Protein AF-A0A9P8J4V4-F1 (afdb_monomer)

Secondary structure (DSSP, 8-state):
--PPPB----SBPPP---GGG-TTGGGPPEEEEEBTT--HHHHHHHHHHHTTT-EES-TTS-EESEEEPPGGG--B-BHHHHHHHHHHHHHHTTT-TTT--S-EEEE-SS-HHHH-EEEEEE-SSTT-BEEEEEE-GGGHHHHHHHHHH-TTHHHHHHHHH------PPPTT--HHHHHT--HHHHHTS-HHHHTTS-GGG---HHHHHHHHHHHHHHHHHHHHHHTTPPP---SSSTTSPPPSSHHHHHHHHHHHHHHHHHHHHHHHH-TTS-S---------SS-SS-HHHHHHHHHT-SSEEEEEEE---S-HHHHHHHHHHHHHHHHHHHHHSTTGGGTGGGEEEEEE--GGGTT-HHHHHHHHHHHHHHTT-S-TBT--SEEEEE-HHHHHHHHSPPTT---EEEEEETTS-PPTT--PPTTPPPPSS--SEEEEETTTIIIIIHHHHTSTT--HHHH--TT-SSB-----

Structure (mmCIF, N/CA/C/O backbone):
data_AF-A0A9P8J4V4-F1
#
_entry.id   AF-A0A9P8J4V4-F1
#
loop_
_atom_site.group_PDB
_atom_site.id
_atom_site.type_symbol
_atom_site.label_atom_id
_atom_site.label_alt_id
_atom_site.label_comp_id
_atom_site.label_asym_id
_atom_site.label_entity_id
_atom_site.label_seq_id
_atom_site.pdbx_PDB_ins_code
_atom_site.Cartn_x
_atom_site.Cartn_y
_atom_site.Cartn_z
_atom_site.occupancy
_atom_site.B_iso_or_equiv
_atom_site.auth_seq_id
_atom_site.auth_comp_id
_atom_site.auth_asym_id
_atom_site.auth_atom_id
_atom_site.pdbx_PDB_model_num
ATOM 1 N N . MET A 1 1 ? -10.591 -12.030 -2.465 1.00 28.89 1 MET A N 1
ATOM 2 C CA . MET A 1 1 ? -9.425 -11.953 -1.561 1.00 28.89 1 MET A CA 1
ATOM 3 C C . MET A 1 1 ? -9.887 -11.232 -0.306 1.00 28.89 1 MET A C 1
ATOM 5 O O . MET A 1 1 ? -10.574 -10.231 -0.447 1.00 28.89 1 MET A O 1
ATOM 9 N N . SER A 1 2 ? -9.652 -11.801 0.881 1.00 29.72 2 SER A N 1
ATOM 10 C CA . SER A 1 2 ? -10.111 -11.217 2.150 1.00 29.72 2 SER A CA 1
ATOM 11 C C . SER A 1 2 ? -9.226 -10.022 2.487 1.00 29.72 2 SER A C 1
ATOM 13 O O . SER A 1 2 ? -8.030 -10.189 2.745 1.00 29.72 2 SER A O 1
ATOM 15 N N . ASN A 1 3 ? -9.815 -8.833 2.407 1.00 35.25 3 ASN A N 1
ATOM 16 C CA . ASN A 1 3 ? -9.262 -7.604 2.947 1.00 35.25 3 ASN A CA 1
ATOM 17 C C . ASN A 1 3 ? -9.171 -7.748 4.457 1.00 35.25 3 ASN A C 1
ATOM 19 O O . ASN A 1 3 ? -10.121 -8.201 5.096 1.00 35.25 3 ASN A O 1
ATOM 23 N N . SER A 1 4 ? -8.013 -7.423 5.008 1.00 38.34 4 SER A N 1
ATOM 24 C CA . SER A 1 4 ? -7.850 -7.478 6.444 1.00 38.34 4 SER A CA 1
ATOM 25 C C . SER A 1 4 ? -8.329 -6.157 7.043 1.00 38.34 4 SER A C 1
ATOM 27 O O . SER A 1 4 ? -8.064 -5.101 6.470 1.00 38.34 4 SER A O 1
ATOM 29 N N . PRO A 1 5 ? -9.068 -6.197 8.150 1.00 52.06 5 PRO A N 1
ATOM 30 C CA . PRO A 1 5 ? -9.941 -5.102 8.523 1.00 52.06 5 PRO A CA 1
ATOM 31 C C . PRO A 1 5 ? -9.194 -3.868 9.033 1.00 52.06 5 PRO A C 1
ATOM 33 O O . PRO A 1 5 ? -8.264 -3.968 9.828 1.00 52.06 5 PRO A O 1
ATOM 36 N N . ARG A 1 6 ? -9.618 -2.679 8.581 1.00 59.03 6 ARG A N 1
ATOM 37 C CA . ARG A 1 6 ? -9.122 -1.392 9.100 1.00 59.03 6 ARG A CA 1
ATOM 38 C C . ARG A 1 6 ? -9.671 -1.220 10.512 1.00 59.03 6 ARG A C 1
ATOM 40 O O . ARG A 1 6 ? -10.888 -1.150 10.680 1.00 59.03 6 ARG A O 1
ATOM 47 N N . LEU A 1 7 ? -8.772 -1.137 11.492 1.00 75.50 7 LEU A N 1
ATOM 48 C CA . LEU A 1 7 ? -9.095 -0.913 12.902 1.00 75.50 7 LEU A CA 1
ATOM 49 C C . LEU A 1 7 ? -9.026 0.573 13.286 1.00 75.50 7 LEU A C 1
ATOM 51 O O . LEU A 1 7 ? -8.494 0.926 14.332 1.00 75.50 7 LEU A O 1
ATOM 55 N N . ILE A 1 8 ? -9.536 1.455 12.427 1.00 81.44 8 ILE A N 1
ATOM 56 C CA . ILE A 1 8 ? -9.657 2.884 12.733 1.00 81.44 8 ILE A CA 1
ATOM 57 C C . ILE A 1 8 ? -11.129 3.156 13.025 1.00 81.44 8 ILE A C 1
ATOM 59 O O . ILE A 1 8 ? -11.985 2.769 12.234 1.00 81.44 8 ILE A O 1
ATOM 63 N N . LEU A 1 9 ? -11.411 3.784 14.164 1.00 84.88 9 LEU A N 1
ATOM 64 C CA . LEU A 1 9 ? -12.749 4.258 14.504 1.00 84.88 9 LEU A CA 1
ATOM 65 C C . LEU A 1 9 ? -12.929 5.701 14.012 1.00 84.88 9 LEU A C 1
ATOM 67 O O . LEU A 1 9 ? -11.987 6.497 14.102 1.00 84.88 9 LEU A O 1
ATOM 71 N N . PRO A 1 10 ? -14.125 6.075 13.531 1.00 86.50 10 PRO A N 1
ATOM 72 C CA . PRO A 1 10 ? -14.425 7.466 13.233 1.00 86.50 10 PRO A CA 1
ATOM 73 C C . PRO A 1 10 ? -14.430 8.255 14.541 1.00 86.50 10 PRO A C 1
ATOM 75 O O . PRO A 1 10 ? -14.919 7.765 15.547 1.00 86.50 10 PRO A O 1
ATOM 78 N N . LYS A 1 11 ? -13.930 9.496 14.550 1.00 86.50 11 LYS A N 1
ATOM 79 C CA . LYS A 1 11 ? -13.888 10.301 15.787 1.00 86.50 11 LYS A CA 1
ATOM 80 C C . LYS A 1 11 ? -15.284 10.587 16.370 1.00 86.50 11 LYS A C 1
ATOM 82 O O . LYS A 1 11 ? -15.438 10.707 17.579 1.00 86.50 11 LYS A O 1
ATOM 87 N N . HIS A 1 12 ? -16.290 10.711 15.507 1.00 88.12 12 HIS A N 1
ATOM 88 C CA . HIS A 1 12 ? -17.662 11.033 15.894 1.00 88.12 12 HIS A CA 1
ATOM 89 C C . HIS A 1 12 ? -18.650 10.161 15.120 1.00 88.12 12 HIS A C 1
ATOM 91 O O . HIS A 1 12 ? -18.431 9.873 13.939 1.00 88.12 12 HIS A O 1
ATOM 97 N N . ALA A 1 13 ? -19.757 9.796 15.761 1.00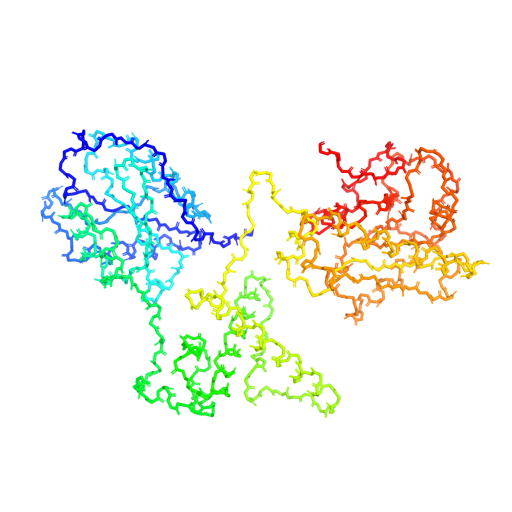 85.12 13 ALA A N 1
ATOM 98 C CA . ALA A 1 13 ? -20.873 9.100 15.135 1.00 85.12 13 ALA A CA 1
ATOM 99 C C . ALA A 1 13 ? -21.996 10.080 14.743 1.00 85.12 13 ALA A C 1
ATOM 101 O O . ALA A 1 13 ? -22.204 11.103 15.397 1.00 85.12 13 ALA A O 1
ATOM 102 N N . PRO A 1 14 ? -22.780 9.800 13.686 1.00 82.50 14 PRO A N 1
ATOM 103 C CA . PRO A 1 14 ? -24.029 10.516 13.468 1.00 82.50 14 PRO A CA 1
ATOM 104 C C . PRO A 1 14 ? -25.001 10.277 14.630 1.00 82.50 14 PRO A C 1
ATOM 106 O O . PRO A 1 14 ? -25.073 9.182 15.186 1.00 82.50 14 PRO A O 1
ATOM 109 N N . LYS A 1 15 ? -25.816 11.293 14.932 1.00 81.00 15 LYS A N 1
ATOM 110 C CA . LYS A 1 15 ? -26.848 11.244 15.974 1.00 81.00 15 LYS A CA 1
ATOM 111 C C . LYS A 1 15 ? -27.727 9.993 15.847 1.00 81.00 15 LYS A C 1
ATOM 113 O O . LYS A 1 15 ? -28.378 9.789 14.818 1.00 81.00 15 LYS A O 1
ATOM 118 N N . ILE A 1 16 ? -27.761 9.191 16.912 1.00 74.62 16 ILE A N 1
ATOM 119 C CA . ILE A 1 16 ? -28.552 7.954 16.992 1.00 74.62 16 ILE A CA 1
ATOM 120 C C . ILE A 1 16 ? -29.965 8.275 17.496 1.00 74.62 16 ILE A C 1
ATOM 122 O O . ILE A 1 16 ? -30.937 8.060 16.774 1.00 74.62 16 ILE A O 1
ATOM 126 N N . ALA A 1 17 ? -30.068 8.847 18.700 1.00 66.00 17 ALA A N 1
ATOM 127 C CA . ALA A 1 17 ? -31.298 9.339 19.324 1.00 66.00 17 ALA A CA 1
ATOM 128 C C . ALA A 1 17 ? -30.965 10.252 20.523 1.00 66.00 17 ALA A C 1
ATOM 130 O O . ALA A 1 17 ? -29.835 10.214 21.010 1.00 66.00 17 ALA A O 1
ATOM 131 N N . PRO A 1 18 ? -31.902 11.084 21.016 1.00 65.50 18 PRO A N 1
ATOM 132 C CA . PRO A 1 18 ? -31.739 11.766 22.297 1.00 65.50 18 PRO A CA 1
ATOM 133 C C . PRO A 1 18 ? -31.766 10.741 23.444 1.00 6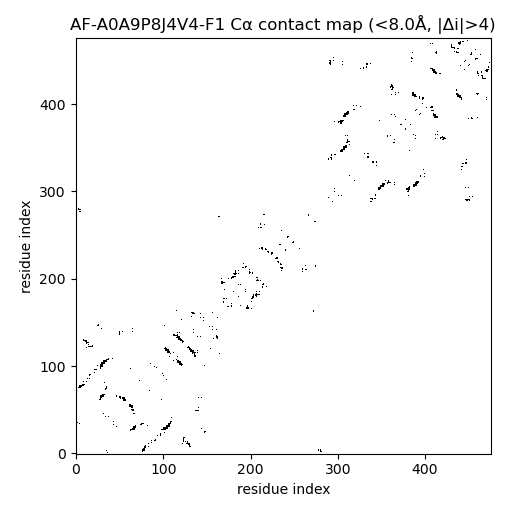5.50 18 PRO A C 1
ATOM 135 O O . PRO A 1 18 ? -32.759 10.040 23.619 1.00 65.50 18 PRO A O 1
ATOM 138 N N . LEU A 1 19 ? -30.704 10.681 24.254 1.00 61.06 19 LEU A N 1
ATOM 139 C CA . LEU A 1 19 ? -30.568 9.783 25.419 1.00 61.06 19 LEU A CA 1
ATOM 140 C C . LEU A 1 19 ? -31.763 9.861 26.386 1.00 61.06 19 LEU A C 1
ATOM 142 O O . LEU A 1 19 ? -32.179 8.864 26.966 1.00 61.06 19 LEU A O 1
ATOM 146 N N . SER A 1 20 ? -32.371 11.046 26.506 1.00 62.94 20 SER A N 1
ATOM 147 C CA . SER A 1 20 ? -33.559 11.296 27.333 1.00 62.94 20 SER A CA 1
ATOM 148 C C . SER A 1 20 ? -34.789 10.464 26.942 1.00 62.94 20 SER A C 1
ATOM 150 O O . SER A 1 20 ? -35.734 10.362 27.732 1.00 62.94 20 SER A O 1
ATOM 152 N N . GLU A 1 21 ? -34.790 9.864 25.751 1.00 65.44 21 GLU A N 1
ATOM 153 C CA . GLU A 1 21 ? -35.851 8.987 25.251 1.00 65.44 21 GLU A CA 1
ATOM 154 C C . GLU A 1 21 ? -35.596 7.501 25.573 1.00 65.44 21 GLU A C 1
ATOM 156 O O . GLU A 1 21 ? -36.536 6.704 25.543 1.00 65.44 21 GLU A O 1
ATOM 161 N N . VAL A 1 22 ? -34.372 7.127 25.967 1.00 65.44 22 VAL A N 1
ATOM 162 C CA . VAL A 1 22 ? -33.971 5.742 26.264 1.00 65.44 22 VAL A CA 1
ATOM 163 C C . VAL A 1 22 ? -34.013 5.507 27.779 1.00 65.44 22 VAL A C 1
ATOM 165 O O . VAL A 1 22 ? -33.065 5.778 28.510 1.00 65.44 22 VAL A O 1
ATOM 168 N N . ARG A 1 23 ? -35.149 5.022 28.296 1.00 61.44 23 ARG A N 1
ATOM 169 C CA . ARG A 1 23 ? -35.278 4.643 29.719 1.00 61.44 23 ARG A CA 1
ATOM 170 C C . ARG A 1 23 ? -34.675 3.259 29.972 1.00 61.44 23 ARG A C 1
ATOM 172 O O . ARG A 1 23 ? -34.983 2.337 29.229 1.00 61.44 23 ARG A O 1
ATOM 179 N N . GLY A 1 24 ? -33.938 3.088 31.073 1.00 65.88 24 GLY A N 1
ATOM 180 C CA . GLY A 1 24 ? -33.388 1.786 31.482 1.00 65.88 24 GLY A CA 1
ATOM 181 C C . GLY A 1 24 ? -32.036 1.450 30.846 1.00 65.88 24 GLY A C 1
ATOM 182 O O . GLY A 1 24 ? -31.768 0.278 30.579 1.00 65.88 24 GLY A O 1
ATOM 183 N N . ALA A 1 25 ? -31.217 2.470 30.563 1.00 65.00 25 ALA A N 1
ATOM 184 C CA . ALA A 1 25 ? -29.912 2.323 29.920 1.00 65.00 25 ALA A CA 1
ATOM 185 C C . ALA A 1 25 ? -28.971 1.362 30.676 1.00 65.00 25 ALA A C 1
ATOM 187 O O . ALA A 1 25 ? -28.163 0.661 30.067 1.00 65.00 25 ALA A O 1
ATOM 188 N N . GLU A 1 26 ? -29.145 1.257 31.994 1.00 66.62 26 GLU A N 1
ATOM 189 C CA . GLU A 1 26 ? -28.360 0.414 32.892 1.00 66.62 26 GLU A CA 1
ATOM 190 C C . GLU A 1 26 ? -28.518 -1.102 32.639 1.00 66.62 26 GLU A C 1
ATOM 192 O O . GLU A 1 26 ? -27.715 -1.898 33.125 1.00 66.62 26 GLU A O 1
ATOM 197 N N . PHE A 1 27 ? -29.520 -1.521 31.856 1.00 73.69 27 PHE A N 1
ATOM 198 C CA . PHE A 1 27 ? -29.774 -2.931 31.525 1.00 73.69 27 PHE A CA 1
ATOM 199 C C . PHE A 1 27 ? -29.549 -3.271 30.046 1.00 73.69 27 PHE A C 1
ATOM 201 O O . PHE A 1 27 ? -29.836 -4.394 29.627 1.00 73.69 27 PHE A O 1
ATOM 208 N N . LEU A 1 28 ? -29.057 -2.327 29.243 1.00 81.12 28 LEU A N 1
ATOM 209 C CA . LEU A 1 28 ? -28.903 -2.525 27.804 1.00 81.12 28 LEU A CA 1
ATOM 210 C C . LEU A 1 28 ? -27.717 -3.455 27.499 1.00 81.12 28 LEU A C 1
ATOM 212 O O . LEU A 1 28 ? -26.612 -3.214 27.999 1.00 81.12 28 LEU A O 1
ATOM 216 N N . PRO A 1 29 ? -27.895 -4.509 26.682 1.00 88.31 29 PRO A N 1
ATOM 217 C CA . PRO A 1 29 ? -26.810 -5.418 26.323 1.00 88.31 29 PRO A CA 1
ATOM 218 C C . PRO A 1 29 ? -25.740 -4.719 25.467 1.00 88.31 29 PRO A C 1
ATOM 220 O O . PRO A 1 29 ? -25.991 -3.693 24.846 1.00 88.31 29 PRO A O 1
ATOM 223 N N . PHE A 1 30 ? -24.546 -5.295 25.380 1.00 92.12 30 PHE A N 1
ATOM 224 C CA . PHE A 1 30 ? -23.567 -4.948 24.347 1.00 92.12 30 PHE A CA 1
ATOM 225 C C . PHE A 1 30 ? -23.821 -5.788 23.095 1.00 92.12 30 PHE A C 1
ATOM 227 O O . PHE A 1 30 ? -24.130 -6.976 23.188 1.00 92.12 30 PHE A O 1
ATOM 234 N N . ALA A 1 31 ? -23.679 -5.201 21.910 1.00 93.31 31 ALA A N 1
ATOM 235 C CA . ALA A 1 31 ? -23.660 -5.982 20.675 1.00 93.31 31 ALA A CA 1
ATOM 236 C C . ALA A 1 31 ? -22.240 -6.512 20.434 1.00 93.31 31 ALA A C 1
ATOM 238 O O . ALA A 1 31 ? -21.280 -5.765 20.557 1.00 93.31 31 ALA A O 1
ATOM 239 N N . VAL A 1 32 ? -22.076 -7.782 20.083 1.00 94.19 32 VAL A N 1
ATOM 240 C CA . VAL A 1 32 ? -20.774 -8.333 19.683 1.00 94.19 32 VAL A CA 1
ATOM 241 C C . VAL A 1 32 ? -20.754 -8.416 18.171 1.00 94.19 32 VAL A C 1
ATOM 243 O O . VAL A 1 32 ? -21.654 -8.993 17.575 1.00 94.19 32 VAL A O 1
ATOM 246 N N . TYR A 1 33 ? -19.731 -7.872 17.539 1.00 94.38 33 TYR A N 1
ATOM 247 C CA . TYR A 1 33 ? -19.485 -7.972 16.109 1.00 94.38 33 TYR A CA 1
ATOM 248 C C . TYR A 1 33 ? -18.228 -8.794 15.862 1.00 94.38 33 TYR A C 1
ATOM 250 O O . TYR A 1 33 ? -17.361 -8.926 16.727 1.00 94.38 33 TYR A O 1
ATOM 258 N N . LYS A 1 34 ? -18.119 -9.329 14.651 1.00 91.50 34 LYS A N 1
ATOM 259 C CA . LYS A 1 34 ? -16.903 -9.977 14.173 1.00 91.50 34 LYS A CA 1
ATOM 260 C C . LYS A 1 34 ? -16.500 -9.405 12.829 1.00 91.50 34 LYS A C 1
ATOM 262 O O . LYS A 1 34 ? -17.360 -9.099 11.999 1.00 91.50 34 LYS A O 1
ATOM 267 N N . LEU A 1 35 ? -15.199 -9.299 12.616 1.00 85.56 35 LEU A N 1
ATOM 268 C CA . LEU A 1 35 ? -14.645 -8.999 11.304 1.00 85.56 35 LEU A CA 1
ATOM 269 C C . LEU A 1 35 ? -14.483 -10.288 10.486 1.00 85.56 35 LEU A C 1
ATOM 271 O O . LEU A 1 35 ? -14.518 -11.405 11.016 1.00 85.56 35 LEU A O 1
ATOM 275 N N . ALA A 1 36 ? -14.365 -10.137 9.167 1.00 77.75 36 ALA A N 1
ATOM 276 C CA . ALA A 1 36 ? -14.241 -11.261 8.244 1.00 77.75 36 ALA A CA 1
ATOM 277 C C . ALA A 1 36 ? -13.103 -12.227 8.644 1.00 77.75 36 ALA A C 1
ATOM 279 O O . ALA A 1 36 ? -11.995 -11.802 8.954 1.00 77.75 36 ALA A O 1
ATOM 280 N N . GLY A 1 37 ? -13.372 -13.538 8.593 1.00 80.31 37 GLY A N 1
ATOM 281 C CA . GLY A 1 37 ? -12.386 -14.598 8.872 1.00 80.31 37 GLY A CA 1
ATOM 282 C C . GLY A 1 37 ? -12.643 -15.422 10.142 1.00 80.31 37 GLY A C 1
ATOM 283 O O . GLY A 1 37 ? -12.094 -16.522 10.273 1.00 80.31 37 GLY A O 1
ATOM 284 N N . ILE A 1 38 ? -13.527 -14.953 11.029 1.00 84.56 38 ILE A N 1
ATOM 285 C CA . ILE A 1 38 ? -13.935 -15.675 12.244 1.00 84.56 38 ILE A CA 1
ATOM 286 C C . ILE A 1 38 ? -15.166 -16.567 11.952 1.00 84.56 38 ILE A C 1
ATOM 288 O O . ILE A 1 38 ? -16.235 -16.049 11.594 1.00 84.56 38 ILE A O 1
ATOM 292 N N . PRO A 1 39 ? -15.069 -17.904 12.095 1.00 87.38 39 PRO A N 1
ATOM 293 C CA . PRO A 1 39 ? -16.184 -18.833 11.914 1.00 87.38 39 PRO A CA 1
ATOM 294 C C . PRO A 1 39 ? -17.338 -18.564 12.880 1.00 87.38 39 PRO A C 1
ATOM 296 O O . PRO A 1 39 ? -17.128 -18.083 13.989 1.00 87.38 39 PRO A O 1
ATOM 299 N N . ASN A 1 40 ? -18.571 -18.886 12.476 1.00 89.31 40 ASN A N 1
ATOM 300 C CA . ASN A 1 40 ? -19.751 -18.686 13.329 1.00 89.31 40 ASN A CA 1
ATOM 301 C C . ASN A 1 40 ? -19.645 -19.453 14.652 1.00 89.31 40 ASN A C 1
ATOM 303 O O . ASN A 1 40 ? -19.894 -18.868 15.689 1.00 89.31 40 ASN A O 1
ATOM 307 N N . ASN A 1 41 ? -19.188 -20.707 14.631 1.00 91.69 41 ASN A N 1
ATOM 308 C CA . ASN A 1 41 ? -19.064 -21.517 15.844 1.00 91.69 41 ASN A CA 1
ATOM 309 C C . ASN A 1 41 ? -18.066 -20.934 16.859 1.00 91.69 41 ASN A C 1
ATOM 311 O O . ASN A 1 41 ? -18.357 -20.938 18.047 1.00 91.69 41 ASN A O 1
ATOM 315 N N . GLU A 1 42 ? -16.916 -20.424 16.401 1.00 91.44 42 GLU A N 1
ATOM 316 C CA . GLU A 1 42 ? -15.922 -19.795 17.288 1.00 91.44 42 GLU A CA 1
ATOM 317 C C . GLU A 1 42 ? -16.457 -18.464 17.850 1.00 91.44 42 GLU A C 1
ATOM 319 O O . GLU A 1 42 ? -16.257 -18.139 19.015 1.00 91.44 42 GLU A O 1
ATOM 324 N N . TYR A 1 43 ? -17.199 -17.712 17.034 1.00 91.62 43 TYR A N 1
ATOM 325 C CA . TYR A 1 43 ? -17.865 -16.483 17.458 1.00 91.62 43 TYR A CA 1
ATOM 326 C C . TYR A 1 43 ? -18.995 -16.727 18.474 1.00 91.62 43 TYR A C 1
ATOM 328 O O . TYR A 1 43 ? -19.099 -15.999 19.459 1.00 91.62 43 TYR A O 1
ATOM 336 N N . ASP A 1 44 ? -19.805 -17.769 18.286 1.00 92.94 44 ASP A N 1
ATOM 337 C CA . ASP A 1 44 ? -20.856 -18.146 19.237 1.00 92.94 44 ASP A CA 1
ATOM 338 C C . ASP A 1 44 ? -20.247 -18.580 20.582 1.00 92.94 44 ASP A C 1
ATOM 340 O O . ASP A 1 44 ? -20.750 -18.220 21.648 1.00 92.94 44 ASP A O 1
ATOM 344 N N . GLU A 1 45 ? -19.124 -19.306 20.543 1.00 94.06 45 GLU A N 1
ATOM 345 C CA . GLU A 1 45 ? -18.354 -19.691 21.730 1.00 94.06 45 GLU A CA 1
ATOM 346 C C . GLU A 1 45 ? -17.780 -18.472 22.469 1.00 94.06 45 GLU A C 1
ATOM 348 O O . GLU A 1 45 ? -17.858 -18.403 23.700 1.00 94.06 45 GLU A O 1
ATOM 353 N N . LEU A 1 46 ? -17.277 -17.471 21.738 1.00 94.38 46 LEU A N 1
ATOM 354 C CA . LEU A 1 46 ? -16.833 -16.200 22.313 1.00 94.38 46 LEU A CA 1
ATOM 355 C C . LEU A 1 46 ? -17.974 -15.489 23.055 1.00 94.38 46 LEU A C 1
ATOM 357 O O . LEU A 1 46 ? -17.809 -15.088 24.207 1.00 94.38 46 LEU A O 1
ATOM 361 N N . VAL A 1 47 ? -19.148 -15.357 22.433 1.00 94.81 47 VAL A N 1
ATOM 362 C CA . VAL A 1 47 ? -20.299 -14.686 23.062 1.00 94.81 47 VAL A CA 1
ATOM 363 C C . VAL A 1 47 ? -20.815 -15.466 24.273 1.00 94.81 47 VAL A C 1
ATOM 365 O O . VAL A 1 47 ? -21.173 -14.863 25.288 1.00 94.81 47 VAL A O 1
ATOM 368 N N . ALA A 1 48 ? -20.816 -16.799 24.212 1.00 94.31 48 ALA A N 1
ATOM 369 C CA . ALA A 1 48 ? -21.128 -17.638 25.366 1.00 94.31 48 ALA A CA 1
ATOM 370 C C . ALA A 1 48 ? -20.119 -17.439 26.510 1.00 94.31 48 ALA A C 1
ATOM 372 O O . ALA A 1 48 ? -20.514 -17.405 27.674 1.00 94.31 48 ALA A O 1
ATOM 373 N N . THR A 1 49 ? -18.839 -17.256 26.178 1.00 94.44 49 THR A N 1
ATOM 374 C CA . THR A 1 49 ? -17.769 -16.993 27.149 1.00 94.44 49 THR A CA 1
ATOM 375 C C . THR A 1 49 ? -17.944 -15.637 27.827 1.00 94.44 49 THR A C 1
ATOM 377 O O . THR A 1 49 ? -17.900 -15.581 29.050 1.00 94.44 49 THR A O 1
ATOM 380 N N . ILE A 1 50 ? -18.229 -14.571 27.072 1.00 94.38 50 ILE A N 1
ATOM 381 C CA . ILE A 1 50 ? -18.483 -13.223 27.624 1.00 94.38 50 ILE A CA 1
ATOM 382 C C . ILE A 1 50 ? -19.681 -13.228 28.583 1.00 94.38 50 ILE A C 1
ATOM 384 O O . ILE A 1 50 ? -19.674 -12.564 29.614 1.00 94.38 50 ILE A O 1
ATOM 388 N N . ASN A 1 51 ? -20.731 -13.978 28.244 1.00 94.12 51 ASN A N 1
ATOM 389 C CA . ASN A 1 51 ? -21.937 -14.059 29.065 1.00 94.12 51 ASN A CA 1
ATOM 390 C C . ASN A 1 51 ? -21.826 -15.040 30.233 1.00 94.12 51 ASN A C 1
ATOM 392 O O . ASN A 1 51 ? -22.745 -15.111 31.054 1.00 94.12 51 ASN A O 1
ATOM 396 N N . LYS A 1 52 ? -20.745 -15.819 30.312 1.00 92.75 52 LYS A N 1
ATOM 397 C CA . LYS A 1 52 ? -20.554 -16.790 31.383 1.00 92.75 52 LYS A CA 1
ATOM 398 C C . LYS A 1 52 ? -20.550 -16.049 32.718 1.00 92.75 52 LYS A C 1
ATOM 400 O O . LYS A 1 52 ? -19.763 -15.140 32.916 1.00 92.75 52 LYS A O 1
ATOM 405 N N . ASP A 1 53 ? -21.464 -16.426 33.607 1.00 88.25 53 ASP A N 1
ATOM 406 C CA . ASP A 1 53 ? -21.656 -15.815 34.930 1.00 88.25 53 ASP A CA 1
ATOM 407 C C . ASP A 1 53 ? -22.184 -14.355 34.933 1.00 88.25 53 ASP A C 1
ATOM 409 O O . ASP A 1 53 ? -22.413 -13.795 36.005 1.00 88.25 53 ASP A O 1
ATOM 413 N N . HIS A 1 54 ? -22.500 -13.775 33.765 1.00 87.50 54 HIS A N 1
ATOM 414 C CA . HIS A 1 54 ? -22.976 -12.387 33.604 1.00 87.50 54 HIS A CA 1
ATOM 415 C C . HIS A 1 54 ? -24.400 -12.283 33.026 1.00 87.50 54 HIS A C 1
ATOM 417 O O . HIS A 1 54 ? -24.738 -11.351 32.292 1.00 87.50 54 HIS A O 1
ATOM 423 N N . ILE A 1 55 ? -25.261 -13.247 33.362 1.00 85.31 55 ILE A N 1
ATOM 424 C CA . ILE A 1 55 ? -26.685 -13.242 33.001 1.00 85.31 55 ILE A CA 1
ATOM 425 C C . ILE A 1 55 ? -27.497 -12.772 34.209 1.00 85.31 55 ILE A C 1
ATOM 427 O O . ILE A 1 55 ? -27.493 -13.405 35.267 1.00 85.31 55 ILE A O 1
ATOM 431 N N . ILE A 1 56 ? -28.222 -11.666 34.050 1.00 79.06 56 ILE A N 1
ATOM 432 C CA . ILE A 1 56 ? -29.086 -11.113 35.095 1.00 79.06 56 ILE A CA 1
ATOM 433 C C . ILE A 1 56 ? -30.509 -11.640 34.893 1.00 79.06 56 ILE A C 1
ATOM 435 O O . ILE A 1 56 ? -31.087 -11.491 33.823 1.00 79.06 56 ILE A O 1
ATOM 439 N N . GLY A 1 57 ? -31.111 -12.211 35.937 1.00 79.56 57 GLY A N 1
ATOM 440 C CA . GLY A 1 57 ? -32.502 -12.676 35.914 1.00 79.56 57 GLY A CA 1
ATOM 441 C C . GLY A 1 57 ? -32.645 -14.197 35.836 1.00 79.56 57 GLY A C 1
ATOM 442 O O . GLY A 1 57 ? -31.755 -14.941 36.239 1.00 79.56 57 GLY A O 1
ATOM 443 N N . LYS A 1 58 ? -33.827 -14.656 35.417 1.00 79.19 58 LYS A N 1
ATOM 444 C CA . LYS A 1 58 ? -34.171 -16.070 35.187 1.00 79.19 58 LYS A CA 1
ATOM 445 C C . LYS A 1 58 ? -35.117 -16.148 33.995 1.00 79.19 58 LYS A C 1
ATOM 447 O O . LYS A 1 58 ? -35.915 -15.222 33.815 1.00 79.19 58 LYS A O 1
ATOM 452 N N . GLU A 1 59 ? -35.085 -17.247 33.242 1.00 76.56 59 GLU A N 1
ATOM 453 C CA . GLU A 1 59 ? -36.014 -17.461 32.126 1.00 76.56 59 GLU A CA 1
ATOM 454 C C . GLU A 1 59 ? -37.481 -17.175 32.521 1.00 76.56 59 GLU A C 1
ATOM 456 O O . GLU A 1 59 ? -37.926 -17.584 33.603 1.00 76.56 59 GLU A O 1
ATOM 461 N N . PRO A 1 60 ? -38.260 -16.475 31.668 1.00 78.12 60 PRO A N 1
ATOM 462 C CA . PRO A 1 60 ? -37.929 -15.998 30.314 1.00 78.12 60 PRO A CA 1
ATOM 463 C C . PRO A 1 60 ? -37.310 -14.584 30.267 1.00 78.12 60 PRO A C 1
ATOM 465 O O . PRO A 1 60 ? -37.139 -14.030 29.186 1.00 78.12 60 PRO A O 1
ATOM 468 N N . ASN A 1 61 ? -37.012 -13.980 31.421 1.00 81.56 61 ASN A N 1
ATOM 469 C CA . ASN A 1 61 ? -36.597 -12.579 31.552 1.00 81.56 61 ASN A CA 1
ATOM 470 C C . ASN A 1 61 ? -35.090 -12.460 31.830 1.00 81.56 61 ASN A C 1
ATOM 472 O O . ASN A 1 61 ? -34.680 -11.718 32.722 1.00 81.56 61 ASN A O 1
ATOM 476 N N . GLU A 1 62 ? -34.278 -13.252 31.133 1.00 85.00 62 GLU A N 1
ATOM 477 C CA . GLU A 1 62 ? -32.821 -13.170 31.238 1.00 85.00 62 GLU A CA 1
ATOM 478 C C . GLU A 1 62 ? -32.293 -11.985 30.428 1.00 85.00 62 GLU A C 1
ATOM 480 O O . GLU A 1 62 ? -32.606 -11.816 29.245 1.00 85.00 62 GLU A O 1
ATOM 485 N N . THR A 1 63 ? -31.461 -11.176 31.073 1.00 82.69 63 THR A N 1
ATOM 486 C CA . THR A 1 63 ? -30.716 -10.088 30.454 1.00 82.69 63 THR A CA 1
ATOM 487 C C . THR A 1 63 ? -29.260 -10.509 30.355 1.00 82.69 63 THR A C 1
ATOM 489 O O . THR A 1 63 ? -28.552 -10.606 31.357 1.00 82.69 63 THR A O 1
ATOM 492 N N . TYR A 1 64 ? -28.829 -10.777 29.129 1.00 89.12 64 TYR A N 1
ATOM 493 C CA . TYR A 1 64 ? -27.439 -11.068 28.799 1.00 89.12 64 TYR A CA 1
ATOM 494 C C . TYR A 1 64 ? -26.607 -9.787 28.828 1.00 89.12 64 TYR A C 1
ATOM 496 O O . TYR A 1 64 ? -27.084 -8.726 28.415 1.00 89.12 64 TYR A O 1
ATOM 504 N N . LEU A 1 65 ? -25.353 -9.897 29.265 1.00 91.00 65 LEU A N 1
ATOM 505 C CA . LEU A 1 65 ? -24.385 -8.811 29.175 1.00 91.00 65 LEU A CA 1
ATOM 506 C C . LEU A 1 65 ? -24.149 -8.407 27.719 1.00 91.00 65 LEU A C 1
ATOM 508 O O . LEU A 1 65 ? -24.183 -7.218 27.405 1.00 91.00 65 LEU A O 1
ATOM 512 N N . ALA A 1 66 ? -23.942 -9.394 26.847 1.00 92.31 66 ALA A N 1
ATOM 513 C CA . ALA A 1 66 ? -23.648 -9.199 25.438 1.00 92.31 66 ALA A CA 1
ATOM 514 C C . ALA A 1 66 ? -24.503 -10.115 24.548 1.00 92.31 66 ALA A C 1
ATOM 516 O O . ALA A 1 66 ? -24.915 -11.202 24.951 1.00 92.31 66 ALA A O 1
ATOM 517 N N . ARG A 1 67 ? -24.780 -9.693 23.317 1.00 91.31 67 ARG A N 1
ATOM 518 C CA . ARG A 1 67 ? -25.553 -10.459 22.329 1.00 91.31 67 ARG A CA 1
ATOM 519 C C . ARG A 1 67 ? -24.848 -10.452 20.984 1.00 91.31 67 ARG A C 1
ATOM 521 O O . ARG A 1 67 ? -24.236 -9.450 20.622 1.00 91.31 67 ARG A O 1
ATOM 528 N N . CYS A 1 68 ? -24.982 -11.532 20.220 1.00 91.19 68 CYS A N 1
ATOM 529 C CA . CYS A 1 68 ? -24.538 -11.535 18.832 1.00 91.19 68 CYS A CA 1
ATOM 530 C C . CYS A 1 68 ? -25.271 -10.434 18.052 1.00 91.19 68 CYS A C 1
ATOM 532 O O . CYS A 1 68 ? -26.498 -10.322 18.141 1.00 91.19 68 CYS A O 1
ATOM 534 N N . ALA A 1 69 ? -24.540 -9.639 17.272 1.00 86.50 69 ALA A N 1
ATOM 535 C CA . ALA A 1 69 ? -25.159 -8.784 16.270 1.00 86.50 69 ALA A CA 1
ATOM 536 C C . ALA A 1 69 ? -25.913 -9.659 15.247 1.00 86.50 69 ALA A C 1
ATOM 538 O O . ALA A 1 69 ? -25.462 -10.755 14.911 1.00 86.50 69 ALA A O 1
ATOM 539 N N . LEU A 1 70 ? -27.084 -9.208 14.782 1.00 79.50 70 LEU A N 1
ATOM 540 C CA . LEU A 1 70 ? -27.999 -10.033 13.980 1.00 79.50 70 LEU A CA 1
ATOM 541 C C . LEU A 1 70 ? -27.325 -10.647 12.732 1.00 79.50 70 LEU A C 1
ATOM 543 O O . LEU A 1 70 ? -26.600 -9.977 11.997 1.00 79.50 70 LEU A O 1
ATOM 547 N N . GLU A 1 71 ? -27.638 -11.922 12.459 1.00 62.25 71 GLU A N 1
ATOM 548 C CA . GLU A 1 71 ? -26.960 -12.792 11.474 1.00 62.25 71 GLU A CA 1
ATOM 549 C C . GLU A 1 71 ? -26.878 -12.235 10.042 1.00 62.25 71 GLU A C 1
ATOM 551 O O . GLU A 1 71 ? -25.963 -12.586 9.293 1.00 62.25 71 GLU A O 1
ATOM 556 N N . HIS A 1 72 ? -27.798 -11.351 9.644 1.00 58.19 72 HIS A N 1
ATOM 557 C CA . HIS A 1 72 ? -27.798 -10.746 8.308 1.00 58.19 72 HIS A CA 1
ATOM 558 C C . HIS A 1 72 ? -26.670 -9.722 8.095 1.00 58.19 72 HIS A C 1
ATOM 560 O O . HIS A 1 72 ? -26.503 -9.237 6.978 1.00 58.19 72 HIS A O 1
ATOM 566 N N . MET A 1 73 ? -25.873 -9.425 9.126 1.00 64.38 73 MET A N 1
ATOM 567 C CA . MET A 1 73 ? -24.750 -8.490 9.060 1.00 64.38 73 MET A CA 1
ATOM 568 C C . MET A 1 73 ? -23.374 -9.174 9.163 1.00 64.38 73 MET A C 1
ATOM 570 O O . MET A 1 73 ? -22.399 -8.589 9.602 1.00 64.38 73 MET A O 1
ATOM 574 N N . SER A 1 74 ? -23.252 -10.444 8.793 1.00 63.06 74 SER A N 1
ATOM 575 C CA . SER A 1 74 ? -22.124 -11.301 9.202 1.00 63.06 74 SER A CA 1
ATOM 576 C C . SER A 1 74 ? -20.779 -11.108 8.469 1.00 63.06 74 SER A C 1
ATOM 578 O O . SER A 1 74 ? -19.856 -11.880 8.720 1.00 63.06 74 SER A O 1
ATOM 580 N N . ASN A 1 75 ? -20.619 -10.093 7.611 1.00 71.06 75 ASN A N 1
ATOM 581 C CA . ASN A 1 75 ? -19.412 -9.911 6.784 1.00 71.06 75 ASN A CA 1
ATOM 582 C C . ASN A 1 75 ? -18.876 -8.473 6.798 1.00 71.06 75 ASN A C 1
ATOM 584 O O . ASN A 1 75 ? -18.736 -7.843 5.748 1.00 71.06 75 ASN A O 1
ATOM 588 N N . PHE A 1 76 ? -18.562 -7.955 7.982 1.00 84.31 76 PHE A N 1
ATOM 589 C CA . PHE A 1 76 ? -17.917 -6.652 8.104 1.00 84.31 76 PHE A CA 1
ATOM 590 C C . PHE A 1 76 ? -16.447 -6.708 7.690 1.00 84.31 76 PHE A C 1
ATOM 592 O O . PHE A 1 76 ? -15.705 -7.603 8.111 1.00 84.31 76 PHE A O 1
ATOM 599 N N . GLN A 1 77 ? -16.031 -5.747 6.864 1.00 81.69 77 GLN A N 1
ATOM 600 C CA . GLN A 1 77 ? -14.645 -5.625 6.414 1.00 81.69 77 GLN A CA 1
ATOM 601 C C . GLN A 1 77 ? -13.882 -4.559 7.192 1.00 81.69 77 GLN A C 1
ATOM 603 O O . GLN A 1 77 ? -12.658 -4.583 7.191 1.00 81.69 77 GLN A O 1
ATOM 608 N N . THR A 1 78 ? -14.562 -3.624 7.849 1.00 86.69 78 THR A N 1
ATOM 609 C CA . THR A 1 78 ? -13.932 -2.523 8.584 1.00 86.69 78 THR A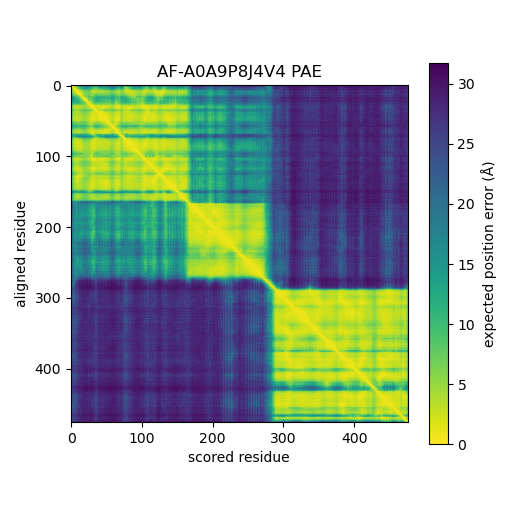 CA 1
ATOM 610 C C . THR A 1 78 ? -14.689 -2.202 9.872 1.00 86.69 78 THR A C 1
ATOM 612 O O . THR A 1 78 ? -15.849 -2.587 10.033 1.00 86.69 78 THR A O 1
ATOM 615 N N . LEU A 1 79 ? -14.039 -1.484 10.796 1.00 87.94 79 LEU A N 1
ATOM 616 C CA . LEU A 1 79 ? -14.738 -0.929 11.959 1.00 87.94 79 LEU A CA 1
ATOM 617 C C . LEU A 1 79 ? -15.775 0.125 11.562 1.00 87.94 79 LEU A C 1
ATOM 619 O O . LEU A 1 79 ? -16.811 0.198 12.211 1.00 87.94 79 LEU A O 1
ATOM 623 N N . ASP A 1 80 ? -15.544 0.884 10.488 1.00 87.56 80 ASP A N 1
ATOM 624 C CA . ASP A 1 80 ? -16.526 1.840 9.963 1.00 87.56 80 ASP A CA 1
ATOM 625 C C . ASP A 1 80 ? -17.821 1.137 9.538 1.00 87.56 80 ASP A C 1
ATOM 627 O O . ASP A 1 80 ? -18.911 1.602 9.878 1.00 87.56 80 ASP A O 1
ATOM 631 N N . ASP A 1 81 ? -17.720 -0.019 8.868 1.00 88.38 81 ASP A N 1
ATOM 632 C CA . ASP A 1 81 ? -18.896 -0.816 8.500 1.00 88.38 81 ASP A CA 1
ATOM 633 C C . ASP A 1 81 ? -19.664 -1.275 9.747 1.00 88.38 81 ASP A C 1
ATOM 635 O O . ASP A 1 81 ? -20.896 -1.254 9.766 1.00 88.38 81 ASP A O 1
ATOM 639 N N . ILE A 1 82 ? -18.936 -1.674 10.798 1.00 91.06 82 ILE A N 1
ATOM 640 C CA . ILE A 1 82 ? -19.526 -2.087 12.075 1.00 91.06 82 ILE A CA 1
ATOM 641 C C . ILE A 1 82 ? -20.210 -0.903 12.757 1.00 91.06 82 ILE A C 1
ATOM 643 O O . ILE A 1 82 ? -21.351 -1.045 13.188 1.00 91.06 82 ILE A O 1
ATOM 647 N N . VAL A 1 83 ? -19.561 0.263 12.835 1.00 90.56 83 VAL A N 1
ATOM 648 C CA . VAL A 1 83 ? -20.140 1.481 13.426 1.00 90.56 83 VAL A CA 1
ATOM 649 C C . VAL A 1 83 ? -21.412 1.872 12.676 1.00 90.56 83 VAL A C 1
ATOM 651 O O . VAL A 1 83 ? -22.444 2.110 13.303 1.00 90.56 83 VAL A O 1
ATOM 654 N N . ALA A 1 84 ? -21.377 1.892 11.341 1.00 88.75 84 ALA A N 1
ATOM 655 C CA . ALA A 1 84 ? -22.541 2.211 10.519 1.00 88.75 84 ALA A CA 1
ATOM 656 C C . ALA A 1 84 ? -23.698 1.232 10.773 1.00 88.75 84 ALA A C 1
ATOM 658 O O . ALA A 1 84 ? -24.821 1.652 11.057 1.00 88.75 84 ALA A O 1
ATOM 659 N N . ALA A 1 85 ? -23.414 -0.070 10.756 1.00 90.06 85 ALA A N 1
ATOM 660 C CA . ALA A 1 85 ? -24.416 -1.095 11.006 1.00 90.06 85 ALA A CA 1
ATOM 661 C C . ALA A 1 85 ? -24.946 -1.088 12.444 1.00 90.06 85 ALA A C 1
ATOM 663 O O . ALA A 1 85 ? -26.125 -1.358 12.668 1.00 90.06 85 ALA A O 1
ATOM 664 N N . HIS A 1 86 ? -24.105 -0.749 13.420 1.00 91.06 86 HIS A N 1
ATOM 665 C CA . HIS A 1 86 ? -24.511 -0.561 14.806 1.00 91.06 86 HIS A CA 1
ATOM 666 C C . HIS A 1 86 ? -25.481 0.608 14.949 1.00 91.06 86 HIS A C 1
ATOM 668 O O . HIS A 1 86 ? -26.534 0.470 15.565 1.00 91.06 86 HIS A O 1
ATOM 674 N N . ILE A 1 87 ? -25.185 1.737 14.310 1.00 88.12 87 ILE A N 1
ATOM 675 C CA . ILE A 1 87 ? -26.062 2.909 14.310 1.00 88.12 87 ILE A CA 1
ATOM 676 C C . ILE A 1 87 ? -27.409 2.590 13.657 1.00 88.12 87 ILE A C 1
ATOM 678 O O . ILE A 1 87 ? -28.456 2.962 14.194 1.00 88.12 87 ILE A O 1
ATOM 682 N N . ASP A 1 88 ? -27.403 1.892 12.522 1.00 88.06 88 ASP A N 1
ATOM 683 C CA . ASP A 1 88 ? -28.630 1.469 11.843 1.00 88.06 88 ASP A CA 1
ATOM 684 C C . ASP A 1 88 ? -29.439 0.486 12.698 1.00 88.06 88 ASP A C 1
ATOM 686 O O . ASP A 1 88 ? -30.663 0.613 12.804 1.00 88.06 88 ASP A O 1
ATOM 690 N N . TYR A 1 89 ? -28.759 -0.439 13.379 1.00 86.75 89 TYR A N 1
ATOM 691 C CA . TYR A 1 89 ? -29.376 -1.359 14.327 1.00 86.75 89 TYR A CA 1
ATOM 692 C C . TYR A 1 89 ? -30.041 -0.614 15.490 1.00 86.75 89 TYR A C 1
ATOM 694 O O . TYR A 1 89 ? -31.218 -0.857 15.773 1.00 86.75 89 TYR A O 1
ATOM 702 N N . CYS A 1 90 ? -29.341 0.341 16.106 1.00 85.69 90 CYS A N 1
ATOM 703 C CA . CYS A 1 90 ? -29.880 1.181 17.172 1.00 85.69 90 CYS A CA 1
ATOM 704 C C . CYS A 1 90 ? -31.128 1.942 16.707 1.00 85.69 90 CYS A C 1
ATOM 706 O O . CYS A 1 90 ? -32.152 1.903 17.385 1.00 85.69 90 CYS A O 1
ATOM 708 N N . LYS A 1 91 ? -31.087 2.572 15.523 1.00 85.00 91 LYS A N 1
ATOM 709 C CA . LYS A 1 91 ? -32.230 3.306 14.947 1.00 85.00 91 LYS A CA 1
ATOM 710 C C . LYS A 1 91 ? -33.447 2.415 14.700 1.00 85.00 91 LYS A C 1
ATOM 712 O O . LYS A 1 91 ? -34.574 2.848 14.938 1.00 85.00 91 LYS A O 1
ATOM 717 N N . ALA A 1 92 ? -33.237 1.186 14.230 1.00 85.94 92 ALA A N 1
ATOM 718 C CA . ALA A 1 92 ? -34.320 0.244 13.956 1.00 85.94 92 ALA A CA 1
ATOM 719 C C . ALA A 1 92 ? -34.997 -0.285 15.234 1.00 85.94 92 ALA A C 1
ATOM 721 O O . ALA A 1 92 ? -36.188 -0.593 15.201 1.00 85.94 92 ALA A O 1
ATOM 722 N N . HIS A 1 93 ? -34.272 -0.340 16.357 1.00 84.25 93 HIS A N 1
ATOM 723 C CA . HIS A 1 93 ? -34.730 -0.958 17.608 1.00 84.25 93 HIS A CA 1
ATOM 724 C C . HIS A 1 93 ? -34.933 0.046 18.755 1.00 84.25 93 HIS A C 1
ATOM 726 O O . HIS A 1 93 ? -35.003 -0.355 19.913 1.00 84.25 93 HIS A O 1
ATOM 732 N N . LEU A 1 94 ? -35.098 1.343 18.460 1.00 81.31 94 LEU A N 1
ATOM 733 C CA . LEU A 1 94 ? -35.314 2.392 19.476 1.00 81.31 94 LEU A CA 1
ATOM 734 C C . LEU A 1 94 ? -36.473 2.095 20.444 1.00 81.31 94 LEU A C 1
ATOM 736 O O . LEU A 1 94 ? -36.425 2.478 21.607 1.00 81.31 94 LEU A O 1
ATOM 740 N N . ASN A 1 95 ? -37.513 1.400 19.974 1.00 80.88 95 ASN A N 1
ATOM 741 C CA . ASN A 1 95 ? -38.690 1.059 20.782 1.00 80.88 95 ASN A CA 1
ATOM 742 C C . ASN A 1 95 ? -38.581 -0.310 21.480 1.00 80.88 95 ASN A C 1
ATOM 744 O O . ASN A 1 95 ? -39.500 -0.710 22.196 1.00 80.88 95 ASN A O 1
ATOM 748 N N . GLU A 1 96 ? -37.485 -1.038 21.273 1.00 83.50 96 GLU A N 1
ATOM 749 C CA . GLU A 1 96 ? -37.255 -2.382 21.796 1.00 83.50 96 GLU A CA 1
ATOM 750 C C . GLU A 1 96 ? -36.046 -2.378 22.734 1.00 83.50 96 GLU A C 1
ATOM 752 O O . GLU A 1 96 ? -34.969 -2.849 22.389 1.00 83.50 96 GLU A O 1
ATOM 757 N N . LEU A 1 97 ? -36.222 -1.854 23.949 1.00 69.88 97 LEU A N 1
ATOM 758 C CA . LEU A 1 97 ? -35.126 -1.669 24.916 1.00 69.88 97 LEU A CA 1
ATOM 759 C C . LEU A 1 97 ? -34.324 -2.950 25.206 1.00 69.88 97 LEU A C 1
ATOM 761 O O . LEU A 1 97 ? -33.120 -2.886 25.399 1.00 69.88 97 LEU A O 1
ATOM 765 N N . ASN A 1 98 ? -34.950 -4.130 25.153 1.00 70.75 98 ASN A N 1
ATOM 766 C CA . ASN A 1 98 ? -34.250 -5.412 25.327 1.00 70.75 98 ASN A CA 1
ATOM 767 C C . ASN A 1 98 ? -33.263 -5.741 24.185 1.00 70.75 98 ASN A C 1
ATOM 769 O O . ASN A 1 98 ? -32.465 -6.672 24.308 1.00 70.75 98 ASN A O 1
ATOM 773 N N . HIS A 1 99 ? -33.360 -5.019 23.069 1.00 73.38 99 HIS A N 1
ATOM 774 C CA . HIS A 1 99 ? -32.562 -5.178 21.859 1.00 73.38 99 HIS A CA 1
ATOM 775 C C . HIS A 1 99 ? -31.692 -3.957 21.553 1.00 73.38 99 HIS A C 1
ATOM 777 O O . HIS A 1 99 ? -30.784 -4.086 20.736 1.00 73.38 99 HIS A O 1
ATOM 783 N N . PHE A 1 100 ? -31.929 -2.811 22.197 1.00 81.06 100 PHE A N 1
ATOM 784 C CA . PHE A 1 100 ? -31.124 -1.608 22.013 1.00 81.06 100 PHE A CA 1
ATOM 785 C C . PHE A 1 100 ? -29.786 -1.757 22.762 1.00 81.06 100 PHE A C 1
ATOM 787 O O . PHE A 1 100 ? -29.796 -1.987 23.969 1.00 81.06 100 PHE A O 1
ATOM 794 N N . PRO A 1 101 ? -28.631 -1.686 22.085 1.00 83.06 101 PRO A N 1
ATOM 795 C CA . PRO A 1 101 ? -27.350 -1.930 22.726 1.00 83.06 101 PRO A CA 1
ATOM 796 C C . PRO A 1 101 ? -26.759 -0.650 23.339 1.00 83.06 101 PRO A C 1
ATOM 798 O O . PRO A 1 101 ? -26.920 0.435 22.786 1.00 83.06 101 PRO A O 1
ATOM 801 N N . PHE A 1 102 ? -26.049 -0.776 24.466 1.00 83.31 102 PHE A N 1
ATOM 802 C CA . PHE A 1 102 ? -25.356 0.358 25.109 1.00 83.31 102 PHE A CA 1
ATOM 803 C C . PHE A 1 102 ? -24.088 0.776 24.348 1.00 83.31 102 PHE A C 1
ATOM 805 O O . PHE A 1 102 ? -23.731 1.946 24.275 1.00 83.31 102 PHE A O 1
ATOM 812 N N . GLY A 1 103 ? -23.409 -0.212 23.778 1.00 90.38 103 GLY A N 1
ATOM 813 C CA . GLY A 1 103 ? -22.204 -0.086 22.973 1.00 90.38 103 GLY A CA 1
ATOM 814 C C . GLY A 1 103 ? -21.947 -1.414 22.276 1.00 90.38 103 GLY A C 1
ATOM 815 O O . GLY A 1 103 ? -22.833 -2.283 22.218 1.00 90.38 103 GLY A O 1
ATOM 816 N N . PHE A 1 104 ? -20.740 -1.610 21.759 1.00 94.12 104 PHE A N 1
ATOM 817 C CA . PHE A 1 104 ? -20.418 -2.859 21.089 1.00 94.12 104 PHE A CA 1
ATOM 818 C C . PHE A 1 104 ? -18.984 -3.336 21.290 1.00 94.12 104 PHE A C 1
ATOM 820 O O . PHE A 1 104 ? -18.077 -2.570 21.585 1.00 94.12 104 PHE A O 1
ATOM 827 N N . LEU A 1 105 ? -18.801 -4.641 21.143 1.00 95.06 105 LEU A N 1
ATOM 828 C CA . LEU A 1 105 ? -17.525 -5.341 21.177 1.00 95.06 105 LEU A CA 1
ATOM 829 C C . LEU A 1 105 ? -17.197 -5.804 19.760 1.00 95.06 105 LEU A C 1
ATOM 831 O O . LEU A 1 105 ? -18.098 -6.216 19.027 1.00 95.06 105 LEU A O 1
ATOM 835 N N . VAL A 1 106 ? -15.925 -5.790 19.377 1.00 94.19 106 VAL A N 1
ATOM 836 C CA . VAL A 1 106 ? -15.475 -6.316 18.084 1.00 94.19 106 VAL A CA 1
ATOM 837 C C . VAL A 1 106 ? -14.386 -7.355 18.286 1.00 94.19 106 VAL A C 1
ATOM 839 O O . VAL A 1 106 ? -13.305 -7.054 18.793 1.00 94.19 106 VAL A O 1
ATOM 842 N N . ALA A 1 107 ? -14.659 -8.570 17.816 1.00 92.44 107 ALA A N 1
ATOM 843 C CA . ALA A 1 107 ? -13.649 -9.595 17.601 1.00 92.44 107 ALA A CA 1
ATOM 844 C C . ALA A 1 107 ? -12.993 -9.363 16.232 1.00 92.44 107 ALA A C 1
ATOM 846 O O . ALA A 1 107 ? -13.632 -9.550 15.190 1.00 92.44 107 ALA A O 1
ATOM 847 N N . HIS A 1 108 ? -11.740 -8.902 16.225 1.00 87.25 108 HIS A N 1
ATOM 848 C CA . HIS A 1 108 ? -11.026 -8.589 14.982 1.00 87.25 108 HIS A CA 1
ATOM 849 C C . HIS A 1 108 ? -10.126 -9.722 14.471 1.00 87.25 108 HIS A C 1
ATOM 851 O O . HIS A 1 108 ? -9.817 -9.753 13.283 1.00 87.25 108 HIS A O 1
ATOM 857 N N . ASP A 1 109 ? -9.708 -10.635 15.348 1.00 84.06 109 ASP A N 1
ATOM 858 C CA . ASP A 1 109 ? -8.891 -11.818 15.050 1.00 84.06 109 ASP A CA 1
ATOM 859 C C . ASP A 1 109 ? -9.391 -12.988 15.913 1.00 84.06 109 ASP A C 1
ATOM 861 O O . ASP A 1 109 ? -10.068 -12.763 16.912 1.00 84.06 109 ASP A O 1
ATOM 865 N N . ARG A 1 110 ? -9.071 -14.228 15.536 1.00 84.25 110 ARG A N 1
ATOM 866 C CA . ARG A 1 110 ? -9.364 -15.450 16.298 1.00 84.25 110 ARG A CA 1
ATOM 867 C C . ARG A 1 110 ? -8.585 -15.544 17.608 1.00 84.25 110 ARG A C 1
ATOM 869 O O . ARG A 1 110 ? -8.998 -16.278 18.498 1.00 84.25 110 ARG A O 1
ATOM 876 N N . ASP A 1 111 ? -7.473 -14.821 17.734 1.00 81.00 111 ASP A N 1
ATOM 877 C CA . ASP A 1 111 ? -6.633 -14.835 18.939 1.00 81.00 111 ASP A CA 1
ATOM 878 C C . ASP A 1 111 ? -7.069 -13.796 19.991 1.00 81.00 111 ASP A C 1
ATOM 880 O O . ASP A 1 111 ? -6.257 -13.123 20.625 1.00 81.00 111 ASP A O 1
ATOM 884 N N . TRP A 1 112 ? -8.381 -13.643 20.193 1.00 87.25 112 TRP A N 1
ATOM 885 C CA . TRP A 1 112 ? -8.960 -12.682 21.146 1.00 87.25 112 TRP A CA 1
ATOM 886 C C . TRP A 1 112 ? -8.585 -12.945 22.609 1.00 87.25 112 TRP A C 1
ATOM 888 O O . TRP A 1 112 ? -8.746 -12.066 23.450 1.00 87.25 112 TRP A O 1
ATOM 898 N N . ASN A 1 113 ? -8.079 -14.136 22.937 1.00 79.06 113 ASN A N 1
ATOM 899 C CA . ASN A 1 113 ? -7.558 -14.416 24.276 1.00 79.06 113 ASN A CA 1
ATOM 900 C C . ASN A 1 113 ? -6.279 -13.621 24.555 1.00 79.06 113 ASN A C 1
ATOM 902 O O . ASN A 1 113 ? -6.014 -13.281 25.705 1.00 79.06 113 ASN A O 1
ATOM 906 N N . PHE A 1 114 ? -5.495 -13.339 23.513 1.00 73.94 114 PHE A N 1
ATOM 907 C CA . PHE A 1 114 ? -4.249 -12.591 23.610 1.00 73.94 114 PHE A CA 1
ATOM 908 C C . PHE A 1 114 ? -4.426 -11.128 23.194 1.00 73.94 114 PHE A C 1
ATOM 910 O O . PHE A 1 114 ? -3.991 -10.222 23.900 1.00 73.94 114 PHE A O 1
ATOM 917 N N . GLU A 1 115 ? -5.107 -10.891 22.072 1.00 78.56 115 GLU A N 1
ATOM 918 C CA . GLU A 1 115 ? -5.310 -9.550 21.505 1.00 78.56 115 GLU A CA 1
ATOM 919 C C . GLU A 1 115 ? -6.457 -8.774 22.174 1.00 78.56 115 GLU A C 1
ATOM 921 O O . GLU A 1 115 ? -6.588 -7.562 21.980 1.00 78.56 115 GLU A O 1
ATOM 926 N N . GLY A 1 116 ? -7.288 -9.465 22.958 1.00 89.75 116 GLY A N 1
ATOM 927 C CA . GLY A 1 116 ? -8.501 -8.914 23.545 1.00 89.75 116 GLY A CA 1
ATOM 928 C C . GLY A 1 116 ? -9.618 -8.696 22.524 1.00 89.75 116 GLY A C 1
ATOM 929 O O . GLY A 1 116 ? -9.565 -9.121 21.367 1.00 89.75 116 GLY A O 1
ATOM 930 N N . LEU A 1 117 ? -10.664 -8.012 22.975 1.00 93.38 117 LEU A N 1
ATOM 931 C CA . LEU A 1 117 ? -11.742 -7.491 22.142 1.00 93.38 117 LEU A CA 1
ATOM 932 C C . LEU A 1 117 ? -11.635 -5.976 22.083 1.00 93.38 117 LEU A C 1
ATOM 934 O O . LEU A 1 117 ? -11.278 -5.332 23.066 1.00 93.38 117 LEU A O 1
ATOM 938 N N . LEU A 1 118 ? -12.002 -5.384 20.950 1.00 93.31 118 LEU A N 1
ATOM 939 C CA . LEU A 1 118 ? -12.157 -3.937 20.893 1.00 93.31 118 LEU A CA 1
ATOM 940 C C . LEU A 1 118 ? -13.519 -3.571 21.481 1.00 93.31 118 LEU A C 1
ATOM 942 O O . LEU A 1 118 ? -14.551 -3.849 20.868 1.00 93.31 118 LEU A O 1
ATOM 946 N N . LEU A 1 119 ? -13.524 -2.955 22.657 1.00 93.81 119 LEU A N 1
ATOM 947 C CA . LEU A 1 119 ? -14.717 -2.361 23.238 1.00 93.81 119 LEU A CA 1
ATOM 948 C C . LEU A 1 119 ? -14.896 -0.970 22.643 1.00 93.81 119 LEU A C 1
ATOM 950 O O . LEU A 1 119 ? -13.982 -0.155 22.707 1.00 93.81 119 LEU A O 1
ATOM 954 N N . VAL A 1 120 ? -16.063 -0.713 22.056 1.00 92.62 120 VAL A N 1
ATOM 955 C CA . VAL A 1 120 ? -16.415 0.554 21.418 1.00 92.62 120 VAL A CA 1
ATOM 956 C C . VAL A 1 120 ? -17.660 1.130 22.076 1.00 92.62 120 VAL A C 1
ATOM 958 O O . VAL A 1 120 ? -18.718 0.499 22.149 1.00 92.62 120 VAL A O 1
ATOM 961 N N . TYR A 1 121 ? -17.515 2.363 22.537 1.00 90.88 121 TYR A N 1
ATOM 962 C CA . TYR A 1 121 ? -18.550 3.170 23.150 1.00 90.88 121 TYR A CA 1
ATOM 963 C C . TYR A 1 121 ? -18.801 4.408 22.289 1.00 90.88 121 TYR A C 1
ATOM 965 O O . TYR A 1 121 ? -17.857 5.042 21.813 1.00 90.88 121 TYR A O 1
ATOM 973 N N . ILE A 1 122 ? -20.073 4.737 22.077 1.00 88.06 122 ILE A N 1
ATOM 974 C CA . ILE A 1 122 ? -20.494 5.958 21.393 1.00 88.06 122 ILE A CA 1
ATOM 975 C C . ILE A 1 122 ? -21.151 6.832 22.449 1.00 88.06 122 ILE A C 1
ATOM 977 O O . ILE A 1 122 ? -22.186 6.452 22.995 1.00 88.06 122 ILE A O 1
ATOM 981 N N . ASP A 1 123 ? -20.556 7.989 22.722 1.00 84.69 123 ASP A N 1
ATOM 982 C CA . ASP A 1 123 ? -21.188 8.984 23.572 1.00 84.69 123 ASP A CA 1
ATOM 983 C C . ASP A 1 123 ? -22.510 9.424 22.929 1.00 84.69 123 ASP A C 1
ATOM 985 O O . ASP A 1 123 ? -22.608 9.630 21.718 1.00 84.69 123 ASP A O 1
ATOM 989 N N . PHE A 1 124 ? -23.555 9.528 23.733 1.00 78.31 124 PHE A N 1
ATOM 990 C CA . PHE A 1 124 ? -24.878 9.949 23.291 1.00 78.31 124 PHE A CA 1
ATOM 991 C C . PHE A 1 124 ? -25.098 11.459 23.483 1.00 78.31 124 PHE A C 1
ATOM 993 O O . PHE A 1 124 ? -26.159 11.976 23.112 1.00 78.31 124 PHE A O 1
ATOM 1000 N N . GLU A 1 125 ? -24.118 12.174 24.039 1.00 81.00 125 GLU A N 1
ATOM 1001 C CA . GLU A 1 125 ? -24.076 13.633 24.073 1.00 81.00 125 GLU A CA 1
ATOM 1002 C C . GLU A 1 125 ? -23.283 14.188 22.880 1.00 81.00 125 GLU A C 1
ATOM 1004 O O . GLU A 1 125 ? -22.279 13.620 22.461 1.00 81.00 125 GLU A O 1
ATOM 1009 N N . GLU A 1 126 ? -23.737 15.301 22.285 1.00 78.38 126 GLU A N 1
ATOM 1010 C CA . GLU A 1 126 ? -23.015 15.950 21.179 1.00 78.38 126 GLU A CA 1
ATOM 1011 C C . GLU A 1 126 ? -21.596 16.347 21.643 1.00 78.38 126 GLU A C 1
ATOM 1013 O O . GLU A 1 126 ? -21.472 17.052 22.646 1.00 78.38 126 GLU A O 1
ATOM 1018 N N . PRO A 1 127 ? -20.528 15.941 20.921 1.00 86.38 127 PRO A N 1
ATOM 1019 C CA . PRO A 1 127 ? -20.501 15.623 19.487 1.00 86.38 127 PRO A CA 1
ATOM 1020 C C . PRO A 1 127 ? -20.634 14.132 19.106 1.00 86.38 127 PRO A C 1
ATOM 1022 O O . PRO A 1 127 ? -20.312 13.787 17.970 1.00 86.38 127 PRO A O 1
ATOM 1025 N N . PHE A 1 128 ? -21.117 13.270 20.001 1.00 85.69 128 PHE A N 1
ATOM 1026 C CA . PHE A 1 128 ? -21.215 11.814 19.843 1.00 85.69 128 PHE A CA 1
ATOM 1027 C C . PHE A 1 128 ? -19.852 11.159 19.607 1.00 85.69 128 PHE A C 1
ATOM 1029 O O . PHE A 1 128 ? -19.613 10.509 18.584 1.00 85.69 128 PHE A O 1
ATOM 1036 N N . GLU A 1 129 ? -18.919 11.416 20.521 1.00 88.62 129 GLU A N 1
ATOM 1037 C CA . GLU A 1 129 ? -17.557 10.900 20.428 1.00 88.62 129 GLU A CA 1
ATOM 1038 C C . GLU A 1 129 ? -17.548 9.368 20.462 1.00 88.62 129 GLU A C 1
ATOM 1040 O O . GLU A 1 129 ? -18.193 8.737 21.300 1.00 88.62 129 GLU A O 1
ATOM 1045 N N . VAL A 1 130 ? -16.810 8.762 19.533 1.00 89.25 130 VAL A N 1
ATOM 1046 C CA . VAL A 1 130 ? -16.613 7.312 19.512 1.00 89.25 130 VAL A CA 1
ATOM 1047 C C . VAL A 1 130 ? -15.280 7.016 20.173 1.00 89.25 130 VAL A C 1
ATOM 1049 O O . VAL A 1 130 ? -14.222 7.407 19.679 1.00 89.25 130 VAL A O 1
ATOM 1052 N N . THR A 1 131 ? -15.331 6.288 21.279 1.00 89.88 131 THR A N 1
ATOM 1053 C CA . THR A 1 131 ? -14.144 5.837 21.998 1.00 89.88 131 THR A CA 1
ATOM 1054 C C . THR A 1 131 ? -14.048 4.329 21.880 1.00 89.88 131 THR A C 1
ATOM 1056 O O . THR A 1 131 ? -15.015 3.621 22.149 1.00 89.88 131 THR A O 1
ATOM 1059 N N . GLY A 1 132 ? -12.877 3.825 21.500 1.00 90.25 132 GLY A N 1
ATOM 1060 C CA . GLY A 1 132 ? -12.609 2.395 21.541 1.00 90.25 132 GLY A CA 1
ATOM 1061 C C . GLY A 1 132 ? -11.248 2.073 22.124 1.00 90.25 132 GLY A C 1
ATOM 1062 O O . GLY A 1 132 ? -10.285 2.804 21.898 1.00 90.25 132 GLY A O 1
ATOM 1063 N N . PHE A 1 133 ? -11.180 0.990 22.882 1.00 90.06 133 PHE A N 1
ATOM 1064 C CA . PHE A 1 133 ? -9.953 0.477 23.486 1.00 90.06 133 PHE A CA 1
ATOM 1065 C C . PHE A 1 133 ? -10.028 -1.046 23.580 1.00 90.06 133 PHE A C 1
ATOM 1067 O O . PHE A 1 133 ? -11.109 -1.640 23.520 1.00 90.06 133 PHE A O 1
ATOM 1074 N N . ARG A 1 134 ? -8.867 -1.695 23.661 1.00 90.94 134 ARG A N 1
ATOM 1075 C CA . ARG A 1 134 ? -8.795 -3.154 23.764 1.00 90.94 134 ARG A CA 1
ATOM 1076 C C . ARG A 1 134 ? -9.024 -3.580 25.201 1.00 90.94 134 ARG A C 1
ATOM 1078 O O . ARG A 1 134 ? -8.418 -3.019 26.102 1.00 90.94 134 ARG A O 1
ATOM 1085 N N . VAL A 1 135 ? -9.863 -4.582 25.404 1.00 92.12 135 VAL A N 1
ATOM 1086 C CA . VAL A 1 135 ? -10.168 -5.141 26.719 1.00 92.12 135 VAL A CA 1
ATOM 1087 C C . VAL A 1 135 ? -9.985 -6.652 26.679 1.00 92.12 135 VAL A C 1
ATOM 1089 O O . VAL A 1 135 ? -10.319 -7.298 25.682 1.00 92.12 135 VAL A O 1
ATOM 1092 N N . SER A 1 136 ? -9.446 -7.226 27.752 1.00 90.94 136 SER A N 1
ATOM 1093 C CA . SER A 1 136 ? -9.320 -8.679 27.855 1.00 90.94 136 SER A CA 1
ATOM 1094 C C . SER A 1 136 ? -10.712 -9.296 27.971 1.00 90.94 136 SER A C 1
ATOM 1096 O O . SER A 1 136 ? -11.634 -8.650 28.467 1.00 90.94 136 SER A O 1
ATOM 1098 N N . ILE A 1 137 ? -10.894 -10.549 27.546 1.00 92.12 137 ILE A N 1
ATOM 1099 C CA . ILE A 1 137 ? -12.205 -11.212 27.674 1.00 92.12 137 ILE A CA 1
ATOM 1100 C C . ILE A 1 137 ? -12.669 -11.261 29.135 1.00 92.12 137 ILE A C 1
ATOM 1102 O O . ILE A 1 137 ? -13.857 -11.097 29.403 1.00 92.12 137 ILE A O 1
ATOM 1106 N N . GLU A 1 138 ? -11.737 -11.451 30.070 1.00 91.00 138 GLU A N 1
ATOM 1107 C CA . GLU A 1 138 ? -12.019 -11.499 31.508 1.00 91.00 138 GLU A CA 1
ATOM 1108 C C . GLU A 1 138 ? -12.465 -10.131 32.055 1.00 91.00 138 GLU A C 1
ATOM 1110 O O . GLU A 1 138 ? -13.267 -10.069 32.987 1.00 91.00 138 GLU A O 1
ATOM 1115 N N . ASP A 1 139 ? -12.016 -9.040 31.428 1.00 93.25 139 ASP A N 1
ATOM 1116 C CA . ASP A 1 139 ? -12.326 -7.665 31.827 1.00 93.25 139 ASP A CA 1
ATOM 1117 C C . ASP A 1 139 ? -13.529 -7.057 31.085 1.00 93.25 139 ASP A C 1
ATOM 1119 O O . ASP A 1 139 ? -13.996 -5.977 31.455 1.00 93.25 139 ASP A O 1
ATOM 1123 N N . VAL A 1 140 ? -14.085 -7.737 30.072 1.00 93.19 140 VAL A N 1
ATOM 1124 C CA . VAL A 1 140 ? -15.245 -7.239 29.305 1.00 93.19 140 VAL A CA 1
ATOM 1125 C C . VAL A 1 140 ? -16.409 -6.893 30.230 1.00 93.19 140 VAL A C 1
ATOM 1127 O O . VAL A 1 140 ? -16.997 -5.822 30.103 1.00 93.19 140 VAL A O 1
ATOM 1130 N N . ALA A 1 141 ? -16.754 -7.789 31.154 1.00 91.81 141 ALA A N 1
ATOM 1131 C CA . ALA A 1 141 ? -17.886 -7.597 32.050 1.00 91.81 141 ALA A CA 1
ATOM 1132 C C . ALA A 1 141 ? -17.716 -6.427 33.029 1.00 91.81 141 ALA A C 1
ATOM 1134 O O . ALA A 1 141 ? -18.583 -5.549 33.027 1.00 91.81 141 ALA A O 1
ATOM 1135 N N . PRO A 1 142 ? -16.630 -6.336 33.821 1.00 90.75 142 PRO A N 1
ATOM 1136 C CA . PRO A 1 142 ? -16.440 -5.192 34.708 1.00 90.75 142 PRO A CA 1
ATOM 1137 C C . PRO A 1 142 ? -16.287 -3.863 33.944 1.00 90.75 142 PRO A C 1
ATOM 1139 O O . PRO A 1 142 ? -16.795 -2.841 34.417 1.00 90.75 142 PRO A O 1
ATOM 1142 N N . ALA A 1 143 ? -15.681 -3.858 32.748 1.00 90.44 143 ALA A N 1
ATOM 1143 C CA . ALA A 1 143 ? -15.605 -2.662 31.903 1.00 90.44 143 ALA A CA 1
ATOM 1144 C C . ALA A 1 143 ? -16.992 -2.223 31.398 1.00 90.44 143 ALA A C 1
ATOM 1146 O O . ALA A 1 143 ? -17.355 -1.050 31.497 1.00 90.44 143 ALA A O 1
ATOM 1147 N N . ALA A 1 144 ? -17.798 -3.171 30.911 1.00 89.25 144 ALA A N 1
ATOM 1148 C CA . ALA A 1 144 ? -19.165 -2.941 30.451 1.00 89.25 144 ALA A CA 1
ATOM 1149 C C . ALA A 1 144 ? -20.101 -2.465 31.576 1.00 89.25 144 ALA A C 1
ATOM 1151 O O . ALA A 1 144 ? -20.917 -1.568 31.366 1.00 89.25 144 ALA A O 1
ATOM 1152 N N . GLU A 1 145 ? -19.991 -3.037 32.776 1.00 87.06 145 GLU A N 1
ATOM 1153 C CA . GLU A 1 145 ? -20.750 -2.591 33.950 1.00 87.06 145 GLU A CA 1
ATOM 1154 C C . GLU A 1 145 ? -20.345 -1.185 34.390 1.00 87.06 145 GLU A C 1
ATOM 1156 O O . GLU A 1 145 ? -21.202 -0.371 34.730 1.00 87.06 145 GLU A O 1
ATOM 1161 N N . THR A 1 146 ? -19.053 -0.874 34.359 1.00 87.06 146 THR A N 1
ATOM 1162 C CA . THR A 1 146 ? -18.561 0.453 34.734 1.00 87.06 146 THR A CA 1
ATOM 1163 C C . THR A 1 146 ? -18.996 1.514 33.713 1.00 87.06 146 THR A C 1
ATOM 1165 O O . THR A 1 146 ? -19.454 2.576 34.127 1.00 87.06 146 THR A O 1
ATOM 1168 N N . LEU A 1 147 ? -18.995 1.202 32.406 1.00 85.94 147 LEU A N 1
ATOM 1169 C CA . LEU A 1 147 ? -19.567 2.063 31.354 1.00 85.94 147 LEU A CA 1
ATOM 1170 C C . LEU A 1 147 ? -21.030 2.433 31.602 1.00 85.94 147 LEU A C 1
ATOM 1172 O O . LEU A 1 147 ? -21.433 3.562 31.351 1.00 85.94 147 LEU A O 1
ATOM 1176 N N . ARG A 1 148 ? -21.833 1.479 32.079 1.00 81.94 148 ARG A N 1
ATOM 1177 C CA . ARG A 1 148 ? -23.262 1.701 32.344 1.00 81.94 148 ARG A CA 1
ATOM 1178 C C . ARG A 1 148 ? -23.519 2.617 33.540 1.00 81.94 148 ARG A C 1
ATOM 1180 O O . ARG A 1 148 ? -24.610 3.170 33.642 1.00 81.94 148 ARG A O 1
ATOM 1187 N N . ASN A 1 149 ? -22.568 2.711 34.469 1.00 81.12 149 ASN A N 1
ATOM 1188 C CA . ASN A 1 149 ? -22.758 3.360 35.766 1.00 81.12 149 ASN A CA 1
ATOM 1189 C C . ASN A 1 149 ? -22.144 4.768 35.858 1.00 81.12 149 ASN A C 1
ATOM 1191 O O . ASN A 1 149 ? -22.441 5.467 36.828 1.00 81.12 149 ASN A O 1
ATOM 1195 N N . ASP A 1 150 ? -21.286 5.175 34.915 1.00 74.31 150 ASP A N 1
ATOM 1196 C CA . ASP A 1 150 ? -20.532 6.434 34.986 1.00 74.31 150 ASP A CA 1
ATOM 1197 C C . ASP A 1 150 ? -20.602 7.240 33.677 1.00 74.31 150 ASP A C 1
ATOM 1199 O O . ASP A 1 150 ? -20.084 6.817 32.642 1.00 74.31 150 ASP A O 1
ATOM 1203 N N . ASP A 1 151 ? -21.181 8.442 33.755 1.00 63.53 151 ASP A N 1
ATOM 1204 C CA . ASP A 1 151 ? -21.343 9.383 32.638 1.00 63.53 151 ASP A CA 1
ATOM 1205 C C . ASP A 1 151 ? -19.997 9.890 32.066 1.00 63.53 151 ASP A C 1
ATOM 1207 O O . ASP A 1 151 ? -19.962 10.400 30.951 1.00 63.53 151 ASP A O 1
ATOM 1211 N N . ASN A 1 152 ? -18.871 9.744 32.783 1.00 63.88 152 ASN A N 1
ATOM 1212 C CA . ASN A 1 152 ? -17.527 10.116 32.296 1.00 63.88 152 ASN A CA 1
ATOM 1213 C C . ASN A 1 152 ? -16.592 8.903 32.119 1.00 63.88 152 ASN A C 1
ATOM 1215 O O . ASN A 1 152 ? -15.363 9.040 32.109 1.00 63.88 152 ASN A O 1
ATOM 1219 N N . GLY A 1 153 ? -17.165 7.703 31.996 1.00 70.75 153 GLY A N 1
ATOM 1220 C CA . GLY A 1 153 ? -16.434 6.450 32.154 1.00 70.75 153 GLY A CA 1
ATOM 1221 C C . GLY A 1 153 ? -15.393 6.153 31.075 1.00 70.75 153 GLY A C 1
ATOM 1222 O O . GLY A 1 153 ? -14.370 5.564 31.395 1.00 70.75 153 GLY A O 1
ATOM 1223 N N . ALA A 1 154 ? -15.593 6.541 29.812 1.00 80.06 154 ALA A N 1
ATOM 1224 C CA . ALA A 1 154 ? -14.812 5.984 28.696 1.00 80.06 154 ALA A CA 1
ATOM 1225 C C . ALA A 1 154 ? -13.286 6.173 28.831 1.00 80.06 154 ALA A C 1
ATOM 1227 O O . ALA A 1 154 ? -12.531 5.232 28.587 1.00 80.06 154 ALA A O 1
ATOM 1228 N N . GLN A 1 155 ? -12.824 7.348 29.274 1.00 79.44 155 GLN A N 1
ATOM 1229 C CA . GLN A 1 155 ? -11.392 7.588 29.487 1.00 79.44 155 GLN A CA 1
ATOM 1230 C C . GLN A 1 155 ? -10.868 6.877 30.742 1.00 79.44 155 GLN A C 1
ATOM 1232 O O . GLN A 1 155 ? -9.806 6.269 30.700 1.00 79.44 155 GLN A O 1
ATOM 1237 N N . VAL A 1 156 ? -11.623 6.904 31.842 1.00 81.94 156 VAL A N 1
ATOM 1238 C CA . VAL A 1 156 ? -11.248 6.225 33.095 1.00 81.94 156 VAL A CA 1
ATOM 1239 C C . VAL A 1 156 ? -11.160 4.713 32.885 1.00 81.94 156 VAL A C 1
ATOM 1241 O O . VAL A 1 156 ? -10.261 4.052 33.388 1.00 81.94 156 VAL A O 1
ATOM 1244 N N . LEU A 1 157 ? -12.079 4.163 32.101 1.00 84.06 157 LEU A N 1
ATOM 1245 C CA . LEU A 1 157 ? -12.100 2.763 31.714 1.00 84.06 157 LEU A CA 1
ATOM 1246 C C . LEU A 1 157 ? -10.937 2.389 30.828 1.00 84.06 157 LEU A C 1
ATOM 1248 O O . LEU A 1 157 ? -10.375 1.321 31.027 1.00 84.06 157 LEU A O 1
ATOM 1252 N N . ARG A 1 158 ? -10.584 3.251 29.873 1.00 83.50 158 ARG A N 1
ATOM 1253 C CA . ARG A 1 158 ? -9.370 3.069 29.092 1.00 83.50 158 ARG A CA 1
ATOM 1254 C C . ARG A 1 158 ? -8.175 2.974 30.044 1.00 83.50 158 ARG A C 1
ATOM 1256 O O . ARG A 1 158 ? -7.458 1.989 30.016 1.00 83.50 158 ARG A O 1
ATOM 1263 N N . ASP A 1 159 ? -8.036 3.899 30.985 1.00 81.62 159 ASP A N 1
ATOM 1264 C CA . ASP A 1 159 ? -6.908 3.889 31.923 1.00 81.62 159 ASP A CA 1
ATOM 1265 C C . ASP A 1 159 ? -6.875 2.646 32.851 1.00 81.62 159 ASP A C 1
ATOM 1267 O O . ASP A 1 159 ? -5.804 2.262 33.321 1.00 81.62 159 ASP A O 1
ATOM 1271 N N . ILE A 1 160 ? -8.028 2.024 33.140 1.00 82.81 160 ILE A N 1
ATOM 1272 C CA . ILE A 1 160 ? -8.141 0.853 34.034 1.00 82.81 160 ILE A CA 1
ATOM 1273 C C . ILE A 1 160 ? -8.033 -0.477 33.277 1.00 82.81 160 ILE A C 1
ATOM 1275 O O . ILE A 1 160 ? -7.383 -1.403 33.759 1.00 82.81 160 ILE A O 1
ATOM 1279 N N . TYR A 1 161 ? -8.727 -0.584 32.146 1.00 85.19 161 TYR A N 1
ATOM 1280 C CA . TYR A 1 161 ? -9.011 -1.838 31.447 1.00 85.19 161 TYR A CA 1
ATOM 1281 C C . TYR A 1 161 ? -8.389 -1.913 30.058 1.00 85.19 161 TYR A C 1
ATOM 1283 O O . TYR A 1 161 ? -8.433 -2.989 29.457 1.00 85.19 161 TYR A O 1
ATOM 1291 N N . GLU A 1 162 ? -7.847 -0.813 29.517 1.00 85.44 162 GLU A N 1
ATOM 1292 C CA . GLU A 1 162 ? -7.138 -0.890 28.247 1.00 85.44 162 GLU A CA 1
ATOM 1293 C C . GLU A 1 162 ? -5.967 -1.841 28.417 1.00 85.44 162 GLU A C 1
ATOM 1295 O O . GLU A 1 162 ? -5.046 -1.613 29.206 1.00 85.44 162 GLU A O 1
ATOM 1300 N N . MET A 1 163 ? -6.023 -2.931 27.661 1.00 77.56 163 MET A N 1
ATOM 1301 C CA . MET A 1 163 ? -4.897 -3.823 27.525 1.00 77.56 163 MET A CA 1
ATOM 1302 C C . MET A 1 163 ? -3.759 -3.015 26.914 1.00 77.56 163 MET A C 1
ATOM 1304 O O . MET A 1 163 ? -3.686 -2.828 25.701 1.00 77.56 163 MET A O 1
ATOM 1308 N N . THR A 1 164 ? -2.839 -2.562 27.762 1.00 65.81 164 THR A N 1
ATOM 1309 C CA . THR A 1 164 ? -1.484 -2.266 27.315 1.00 65.81 164 THR A CA 1
ATOM 1310 C C . THR A 1 164 ? -0.968 -3.600 26.818 1.00 65.81 164 THR A C 1
ATOM 1312 O O . THR A 1 164 ? -0.964 -4.541 27.611 1.00 65.81 164 THR A O 1
ATOM 1315 N N . VAL A 1 165 ? -0.641 -3.724 25.527 1.00 57.66 165 VAL A N 1
ATOM 1316 C CA . VAL A 1 165 ? -0.221 -4.994 24.912 1.00 57.66 165 VAL A CA 1
ATOM 1317 C C . VAL A 1 165 ? 0.804 -5.648 25.836 1.00 57.66 165 VAL A C 1
ATOM 1319 O O . VAL A 1 165 ? 1.943 -5.186 25.944 1.00 57.66 165 VAL A O 1
ATOM 1322 N N . MET A 1 166 ? 0.373 -6.651 26.609 1.00 51.88 166 MET A N 1
ATOM 1323 C CA . MET A 1 166 ? 1.220 -7.187 27.662 1.00 51.88 166 MET A CA 1
ATOM 1324 C C . MET A 1 166 ? 2.367 -7.875 26.950 1.00 51.88 166 MET A C 1
ATOM 1326 O O . MET A 1 166 ? 2.148 -8.808 26.179 1.00 51.88 166 MET A O 1
ATOM 1330 N N . SER A 1 167 ? 3.593 -7.398 27.177 1.00 63.34 167 SER A N 1
ATOM 1331 C CA . SER A 1 167 ? 4.766 -8.042 26.607 1.00 63.34 167 SER A CA 1
ATOM 1332 C C . SER A 1 167 ? 4.756 -9.494 27.068 1.00 63.34 167 SER A C 1
ATOM 1334 O O . SER A 1 167 ? 4.907 -9.754 28.266 1.00 63.34 167 SER A O 1
ATOM 1336 N N . TYR A 1 168 ? 4.540 -10.426 26.145 1.00 79.94 168 TYR A N 1
ATOM 1337 C CA . TYR A 1 168 ? 4.546 -11.848 26.452 1.00 79.94 168 TYR A CA 1
ATOM 1338 C C . TYR A 1 168 ? 5.842 -12.195 27.194 1.00 79.94 168 TYR A C 1
ATOM 1340 O O . TYR A 1 168 ? 6.944 -11.920 26.709 1.00 79.94 168 TYR A O 1
ATOM 1348 N N . VAL A 1 169 ? 5.704 -12.769 28.393 1.00 83.06 169 VAL A N 1
ATOM 1349 C CA . VAL A 1 169 ? 6.830 -13.280 29.177 1.00 83.06 169 VAL A CA 1
ATOM 1350 C C . VAL A 1 169 ? 6.889 -14.792 28.966 1.00 83.06 169 VAL A C 1
ATOM 1352 O O . VAL A 1 169 ? 5.917 -15.477 29.292 1.00 83.06 169 VAL A O 1
ATOM 1355 N N . PRO A 1 170 ? 8.003 -15.337 28.441 1.00 86.69 170 PRO A N 1
ATOM 1356 C CA . PRO A 1 170 ? 8.136 -16.769 28.199 1.00 86.69 170 PRO A CA 1
ATOM 1357 C C . PRO A 1 170 ? 7.835 -17.609 29.445 1.00 86.69 170 PRO A C 1
ATOM 1359 O O . PRO A 1 170 ? 8.156 -17.221 30.571 1.00 86.69 170 PRO A O 1
ATOM 1362 N N . LEU A 1 171 ? 7.250 -18.794 29.254 1.00 82.94 171 LEU A N 1
ATOM 1363 C CA . LEU A 1 171 ? 6.871 -19.660 30.371 1.00 82.94 171 LEU A CA 1
ATOM 1364 C C . LEU A 1 171 ? 8.079 -19.962 31.280 1.00 82.94 171 LEU A C 1
ATOM 1366 O O . LEU A 1 171 ? 9.127 -20.427 30.832 1.00 82.94 171 LEU A O 1
ATOM 1370 N N . GLY A 1 172 ? 7.922 -19.709 32.582 1.00 87.06 172 GLY A N 1
ATOM 1371 C CA . GLY A 1 172 ? 8.986 -19.900 33.575 1.00 87.06 172 GLY A CA 1
ATOM 1372 C C . GLY A 1 172 ? 10.019 -18.768 33.634 1.00 87.06 172 GLY A C 1
ATOM 1373 O O . GLY A 1 172 ? 11.036 -18.906 34.322 1.00 87.06 172 GLY A O 1
ATOM 1374 N N . TRP A 1 173 ? 9.789 -17.660 32.930 1.00 89.69 173 TRP A N 1
ATOM 1375 C CA . TRP A 1 173 ? 10.573 -16.436 33.054 1.00 89.69 173 TRP A CA 1
ATOM 1376 C C . TRP A 1 173 ? 9.824 -15.406 33.899 1.00 89.69 173 TRP A C 1
ATOM 1378 O O . TRP A 1 173 ? 8.597 -15.386 33.943 1.00 89.69 173 TRP A O 1
ATOM 1388 N N . THR A 1 174 ? 10.579 -14.556 34.594 1.00 89.62 174 THR A N 1
ATOM 1389 C CA . THR A 1 174 ? 10.043 -13.341 35.220 1.00 89.62 174 THR A CA 1
ATOM 1390 C C . THR A 1 174 ? 10.314 -12.143 34.303 1.00 89.62 174 THR A C 1
ATOM 1392 O O . THR A 1 174 ? 11.232 -12.223 33.476 1.00 89.62 174 THR A O 1
ATOM 1395 N N . PRO A 1 175 ? 9.582 -11.023 34.440 1.00 84.81 175 PRO A N 1
ATOM 1396 C CA . PRO A 1 175 ? 9.869 -9.801 33.688 1.00 84.81 175 PRO A CA 1
ATOM 1397 C C . PRO A 1 175 ? 11.318 -9.319 33.853 1.00 84.81 175 PRO A C 1
ATOM 1399 O O . PRO A 1 175 ? 11.939 -8.891 32.887 1.00 84.81 175 PRO A O 1
ATOM 1402 N N . GLU A 1 176 ? 11.908 -9.457 35.045 1.00 91.06 176 GLU A N 1
ATOM 1403 C CA . GLU A 1 176 ? 13.301 -9.066 35.305 1.00 91.06 176 GLU A CA 1
ATOM 1404 C C . GLU A 1 176 ? 14.291 -9.971 34.569 1.00 91.06 176 GLU A C 1
ATOM 1406 O O . GLU A 1 176 ? 15.303 -9.496 34.051 1.00 91.06 176 GLU A O 1
ATOM 1411 N N . ARG A 1 177 ? 13.995 -11.277 34.497 1.00 94.62 177 ARG A N 1
ATOM 1412 C CA . ARG A 1 177 ? 14.794 -12.217 33.705 1.00 94.62 177 ARG A CA 1
ATOM 1413 C C . ARG A 1 177 ? 14.704 -11.880 32.221 1.00 94.62 177 ARG A C 1
ATOM 1415 O O . ARG A 1 177 ? 15.729 -11.892 31.552 1.00 94.62 177 ARG A O 1
ATOM 1422 N N . LEU A 1 178 ? 13.505 -11.572 31.729 1.00 92.12 178 LEU A N 1
ATOM 1423 C CA . LEU A 1 178 ? 13.295 -11.158 30.345 1.00 92.12 178 LEU A CA 1
ATOM 1424 C C . LEU A 1 178 ? 14.073 -9.872 30.028 1.00 92.12 178 LEU A C 1
ATOM 1426 O O . LEU A 1 178 ? 14.830 -9.844 29.063 1.00 92.12 178 LEU A O 1
ATOM 1430 N N . ALA A 1 179 ? 14.000 -8.862 30.896 1.00 92.94 179 ALA A N 1
ATOM 1431 C CA . ALA A 1 179 ? 14.729 -7.601 30.745 1.00 92.94 179 ALA A CA 1
ATOM 1432 C C . ALA A 1 179 ? 16.249 -7.769 30.629 1.00 92.94 179 ALA A C 1
ATOM 1434 O O . ALA A 1 179 ? 16.900 -7.009 29.900 1.00 92.94 179 ALA A O 1
ATOM 1435 N N . ALA A 1 180 ? 16.805 -8.763 31.327 1.00 95.19 180 ALA A N 1
ATOM 1436 C CA . ALA A 1 180 ? 18.228 -9.093 31.332 1.00 95.19 180 ALA A CA 1
ATOM 1437 C C . ALA A 1 180 ? 18.640 -10.149 30.287 1.00 95.19 180 ALA A C 1
ATOM 1439 O O . ALA A 1 180 ? 19.816 -10.509 30.233 1.00 95.19 180 ALA A O 1
ATOM 1440 N N . ALA A 1 181 ? 17.703 -10.652 29.480 1.00 95.69 181 ALA A N 1
ATOM 1441 C CA . ALA A 1 181 ? 17.943 -11.778 28.591 1.00 95.69 181 ALA A CA 1
ATOM 1442 C C . ALA A 1 181 ? 18.930 -11.458 27.464 1.00 95.69 181 ALA A C 1
ATOM 1444 O O . ALA A 1 181 ? 18.916 -10.380 26.858 1.00 95.69 181 ALA A O 1
ATOM 1445 N N . THR A 1 182 ? 19.771 -12.438 27.153 1.00 95.88 182 THR A N 1
ATOM 1446 C CA . THR A 1 182 ? 20.673 -12.413 25.999 1.00 95.88 182 THR A CA 1
ATOM 1447 C C . THR A 1 182 ? 19.997 -12.979 24.748 1.00 95.88 182 THR A C 1
ATOM 1449 O O . THR A 1 182 ? 19.005 -13.702 24.833 1.00 95.88 182 THR A O 1
ATOM 1452 N N . ALA A 1 183 ? 20.551 -12.676 23.567 1.00 93.25 183 ALA A N 1
ATOM 1453 C CA . ALA A 1 183 ? 20.069 -13.246 22.308 1.00 93.25 183 ALA A CA 1
ATOM 1454 C C . ALA A 1 183 ? 20.083 -14.783 22.345 1.00 93.25 183 ALA A C 1
ATOM 1456 O O . ALA A 1 183 ? 19.085 -15.409 22.009 1.00 93.25 183 ALA A O 1
ATOM 1457 N N . ASP A 1 184 ? 21.172 -15.383 22.832 1.00 92.50 184 ASP A N 1
ATOM 1458 C CA . ASP A 1 184 ? 21.312 -16.839 22.915 1.00 92.50 184 ASP A CA 1
ATOM 1459 C C . ASP A 1 184 ? 20.235 -17.472 23.803 1.00 92.50 184 ASP A C 1
ATOM 1461 O O . ASP A 1 184 ? 19.667 -18.494 23.430 1.00 92.50 184 ASP A O 1
ATOM 1465 N N . GLU A 1 185 ? 19.909 -16.862 24.949 1.00 93.19 185 GLU A N 1
ATOM 1466 C CA . GLU A 1 185 ? 18.847 -17.352 25.840 1.00 93.19 185 GLU A CA 1
ATOM 1467 C C . GLU A 1 185 ? 17.460 -17.268 25.200 1.00 93.19 185 GLU A C 1
ATOM 1469 O O . GLU A 1 185 ? 16.666 -18.196 25.354 1.00 93.19 185 GLU A O 1
ATOM 1474 N N . LEU A 1 186 ? 17.171 -16.184 24.473 1.00 92.31 186 LEU A N 1
ATOM 1475 C CA . LEU A 1 186 ? 15.919 -16.039 23.728 1.00 92.31 186 LEU A CA 1
ATOM 1476 C C . LEU A 1 186 ? 15.813 -17.059 22.593 1.00 92.31 186 LEU A C 1
ATOM 1478 O O . LEU A 1 186 ? 14.744 -17.609 22.355 1.00 92.31 186 LEU A O 1
ATOM 1482 N N . LEU A 1 187 ? 16.925 -17.356 21.926 1.00 87.88 187 LEU A N 1
ATOM 1483 C CA . LEU A 1 187 ? 16.991 -18.327 20.835 1.00 87.88 187 LEU A CA 1
ATOM 1484 C C . LEU A 1 187 ? 16.866 -19.787 21.308 1.00 87.88 187 LEU A C 1
ATOM 1486 O O . LEU A 1 187 ? 16.626 -20.665 20.482 1.00 87.88 187 LEU A O 1
ATOM 1490 N N . GLN A 1 188 ? 16.992 -20.058 22.615 1.00 90.19 188 GLN A N 1
ATOM 1491 C CA . GLN A 1 188 ? 16.638 -21.358 23.209 1.00 90.19 188 GLN A CA 1
ATOM 1492 C C . GLN A 1 188 ? 15.129 -21.524 23.446 1.00 90.19 188 GLN A C 1
ATOM 1494 O O . GLN A 1 188 ? 14.679 -22.633 23.748 1.00 90.19 188 GLN A O 1
ATOM 1499 N N . LEU A 1 189 ? 14.347 -20.443 23.368 1.00 89.25 189 LEU A N 1
ATOM 1500 C CA . LEU A 1 189 ? 12.893 -20.519 23.459 1.00 89.25 189 LEU A CA 1
ATOM 1501 C C . LEU A 1 189 ? 12.310 -21.109 22.173 1.00 89.25 189 LEU A C 1
ATOM 1503 O O . LEU A 1 189 ? 12.974 -21.208 21.139 1.00 89.25 189 LEU A O 1
ATOM 1507 N N . ASP A 1 190 ? 11.034 -21.482 22.226 1.00 88.00 190 ASP A N 1
ATOM 1508 C CA . ASP A 1 190 ? 10.308 -21.808 21.008 1.00 88.00 190 ASP A CA 1
ATOM 1509 C C . ASP A 1 190 ? 10.242 -20.562 20.115 1.00 88.00 190 ASP A C 1
ATOM 1511 O O . ASP A 1 190 ? 9.554 -19.587 20.433 1.00 88.00 190 ASP A O 1
ATOM 1515 N N . TYR A 1 191 ? 10.968 -20.611 18.996 1.00 85.44 191 TYR A N 1
ATOM 1516 C CA . TYR A 1 191 ? 11.065 -19.524 18.025 1.00 85.44 191 TYR A CA 1
ATOM 1517 C C . TYR A 1 191 ? 9.685 -19.056 17.543 1.00 85.44 191 TYR A C 1
ATOM 1519 O O . TYR A 1 191 ? 9.485 -17.864 17.317 1.00 85.44 191 TYR A O 1
ATOM 1527 N N . SER A 1 192 ? 8.710 -19.972 17.466 1.00 81.19 192 SER A N 1
ATOM 1528 C CA . SER A 1 192 ? 7.336 -19.646 17.072 1.00 81.19 192 SER A CA 1
ATOM 1529 C C . SER A 1 192 ? 6.615 -18.737 18.066 1.00 81.19 192 SER A C 1
ATOM 1531 O O . SER A 1 192 ? 5.626 -18.126 17.698 1.00 81.19 192 SER A O 1
ATOM 1533 N N . THR A 1 193 ? 7.117 -18.589 19.292 1.00 85.19 193 THR A N 1
ATOM 1534 C CA . THR A 1 193 ? 6.543 -17.703 20.320 1.00 85.19 193 THR A CA 1
ATOM 1535 C C . THR A 1 193 ? 7.357 -16.431 20.529 1.00 85.19 193 THR A C 1
ATOM 1537 O O . THR A 1 193 ? 6.905 -15.506 21.199 1.00 85.19 193 THR A O 1
ATOM 1540 N N . LEU A 1 194 ? 8.560 -16.349 19.951 1.00 90.06 194 LEU A N 1
ATOM 1541 C CA . LEU A 1 194 ? 9.481 -15.245 20.209 1.00 90.06 194 LEU A CA 1
ATOM 1542 C C . LEU A 1 194 ? 8.957 -13.908 19.657 1.00 90.06 194 LEU A C 1
ATOM 1544 O O . LEU A 1 194 ? 9.204 -12.866 20.254 1.00 90.06 194 LEU A O 1
ATOM 1548 N N . HIS A 1 195 ? 8.164 -13.944 18.581 1.00 87.19 195 HIS A N 1
ATOM 1549 C CA . HIS A 1 195 ? 7.523 -12.762 17.995 1.00 87.19 195 HIS A CA 1
ATOM 1550 C C . HIS A 1 195 ? 6.480 -12.091 18.909 1.00 87.19 195 HIS A C 1
ATOM 1552 O O . HIS A 1 195 ? 6.119 -10.937 18.673 1.00 87.19 195 HIS A O 1
ATOM 1558 N N . LEU A 1 196 ? 6.003 -12.800 19.939 1.00 83.56 196 LEU A N 1
ATOM 1559 C CA . LEU A 1 196 ? 5.044 -12.293 20.923 1.00 83.56 196 LEU A CA 1
ATOM 1560 C C . LEU A 1 196 ? 5.726 -11.435 21.999 1.00 83.56 196 LEU A C 1
ATOM 1562 O O . LEU A 1 196 ? 5.080 -10.607 22.643 1.00 83.56 196 LEU A O 1
ATOM 1566 N N . VAL A 1 197 ? 7.032 -11.627 22.217 1.00 87.00 197 VAL A N 1
ATOM 1567 C CA . VAL A 1 197 ? 7.804 -10.837 23.181 1.00 87.00 197 VAL A CA 1
ATOM 1568 C C . VAL A 1 197 ? 7.904 -9.402 22.665 1.00 87.00 197 VAL A C 1
ATOM 1570 O O . VAL A 1 197 ? 8.237 -9.173 21.504 1.00 87.00 197 VAL A O 1
ATOM 1573 N N . SER A 1 198 ? 7.663 -8.411 23.527 1.00 86.75 198 SER A N 1
ATOM 1574 C CA . SER A 1 198 ? 7.938 -7.022 23.149 1.00 86.75 198 SER A CA 1
ATOM 1575 C C . SER A 1 198 ? 9.449 -6.829 22.969 1.00 86.75 198 SER A C 1
ATOM 1577 O O . SER A 1 198 ? 10.202 -7.095 23.911 1.00 86.75 198 SER A O 1
ATOM 1579 N N . PRO A 1 199 ? 9.922 -6.294 21.828 1.00 89.06 199 PRO A N 1
ATOM 1580 C CA . PRO A 1 199 ? 11.330 -5.951 21.656 1.00 89.06 199 PRO A CA 1
ATOM 1581 C C . PRO A 1 199 ? 11.841 -4.994 22.740 1.00 89.06 199 PRO A C 1
ATOM 1583 O O . PRO A 1 199 ? 13.013 -5.026 23.090 1.00 89.06 199 PRO A O 1
ATOM 1586 N N . MET A 1 200 ? 10.976 -4.148 23.306 1.00 88.38 200 MET A N 1
ATOM 1587 C CA . MET A 1 200 ? 11.361 -3.192 24.352 1.00 88.38 200 MET A CA 1
ATOM 1588 C C . MET A 1 200 ? 11.387 -3.809 25.755 1.00 88.38 200 MET A C 1
ATOM 1590 O O . MET A 1 200 ? 11.874 -3.178 26.689 1.00 88.38 200 MET A O 1
ATOM 1594 N N . ALA A 1 201 ? 10.917 -5.050 25.907 1.00 87.50 201 ALA A N 1
ATOM 1595 C CA . ALA A 1 201 ? 11.006 -5.783 27.164 1.00 87.50 201 ALA A CA 1
ATOM 1596 C C . ALA A 1 201 ? 12.412 -6.338 27.437 1.00 87.50 201 ALA A C 1
ATOM 1598 O O . ALA A 1 201 ? 12.621 -6.889 28.511 1.00 87.50 201 ALA A O 1
ATOM 1599 N N . VAL A 1 202 ? 13.366 -6.205 26.504 1.00 92.25 202 VAL A N 1
ATOM 1600 C CA . VAL A 1 202 ? 14.757 -6.661 26.663 1.00 92.25 202 VAL A CA 1
ATOM 1601 C C . VAL A 1 202 ? 15.745 -5.509 26.473 1.00 92.25 202 VAL A C 1
ATOM 1603 O O . VAL A 1 202 ? 15.580 -4.651 25.602 1.00 92.25 202 VAL A O 1
ATOM 1606 N N . SER A 1 203 ? 16.806 -5.495 27.282 1.00 90.94 203 SER A N 1
ATOM 1607 C CA . SER A 1 203 ? 17.775 -4.385 27.297 1.00 90.94 203 SER A CA 1
ATOM 1608 C C . SER A 1 203 ? 18.896 -4.534 26.263 1.00 90.94 203 SER A C 1
ATOM 1610 O O . SER A 1 203 ? 19.525 -3.549 25.882 1.00 90.94 203 SER A O 1
ATOM 1612 N N . SER A 1 204 ? 19.196 -5.766 25.839 1.00 94.12 204 SER A N 1
ATOM 1613 C CA . SER A 1 204 ? 20.314 -6.047 24.933 1.00 94.12 204 SER A CA 1
ATOM 1614 C C . SER A 1 204 ? 19.916 -5.826 23.469 1.00 94.12 204 SER A C 1
ATOM 1616 O O . SER A 1 204 ? 18.995 -6.500 23.009 1.00 94.12 204 SER A O 1
ATOM 1618 N N . PRO A 1 205 ? 20.634 -4.997 22.684 1.00 92.44 205 PRO A N 1
ATOM 1619 C CA . PRO A 1 205 ? 20.339 -4.797 21.262 1.00 92.44 205 PRO A CA 1
ATOM 1620 C C . PRO A 1 205 ? 20.317 -6.095 20.445 1.00 92.44 205 PRO A C 1
ATOM 1622 O O . PRO A 1 205 ? 19.468 -6.258 19.578 1.00 92.44 205 PRO A O 1
ATOM 1625 N N . SER A 1 206 ? 21.195 -7.054 20.756 1.00 91.62 206 SER A N 1
ATOM 1626 C CA . SER A 1 206 ? 21.200 -8.356 20.076 1.00 91.62 206 SER A CA 1
ATOM 1627 C C . SER A 1 206 ? 19.989 -9.218 20.440 1.00 91.62 206 SER A C 1
ATOM 1629 O O . SER A 1 206 ? 19.499 -9.978 19.610 1.00 91.62 206 SER A O 1
ATOM 1631 N N . ALA A 1 207 ? 19.483 -9.093 21.670 1.00 93.94 207 ALA A N 1
ATOM 1632 C CA . ALA A 1 207 ? 18.253 -9.755 22.093 1.00 93.94 207 ALA A CA 1
ATOM 1633 C C . ALA A 1 207 ? 17.034 -9.127 21.399 1.00 93.94 207 ALA A C 1
ATOM 1635 O O . ALA A 1 207 ? 16.142 -9.845 20.955 1.00 93.94 207 ALA A O 1
ATOM 1636 N N . GLN A 1 208 ? 17.038 -7.800 21.227 1.00 93.75 208 GLN A N 1
ATOM 1637 C CA . GLN A 1 208 ? 16.029 -7.100 20.430 1.00 93.75 208 GLN A CA 1
ATOM 1638 C C . GLN A 1 208 ? 16.048 -7.572 18.976 1.00 93.75 208 GLN A C 1
ATOM 1640 O O . GLN A 1 208 ? 14.992 -7.863 18.428 1.00 93.75 208 GLN A O 1
ATOM 1645 N N . ASP A 1 209 ? 17.232 -7.693 18.368 1.00 93.50 209 ASP A N 1
ATOM 1646 C CA . ASP A 1 209 ? 17.383 -8.186 16.993 1.00 93.50 209 ASP A CA 1
ATOM 1647 C C . ASP A 1 209 ? 16.811 -9.607 16.832 1.00 93.50 209 ASP A C 1
ATOM 1649 O O . ASP A 1 209 ? 16.152 -9.887 15.834 1.00 93.50 209 ASP A O 1
ATOM 1653 N N . ALA A 1 210 ? 16.985 -10.492 17.822 1.00 93.38 210 ALA A N 1
ATOM 1654 C CA . ALA A 1 210 ? 16.391 -11.832 17.796 1.00 93.38 210 ALA A CA 1
ATOM 1655 C C . ALA A 1 210 ? 14.850 -11.793 17.805 1.00 93.38 210 ALA A C 1
ATOM 1657 O O . ALA A 1 210 ? 14.207 -12.535 17.062 1.00 93.38 210 ALA A O 1
ATOM 1658 N N . ILE A 1 211 ? 14.257 -10.902 18.608 1.00 92.81 211 ILE A N 1
ATOM 1659 C CA . ILE A 1 211 ? 12.799 -10.709 18.672 1.00 92.81 211 ILE A CA 1
ATOM 1660 C C . ILE A 1 211 ? 12.277 -10.090 17.370 1.00 92.81 211 ILE A C 1
ATOM 1662 O O . ILE A 1 211 ? 11.299 -10.583 16.809 1.00 92.81 211 ILE A O 1
ATOM 1666 N N . PHE A 1 212 ? 12.932 -9.044 16.860 1.00 91.38 212 PHE A N 1
ATOM 1667 C CA . PHE A 1 212 ? 12.569 -8.419 15.586 1.00 91.38 212 PHE A CA 1
ATOM 1668 C C . PHE A 1 212 ? 12.676 -9.403 14.421 1.00 91.38 212 PHE A C 1
ATOM 1670 O O . PHE A 1 212 ? 11.765 -9.472 13.600 1.00 91.38 212 PHE A O 1
ATOM 1677 N N . GLY A 1 213 ? 13.725 -10.225 14.387 1.00 91.00 213 GLY A N 1
ATOM 1678 C CA . GLY A 1 213 ? 13.876 -11.281 13.392 1.00 91.00 213 GLY A CA 1
ATOM 1679 C C . GLY A 1 213 ? 12.726 -12.289 13.429 1.00 91.00 213 GLY A C 1
ATOM 1680 O O . GLY A 1 213 ? 12.135 -12.581 12.392 1.00 91.00 213 GLY A O 1
ATOM 1681 N N . ALA A 1 214 ? 12.344 -12.751 14.625 1.00 90.88 214 ALA A N 1
ATOM 1682 C CA . ALA A 1 214 ? 11.204 -13.654 14.787 1.00 90.88 214 ALA A CA 1
ATOM 1683 C C . ALA A 1 214 ? 9.875 -13.012 14.369 1.00 90.88 214 ALA A C 1
ATOM 1685 O O . ALA A 1 214 ? 9.037 -13.694 13.779 1.00 90.88 214 ALA A O 1
ATOM 1686 N N . ARG A 1 215 ? 9.687 -11.708 14.628 1.00 87.12 215 ARG A N 1
ATOM 1687 C CA . ARG A 1 215 ? 8.539 -10.951 14.103 1.00 87.12 215 ARG A CA 1
ATOM 1688 C C . ARG A 1 215 ? 8.541 -10.987 12.579 1.00 87.12 215 ARG A C 1
ATOM 1690 O O . ARG A 1 215 ? 7.582 -11.498 12.017 1.00 87.12 215 ARG A O 1
ATOM 1697 N N . ILE A 1 216 ? 9.616 -10.555 11.919 1.00 83.00 216 ILE A N 1
ATOM 1698 C CA . ILE A 1 216 ? 9.720 -10.525 10.446 1.00 83.00 216 ILE A CA 1
ATOM 1699 C C . ILE A 1 216 ? 9.466 -11.909 9.821 1.00 83.00 216 ILE A C 1
ATOM 1701 O O . ILE A 1 216 ? 8.760 -12.022 8.814 1.00 83.00 216 ILE A O 1
ATOM 1705 N N . ASP A 1 217 ? 10.007 -12.974 10.413 1.00 85.81 217 ASP A N 1
ATOM 1706 C CA . ASP A 1 217 ? 9.805 -14.338 9.918 1.00 85.81 217 ASP A CA 1
ATOM 1707 C C . ASP A 1 217 ? 8.351 -14.808 10.080 1.00 85.81 217 ASP A C 1
ATOM 1709 O O . ASP A 1 217 ? 7.793 -15.406 9.156 1.00 85.81 217 ASP A O 1
ATOM 1713 N N . GLU A 1 218 ? 7.700 -14.496 11.205 1.00 84.31 218 GLU A N 1
ATOM 1714 C CA . GLU A 1 218 ? 6.275 -14.788 11.400 1.00 84.31 218 GLU A CA 1
ATOM 1715 C C . GLU A 1 218 ? 5.395 -14.004 10.416 1.00 84.31 218 GLU A C 1
ATOM 1717 O O . GLU A 1 218 ? 4.433 -14.554 9.873 1.00 84.31 218 GLU A O 1
ATOM 1722 N N . LEU A 1 219 ? 5.749 -12.752 10.115 1.00 72.75 219 LEU A N 1
ATOM 1723 C CA . LEU A 1 219 ? 5.064 -11.958 9.092 1.00 72.75 219 LEU A CA 1
ATOM 1724 C C . LEU A 1 219 ? 5.150 -12.603 7.724 1.00 72.75 219 LEU A C 1
ATOM 1726 O O . LEU A 1 219 ? 4.130 -12.868 7.086 1.00 72.75 219 LEU A O 1
ATOM 1730 N N . THR A 1 220 ? 6.374 -12.931 7.324 1.00 71.75 220 THR A N 1
ATOM 1731 C CA . THR A 1 220 ? 6.649 -13.595 6.055 1.00 71.75 220 THR A CA 1
ATOM 1732 C C . THR A 1 220 ? 5.871 -14.909 5.964 1.00 71.75 220 THR A C 1
ATOM 1734 O O . THR A 1 220 ? 5.290 -15.227 4.925 1.00 71.75 220 THR A O 1
ATOM 1737 N N . ARG A 1 221 ? 5.802 -15.682 7.057 1.00 83.75 221 ARG A N 1
ATOM 1738 C CA . ARG A 1 221 ? 5.029 -16.929 7.120 1.00 83.75 221 ARG A CA 1
ATOM 1739 C C . ARG A 1 221 ? 3.532 -16.685 6.896 1.00 83.75 221 ARG A C 1
ATOM 1741 O O . ARG A 1 221 ? 2.943 -17.366 6.053 1.00 83.75 221 ARG A O 1
ATOM 1748 N N . ARG A 1 222 ? 2.927 -15.728 7.612 1.00 66.19 222 ARG A N 1
ATOM 1749 C CA . ARG A 1 222 ? 1.491 -15.394 7.505 1.00 66.19 222 ARG A CA 1
ATOM 1750 C C . ARG A 1 222 ? 1.120 -14.888 6.112 1.00 66.19 222 ARG A C 1
ATOM 1752 O O . ARG A 1 222 ? 0.092 -15.292 5.570 1.00 66.19 222 ARG A O 1
ATOM 1759 N N . GLU A 1 223 ? 1.956 -14.050 5.504 1.00 56.44 223 GLU A N 1
ATOM 1760 C CA . GLU A 1 223 ? 1.737 -13.565 4.138 1.00 56.44 223 GLU A CA 1
ATOM 1761 C C . GLU A 1 223 ? 1.769 -14.707 3.125 1.00 56.44 223 GLU A C 1
ATOM 1763 O O . GLU A 1 223 ? 0.864 -14.847 2.301 1.00 56.44 223 GLU A O 1
ATOM 1768 N N . ARG A 1 224 ? 2.764 -15.590 3.218 1.00 76.88 224 ARG A N 1
ATOM 1769 C CA . ARG A 1 224 ? 2.869 -16.741 2.317 1.00 76.88 224 ARG A CA 1
ATOM 1770 C C . ARG A 1 224 ? 1.691 -17.694 2.466 1.00 76.88 224 ARG A C 1
ATOM 1772 O O . ARG A 1 224 ? 1.157 -18.142 1.455 1.00 76.88 224 ARG A O 1
ATOM 1779 N N . GLU A 1 225 ? 1.233 -17.943 3.691 1.00 61.69 225 GLU A N 1
ATOM 1780 C CA . GLU A 1 225 ? 0.022 -18.725 3.951 1.00 61.69 225 GLU A CA 1
ATOM 1781 C C . GLU A 1 225 ? -1.218 -18.077 3.312 1.00 61.69 225 GLU A C 1
ATOM 1783 O O . GLU A 1 225 ? -1.967 -18.746 2.591 1.00 61.69 225 GLU A O 1
ATOM 1788 N N . ARG A 1 226 ? -1.386 -16.757 3.473 1.00 51.66 226 ARG A N 1
ATOM 1789 C CA . ARG A 1 226 ? -2.470 -15.976 2.853 1.00 51.66 226 ARG A CA 1
ATOM 1790 C C . ARG A 1 226 ? -2.482 -16.107 1.327 1.00 51.66 226 ARG A C 1
ATOM 1792 O O . ARG A 1 226 ? -3.558 -16.220 0.735 1.00 51.66 226 ARG A O 1
ATOM 1799 N N . PHE A 1 227 ? -1.309 -16.123 0.698 1.00 48.09 227 PHE A N 1
ATOM 1800 C CA . PHE A 1 227 ? -1.148 -16.259 -0.753 1.00 48.09 227 PHE A CA 1
ATOM 1801 C C . PHE A 1 227 ? -1.007 -17.709 -1.240 1.00 48.09 227 PHE A C 1
ATOM 1803 O O . PHE A 1 227 ? -0.825 -17.931 -2.435 1.00 48.09 227 PHE A O 1
ATOM 1810 N N . LYS A 1 228 ? -1.135 -18.706 -0.352 1.00 58.38 228 LYS A N 1
ATOM 1811 C CA . LYS A 1 228 ? -0.940 -20.137 -0.661 1.00 58.38 228 LYS A CA 1
ATOM 1812 C C . LYS A 1 228 ? 0.432 -20.452 -1.273 1.00 58.38 228 LYS A C 1
ATOM 1814 O O . LYS A 1 228 ? 0.562 -21.362 -2.091 1.00 58.38 228 LYS A O 1
ATOM 1819 N N . LEU A 1 229 ? 1.453 -19.704 -0.876 1.00 52.66 229 LEU A N 1
ATOM 1820 C CA . LEU A 1 229 ? 2.838 -19.938 -1.258 1.00 52.66 229 LEU A CA 1
ATOM 1821 C C . LEU A 1 229 ? 3.469 -20.975 -0.324 1.00 52.66 229 LEU A C 1
ATOM 1823 O O . LEU A 1 229 ? 3.117 -21.074 0.851 1.00 52.66 229 LEU A O 1
ATOM 1827 N N . SER A 1 230 ? 4.442 -21.732 -0.834 1.00 65.69 230 SER A N 1
ATOM 1828 C CA . SER A 1 230 ? 5.195 -22.703 -0.030 1.00 65.69 230 SER A CA 1
ATOM 1829 C C . SER A 1 230 ? 5.837 -22.024 1.186 1.00 65.69 230 SER A C 1
ATOM 1831 O O . SER A 1 230 ? 6.362 -20.928 1.028 1.00 65.69 230 SER A O 1
ATOM 1833 N N . PRO A 1 231 ? 5.864 -22.621 2.383 1.00 71.44 231 PRO A N 1
ATOM 1834 C CA . PRO A 1 231 ? 6.526 -22.013 3.537 1.00 71.44 231 PRO A CA 1
ATOM 1835 C C . PRO A 1 231 ? 8.019 -21.765 3.257 1.00 71.44 231 PRO A C 1
ATOM 1837 O O . PRO A 1 231 ? 8.661 -22.537 2.548 1.00 71.44 231 PRO A O 1
ATOM 1840 N N . VAL A 1 232 ? 8.561 -20.673 3.798 1.00 77.19 232 VAL A N 1
ATOM 1841 C CA . VAL A 1 232 ? 9.995 -20.341 3.737 1.00 77.19 232 VAL A CA 1
ATOM 1842 C C . VAL A 1 232 ? 10.603 -20.576 5.112 1.00 77.19 232 VAL A C 1
ATOM 1844 O O . VAL A 1 232 ? 9.933 -20.389 6.127 1.00 77.19 232 VAL A O 1
ATOM 1847 N N . LEU A 1 233 ? 11.854 -21.036 5.139 1.00 80.25 233 LEU A N 1
ATOM 1848 C CA . LEU A 1 233 ? 12.593 -21.201 6.386 1.00 80.25 233 LEU A CA 1
ATOM 1849 C C . LEU A 1 233 ? 12.786 -19.832 7.059 1.00 80.25 233 LEU A C 1
ATOM 1851 O O . LEU A 1 233 ? 13.093 -18.872 6.348 1.00 80.25 233 LEU A O 1
ATOM 1855 N N . PRO A 1 234 ? 12.633 -19.737 8.394 1.00 82.88 234 PRO A N 1
ATOM 1856 C CA . PRO A 1 234 ? 12.896 -18.499 9.116 1.00 82.88 234 PRO A CA 1
ATOM 1857 C C . PRO A 1 234 ? 14.319 -18.023 8.814 1.00 82.88 234 PRO A C 1
ATOM 1859 O O . PRO A 1 234 ? 15.254 -18.811 8.923 1.00 82.88 234 PRO A O 1
ATOM 1862 N N . ARG A 1 235 ? 14.474 -16.775 8.373 1.00 81.50 235 ARG A N 1
ATOM 1863 C CA . ARG A 1 235 ? 15.745 -16.208 7.902 1.00 81.50 235 ARG A CA 1
ATOM 1864 C C . ARG A 1 235 ? 16.625 -15.740 9.050 1.00 81.50 235 ARG A C 1
ATOM 1866 O O . ARG A 1 235 ? 17.843 -15.690 8.905 1.00 81.50 235 ARG A O 1
ATOM 1873 N N . PHE A 1 236 ? 16.018 -15.384 10.178 1.00 84.44 236 PHE A N 1
ATOM 1874 C CA . PHE A 1 236 ? 16.712 -14.851 11.349 1.00 84.44 236 PHE A CA 1
ATOM 1875 C C . PHE A 1 236 ? 16.987 -15.922 12.403 1.00 84.44 236 PHE A C 1
ATOM 1877 O O . PHE A 1 236 ? 17.381 -15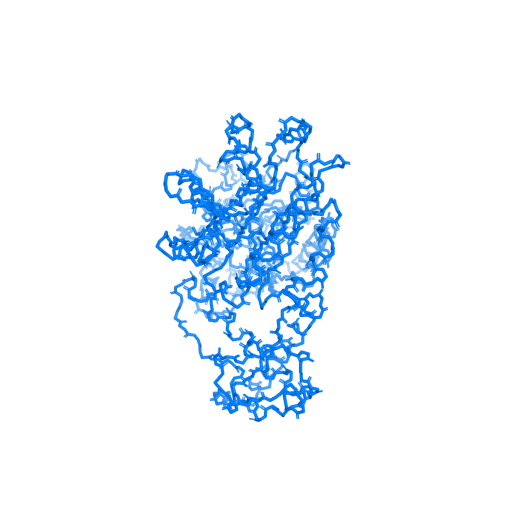.613 13.531 1.00 84.44 236 PHE A O 1
ATOM 1884 N N . ARG A 1 237 ? 16.794 -17.195 12.049 1.00 81.94 237 ARG A N 1
ATOM 1885 C CA . ARG A 1 237 ? 17.139 -18.314 12.917 1.00 81.94 237 ARG A CA 1
ATOM 1886 C C . ARG A 1 237 ? 18.657 -18.549 12.916 1.00 81.94 237 ARG A C 1
ATOM 1888 O O . ARG A 1 237 ? 19.265 -18.484 11.848 1.00 81.94 237 ARG A O 1
ATOM 1895 N N . PRO A 1 238 ? 19.289 -18.872 14.056 1.00 71.81 238 PRO A N 1
ATOM 1896 C CA . PRO A 1 238 ? 20.734 -19.128 14.123 1.00 71.81 238 PRO A CA 1
ATOM 1897 C C . PRO A 1 238 ? 21.186 -20.336 13.297 1.00 71.81 238 PRO A C 1
ATOM 1899 O O . PRO A 1 238 ? 22.338 -20.411 12.883 1.00 71.81 238 PRO A O 1
ATOM 1902 N N . ASP A 1 239 ? 20.283 -21.290 13.082 1.00 74.69 239 ASP A N 1
ATOM 1903 C CA . ASP A 1 239 ? 20.466 -22.498 12.278 1.00 74.69 239 ASP A CA 1
ATOM 1904 C C . ASP A 1 239 ? 20.174 -22.283 10.784 1.00 74.69 239 ASP A C 1
ATOM 1906 O O . ASP A 1 239 ? 20.295 -23.229 10.005 1.00 74.69 239 ASP A O 1
ATOM 1910 N N . THR A 1 240 ? 19.820 -21.062 10.365 1.00 76.31 240 THR A N 1
ATOM 1911 C CA . THR A 1 240 ? 19.621 -20.742 8.946 1.00 76.31 240 THR A CA 1
ATOM 1912 C C . THR A 1 240 ? 20.947 -20.914 8.203 1.00 76.31 240 THR A C 1
ATOM 1914 O O . THR A 1 240 ? 21.925 -20.248 8.557 1.00 76.31 240 THR A O 1
ATOM 1917 N N . PRO A 1 241 ? 21.019 -21.780 7.173 1.00 76.31 241 PRO A N 1
ATOM 1918 C CA . PRO A 1 241 ? 22.232 -21.944 6.387 1.00 76.31 241 PRO A CA 1
ATOM 1919 C C . PRO A 1 241 ? 22.618 -20.610 5.748 1.00 76.31 241 PRO A C 1
ATOM 1921 O O . PRO A 1 241 ? 21.825 -20.015 5.018 1.00 76.31 241 PRO A O 1
ATOM 1924 N N . LEU A 1 242 ? 23.831 -20.140 6.026 1.00 81.06 242 LEU A N 1
ATOM 1925 C CA . LEU A 1 242 ? 24.394 -18.984 5.338 1.00 81.06 242 LEU A CA 1
ATOM 1926 C C . LEU A 1 242 ? 25.014 -19.427 4.005 1.00 81.06 242 LEU A C 1
ATOM 1928 O O . LEU A 1 242 ? 25.527 -20.547 3.931 1.00 81.06 242 LEU A O 1
ATOM 1932 N N . PRO A 1 243 ? 25.032 -18.553 2.983 1.00 83.81 243 PRO A N 1
ATOM 1933 C CA . PRO A 1 243 ? 25.746 -18.816 1.741 1.00 83.81 243 PRO A CA 1
ATOM 1934 C C . PRO A 1 243 ? 27.208 -19.209 1.991 1.00 83.81 243 PRO A C 1
ATOM 1936 O O . PRO A 1 243 ? 27.870 -18.676 2.897 1.00 83.81 243 PRO A O 1
ATOM 1939 N N . GLU A 1 244 ? 27.709 -20.156 1.194 1.00 84.88 244 GLU A N 1
ATOM 1940 C CA . GLU A 1 244 ? 29.121 -20.554 1.227 1.00 84.88 244 GLU A CA 1
ATOM 1941 C C . GLU A 1 244 ? 30.019 -19.426 0.706 1.00 84.88 244 GLU A C 1
ATOM 1943 O O . GLU A 1 244 ? 31.093 -19.207 1.268 1.00 84.88 244 GLU A O 1
ATOM 1948 N N . ASP A 1 245 ? 29.547 -18.676 -0.296 1.00 92.38 245 ASP A N 1
ATOM 1949 C CA . ASP A 1 245 ? 30.241 -17.517 -0.849 1.00 92.38 245 ASP A CA 1
ATOM 1950 C C . ASP A 1 245 ? 30.250 -16.335 0.136 1.00 92.38 245 ASP A C 1
ATOM 1952 O O . ASP A 1 245 ? 29.219 -15.925 0.678 1.00 92.38 245 ASP A O 1
ATOM 1956 N N . ASP A 1 246 ? 31.435 -15.772 0.376 1.00 89.81 246 ASP A N 1
ATOM 1957 C CA . ASP A 1 246 ? 31.626 -14.695 1.352 1.00 89.81 246 ASP A CA 1
ATOM 1958 C C . ASP A 1 246 ? 30.977 -13.372 0.903 1.00 89.81 246 ASP A C 1
ATOM 1960 O O . ASP A 1 246 ? 30.556 -12.572 1.749 1.00 89.81 246 ASP A O 1
ATOM 1964 N N . THR A 1 247 ? 30.850 -13.138 -0.407 1.00 85.50 247 THR A N 1
ATOM 1965 C CA . THR A 1 247 ? 30.198 -11.940 -0.960 1.00 85.50 247 THR A CA 1
ATOM 1966 C C . THR A 1 247 ? 28.692 -12.043 -0.770 1.00 85.50 247 THR A C 1
ATOM 1968 O O . THR A 1 247 ? 28.086 -11.139 -0.192 1.00 85.50 247 THR A O 1
ATOM 1971 N N . GLU A 1 248 ? 28.093 -13.171 -1.153 1.00 71.62 248 GLU A N 1
ATOM 1972 C CA . GLU A 1 248 ? 26.670 -13.454 -0.933 1.00 71.62 248 GLU A CA 1
ATOM 1973 C C . GLU A 1 248 ? 26.307 -13.424 0.553 1.00 71.62 248 GLU A C 1
ATOM 1975 O O . GLU A 1 248 ? 25.306 -12.812 0.937 1.00 71.62 248 GLU A O 1
ATOM 1980 N N . ARG A 1 249 ? 27.150 -14.009 1.415 1.00 84.56 249 ARG A N 1
ATOM 1981 C CA . ARG A 1 249 ? 26.976 -13.946 2.871 1.00 84.56 249 ARG A CA 1
ATOM 1982 C C . ARG A 1 249 ? 26.975 -12.503 3.372 1.00 84.56 249 ARG A C 1
ATOM 1984 O O . ARG A 1 249 ? 26.123 -12.148 4.186 1.00 84.56 249 ARG A O 1
ATOM 1991 N N . THR A 1 250 ? 27.892 -11.669 2.884 1.00 83.31 250 THR A N 1
ATOM 1992 C CA . THR A 1 250 ? 27.974 -10.252 3.273 1.00 83.31 250 THR A CA 1
ATOM 1993 C C . THR A 1 250 ? 26.734 -9.478 2.829 1.00 83.31 250 THR A C 1
ATOM 1995 O O . THR A 1 250 ? 26.151 -8.742 3.626 1.00 83.31 250 THR A O 1
ATOM 1998 N N . VAL A 1 251 ? 26.286 -9.678 1.587 1.00 75.56 251 VAL A N 1
ATOM 1999 C CA . VAL A 1 251 ? 25.073 -9.043 1.048 1.00 75.56 251 VAL A CA 1
ATOM 2000 C C . VAL A 1 251 ? 23.834 -9.477 1.833 1.00 75.56 251 VAL A C 1
ATOM 2002 O O . VAL A 1 251 ? 23.018 -8.637 2.214 1.00 75.56 251 VAL A O 1
ATOM 2005 N N . MET A 1 252 ? 23.704 -10.771 2.140 1.00 77.56 252 MET A N 1
ATOM 2006 C CA . MET A 1 252 ? 22.605 -11.297 2.952 1.00 77.56 252 MET A CA 1
ATOM 2007 C C . MET A 1 252 ? 22.600 -10.679 4.354 1.00 77.56 252 MET A C 1
ATOM 2009 O O . MET A 1 252 ? 21.555 -10.218 4.810 1.00 77.56 252 MET A O 1
ATOM 2013 N N . GLN A 1 253 ? 23.757 -10.592 5.015 1.00 84.56 253 GLN A N 1
ATOM 2014 C CA . GLN A 1 253 ? 23.876 -9.969 6.337 1.00 84.56 253 GLN A CA 1
ATOM 2015 C C . GLN A 1 253 ? 23.522 -8.476 6.315 1.00 84.56 253 GLN A C 1
ATOM 2017 O O . GLN A 1 253 ? 22.835 -8.003 7.221 1.00 84.56 253 GLN A O 1
ATOM 2022 N N . GLN A 1 254 ? 23.930 -7.737 5.278 1.00 80.56 254 GLN A N 1
ATOM 2023 C CA . GLN A 1 254 ? 23.554 -6.328 5.105 1.00 80.56 254 GLN A CA 1
ATOM 2024 C C . GLN A 1 254 ? 22.041 -6.160 4.919 1.00 80.56 254 GLN A C 1
ATOM 2026 O O . GLN A 1 254 ? 21.441 -5.295 5.557 1.00 80.56 254 GLN A O 1
ATOM 2031 N N . ARG A 1 255 ? 21.406 -7.014 4.105 1.00 75.69 255 ARG A N 1
ATOM 2032 C CA . ARG A 1 255 ? 19.946 -7.012 3.908 1.00 75.69 255 ARG A CA 1
ATOM 2033 C C . ARG A 1 255 ? 19.194 -7.344 5.195 1.00 75.69 255 ARG A C 1
ATOM 2035 O O . ARG A 1 255 ? 18.276 -6.619 5.564 1.00 75.69 255 ARG A O 1
ATOM 2042 N N . MET A 1 256 ? 19.620 -8.386 5.911 1.00 83.31 256 MET A N 1
ATOM 2043 C CA . MET A 1 256 ? 19.046 -8.755 7.209 1.00 83.31 256 MET A CA 1
ATOM 2044 C C . MET A 1 256 ? 19.159 -7.609 8.214 1.00 83.31 256 MET A C 1
ATOM 2046 O O . MET A 1 256 ? 18.204 -7.331 8.934 1.00 83.31 256 MET A O 1
ATOM 2050 N N . ARG A 1 257 ? 20.302 -6.911 8.241 1.00 89.19 257 ARG A N 1
ATOM 2051 C CA . ARG A 1 257 ? 20.487 -5.751 9.112 1.00 89.19 257 ARG A CA 1
ATOM 2052 C C . ARG A 1 257 ? 19.531 -4.614 8.759 1.00 89.19 257 ARG A C 1
ATOM 2054 O O . ARG A 1 257 ? 18.884 -4.095 9.662 1.00 89.19 257 ARG A O 1
ATOM 2061 N N . LYS A 1 258 ? 19.408 -4.282 7.469 1.00 79.81 258 LYS A N 1
ATOM 2062 C CA . LYS A 1 258 ? 18.471 -3.258 6.989 1.00 79.81 258 LYS A CA 1
ATOM 2063 C C . LYS A 1 258 ? 17.036 -3.576 7.424 1.00 79.81 258 LYS A C 1
ATOM 2065 O O . LYS A 1 258 ? 16.396 -2.723 8.020 1.00 79.81 258 LYS A O 1
ATOM 2070 N N . TRP A 1 259 ? 16.574 -4.817 7.245 1.00 80.25 259 TRP A N 1
ATOM 2071 C CA . TRP A 1 259 ? 15.231 -5.222 7.680 1.00 80.25 259 TRP A CA 1
ATOM 2072 C C . TRP A 1 259 ? 15.003 -5.091 9.185 1.00 80.25 259 TRP A C 1
ATOM 2074 O O . TRP A 1 259 ? 13.937 -4.643 9.598 1.00 80.25 259 TRP A O 1
ATOM 2084 N N . LEU A 1 260 ? 15.986 -5.460 10.010 1.00 86.56 260 LEU A N 1
ATOM 2085 C CA . LEU A 1 260 ? 15.883 -5.283 11.462 1.00 86.56 260 LEU A CA 1
ATOM 2086 C C . LEU A 1 260 ? 15.792 -3.805 11.846 1.00 86.56 260 LEU A C 1
ATOM 2088 O O . LEU A 1 260 ? 15.033 -3.450 12.747 1.00 86.56 260 LEU A O 1
ATOM 2092 N N . ASP A 1 261 ? 16.568 -2.949 11.183 1.00 83.25 261 ASP A N 1
ATOM 2093 C CA . ASP A 1 261 ? 16.553 -1.512 11.443 1.00 83.25 261 ASP A CA 1
ATOM 2094 C C . ASP A 1 261 ? 15.227 -0.875 10.973 1.00 83.25 261 ASP A C 1
ATOM 2096 O O . ASP A 1 261 ? 14.635 -0.102 11.729 1.00 83.25 261 ASP A O 1
ATOM 2100 N N . ASP A 1 262 ? 14.694 -1.273 9.813 1.00 75.44 262 ASP A N 1
ATOM 2101 C CA . ASP A 1 262 ? 13.389 -0.824 9.304 1.00 75.44 262 ASP A CA 1
ATOM 2102 C C . ASP A 1 262 ? 12.233 -1.258 10.223 1.00 75.44 262 ASP A C 1
ATOM 2104 O O . ASP A 1 262 ? 11.373 -0.448 10.582 1.00 75.44 262 ASP A O 1
ATOM 2108 N N . GLU A 1 263 ? 12.223 -2.520 10.663 1.00 81.38 263 GLU A N 1
ATOM 2109 C CA . GLU A 1 263 ? 11.203 -3.032 11.584 1.00 81.38 263 GLU A CA 1
ATOM 2110 C C . GLU A 1 263 ? 11.293 -2.355 12.958 1.00 81.38 263 GLU A C 1
ATOM 2112 O O . GLU A 1 263 ? 10.272 -2.026 13.564 1.00 81.38 263 GLU A O 1
ATOM 2117 N N . ARG A 1 264 ? 12.508 -2.056 13.436 1.00 86.12 264 ARG A N 1
ATOM 2118 C CA . ARG A 1 264 ? 12.703 -1.275 14.663 1.00 86.12 264 ARG A CA 1
ATOM 2119 C C . ARG A 1 264 ? 12.106 0.125 14.529 1.00 86.12 264 ARG A C 1
ATOM 2121 O O . ARG A 1 264 ? 11.437 0.575 15.458 1.00 86.12 264 ARG A O 1
ATOM 21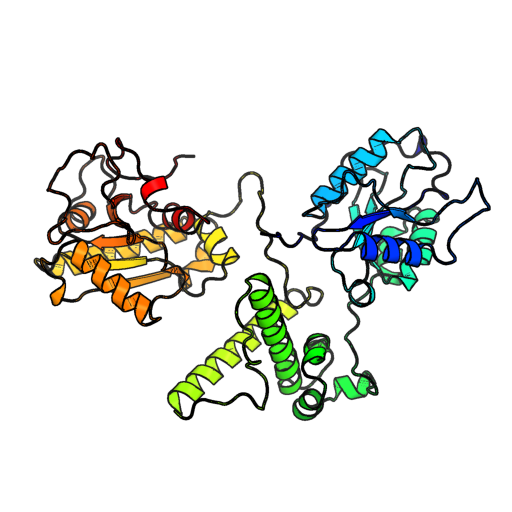28 N N . VAL A 1 265 ? 12.322 0.812 13.404 1.00 75.38 265 VAL A N 1
ATOM 2129 C CA . VAL A 1 265 ? 11.730 2.138 13.148 1.00 75.38 265 VAL A CA 1
ATOM 2130 C C . VAL A 1 265 ? 10.202 2.058 13.144 1.00 75.38 265 VAL A C 1
ATOM 2132 O O . VAL A 1 265 ? 9.556 2.870 13.807 1.00 75.38 265 VAL A O 1
ATOM 2135 N N . ARG A 1 266 ? 9.621 1.055 12.472 1.00 70.38 266 ARG A N 1
ATOM 2136 C CA . ARG A 1 266 ? 8.163 0.829 12.450 1.00 70.38 266 ARG A CA 1
ATOM 2137 C C . ARG A 1 266 ? 7.598 0.583 13.846 1.00 70.38 266 ARG A C 1
ATOM 2139 O O . ARG A 1 266 ? 6.632 1.236 14.233 1.00 70.38 266 ARG A O 1
ATOM 2146 N N . TYR A 1 267 ? 8.229 -0.302 14.614 1.00 76.81 267 TYR A N 1
ATOM 2147 C CA . TYR A 1 267 ? 7.813 -0.609 15.980 1.00 76.81 267 TYR A CA 1
ATOM 2148 C C . TYR A 1 267 ? 7.894 0.617 16.894 1.00 76.81 267 TYR A C 1
ATOM 2150 O O . TYR A 1 267 ? 6.987 0.863 17.678 1.00 76.81 267 TYR A O 1
ATOM 2158 N N . LEU A 1 268 ? 8.958 1.420 16.800 1.00 76.69 268 LEU A N 1
ATOM 2159 C CA . LEU A 1 268 ? 9.089 2.635 17.613 1.00 76.69 268 LEU A CA 1
ATOM 2160 C C . LEU A 1 268 ? 8.072 3.716 17.227 1.00 76.69 268 LEU A C 1
ATOM 2162 O O . LEU A 1 268 ? 7.666 4.493 18.089 1.00 76.69 268 LEU A O 1
ATOM 2166 N N . ALA A 1 269 ? 7.659 3.770 15.959 1.00 66.88 269 ALA A N 1
ATOM 2167 C CA . ALA A 1 269 ? 6.609 4.677 15.507 1.00 66.88 269 ALA A CA 1
ATOM 2168 C C . ALA A 1 269 ? 5.220 4.264 16.022 1.00 66.88 269 ALA A C 1
ATOM 2170 O O . ALA A 1 269 ? 4.377 5.133 16.241 1.00 66.88 269 ALA A O 1
ATOM 2171 N N . ASN A 1 270 ? 4.978 2.962 16.217 1.00 65.94 270 ASN A N 1
ATOM 2172 C CA . ASN A 1 270 ? 3.716 2.458 16.748 1.00 65.94 270 ASN A CA 1
ATOM 2173 C C . ASN A 1 270 ? 3.897 1.123 17.512 1.00 65.94 270 ASN A C 1
ATOM 2175 O O . ASN A 1 270 ? 3.738 0.051 16.925 1.00 65.94 270 ASN A O 1
ATOM 2179 N N . PRO A 1 271 ? 4.245 1.165 18.811 1.00 63.41 271 PRO A N 1
ATOM 2180 C CA . PRO A 1 271 ? 4.598 -0.031 19.584 1.00 63.41 271 PRO A CA 1
ATOM 2181 C C . PRO A 1 271 ? 3.403 -0.947 19.875 1.00 63.41 271 PRO A C 1
ATOM 2183 O O . PRO A 1 271 ? 3.602 -2.139 20.112 1.00 63.41 271 PRO A O 1
ATOM 2186 N N . ASP A 1 272 ? 2.185 -0.403 19.817 1.00 53.44 272 ASP A N 1
ATOM 2187 C CA . ASP A 1 272 ? 0.927 -1.128 20.031 1.00 53.44 272 ASP A CA 1
ATOM 2188 C C . ASP A 1 272 ? 0.368 -1.737 18.739 1.00 53.44 272 ASP A C 1
ATOM 2190 O O . ASP A 1 272 ? -0.619 -2.475 18.763 1.00 53.44 272 ASP A O 1
ATOM 2194 N N . VAL A 1 273 ? 1.004 -1.463 17.596 1.00 50.22 273 VAL A N 1
ATOM 2195 C CA . VAL A 1 273 ? 0.694 -2.155 16.351 1.00 50.22 273 VAL A CA 1
ATOM 2196 C C . VAL A 1 273 ? 1.355 -3.540 16.401 1.00 50.22 273 VAL A C 1
ATOM 2198 O O . VAL A 1 273 ? 2.580 -3.644 16.564 1.00 50.22 273 VAL A O 1
ATOM 2201 N N . PRO A 1 274 ? 0.574 -4.638 16.276 1.00 46.75 274 PRO A N 1
ATOM 2202 C CA . PRO A 1 274 ? 1.146 -5.967 16.088 1.00 46.75 274 PRO A CA 1
ATOM 2203 C C . PRO A 1 274 ? 2.100 -5.946 14.892 1.00 46.75 274 PRO A C 1
ATOM 2205 O O . PRO A 1 274 ? 2.107 -4.997 14.116 1.00 46.75 274 PRO A O 1
ATOM 2208 N N . ALA A 1 275 ? 2.907 -6.990 14.702 1.00 39.66 275 ALA A N 1
ATOM 2209 C CA . ALA A 1 275 ? 3.923 -7.028 13.646 1.00 39.66 275 ALA A CA 1
ATOM 2210 C C . ALA A 1 275 ? 3.399 -6.699 12.216 1.00 39.66 275 ALA A C 1
ATOM 2212 O O . ALA A 1 275 ? 4.200 -6.516 11.317 1.00 39.66 275 ALA A O 1
ATOM 2213 N N . VAL A 1 276 ? 2.092 -6.538 11.974 1.00 33.31 276 VAL A N 1
ATOM 2214 C CA . VAL A 1 276 ? 1.582 -5.776 10.821 1.00 33.31 276 VAL A CA 1
ATOM 2215 C C . VAL A 1 276 ? 0.480 -4.804 11.263 1.00 33.31 276 VAL A C 1
ATOM 2217 O O . VAL A 1 276 ? -0.500 -5.255 11.862 1.00 33.31 276 VAL A O 1
ATOM 2220 N N . PRO A 1 277 ? 0.504 -3.521 10.856 1.00 29.89 277 PRO A N 1
ATOM 2221 C CA . PRO A 1 277 ? -0.720 -2.871 10.436 1.00 29.89 277 PRO A CA 1
ATOM 2222 C C . PRO A 1 277 ? -1.055 -3.416 9.051 1.00 29.89 277 PRO A C 1
ATOM 2224 O O . PRO A 1 277 ? -0.328 -3.226 8.078 1.00 29.89 277 PRO A O 1
ATOM 2227 N N . LEU A 1 278 ? -2.168 -4.129 8.967 1.00 28.59 278 LEU A N 1
ATOM 2228 C CA . LEU A 1 278 ? -2.757 -4.544 7.706 1.00 28.59 278 LEU A CA 1
ATOM 2229 C C . LEU A 1 278 ? -2.951 -3.313 6.812 1.00 28.59 278 LEU A C 1
ATOM 2231 O O . LEU A 1 278 ? -3.824 -2.487 7.087 1.00 28.59 278 LEU A O 1
ATOM 2235 N N . ILE A 1 279 ? -2.170 -3.194 5.733 1.00 28.77 279 ILE A N 1
ATOM 2236 C CA . ILE A 1 279 ? -2.502 -2.269 4.647 1.00 28.77 279 ILE A CA 1
ATOM 2237 C C . ILE A 1 279 ? -3.783 -2.808 4.007 1.00 28.77 279 ILE A C 1
ATOM 2239 O O . ILE A 1 279 ? -3.789 -3.756 3.221 1.00 28.77 279 ILE A O 1
ATOM 2243 N N . ASN A 1 280 ? -4.902 -2.242 4.446 1.00 25.66 280 ASN A N 1
ATOM 2244 C CA . ASN A 1 280 ? -6.222 -2.495 3.906 1.00 25.66 280 ASN A CA 1
ATOM 2245 C C . ASN A 1 280 ? -6.476 -1.516 2.759 1.00 25.66 280 ASN A C 1
ATOM 2247 O O . ASN A 1 280 ? -6.549 -0.297 2.965 1.00 25.66 280 ASN A O 1
ATOM 2251 N N . THR A 1 281 ? -6.656 -2.075 1.571 1.00 40.75 281 THR A N 1
ATOM 2252 C CA . THR A 1 281 ? -7.202 -1.427 0.388 1.00 40.75 281 THR A CA 1
ATOM 2253 C C . THR A 1 281 ? -8.730 -1.476 0.448 1.00 40.75 281 THR A C 1
ATOM 2255 O O . THR A 1 281 ? -9.321 -2.519 0.183 1.00 40.75 281 THR A O 1
ATOM 2258 N N . GLN A 1 282 ? -9.404 -0.355 0.746 1.00 25.97 282 GLN A N 1
ATOM 2259 C CA . GLN A 1 282 ? -10.691 -0.031 0.103 1.00 25.97 282 GLN A CA 1
ATOM 2260 C C . GLN A 1 282 ? -11.129 1.438 0.288 1.00 25.97 282 GLN A C 1
ATOM 2262 O O . GLN A 1 282 ? -11.227 1.948 1.398 1.00 25.97 282 GLN A O 1
ATOM 2267 N N . LYS A 1 283 ? -11.371 2.071 -0.872 1.00 35.81 283 LYS A N 1
ATOM 2268 C CA . LYS A 1 283 ? -12.078 3.327 -1.203 1.00 35.81 283 LYS A CA 1
ATOM 2269 C C . LYS A 1 283 ? -12.225 4.406 -0.117 1.00 35.81 283 LYS A C 1
ATOM 2271 O O . LYS A 1 283 ? -13.186 4.412 0.643 1.00 35.81 283 LYS A O 1
ATOM 2276 N N . VAL A 1 284 ? -11.370 5.429 -0.218 1.00 31.84 284 VAL A N 1
ATOM 2277 C CA . VAL A 1 284 ? -11.615 6.783 0.305 1.00 31.84 284 VAL A CA 1
ATOM 2278 C C . VAL A 1 284 ? -12.180 7.657 -0.832 1.00 31.84 284 VAL A C 1
ATOM 2280 O O . VAL A 1 284 ? -11.741 7.534 -1.980 1.00 31.84 284 VAL A O 1
ATOM 2283 N N . PRO A 1 285 ? -13.174 8.514 -0.562 1.00 33.97 285 PRO A N 1
ATOM 2284 C CA . PRO A 1 285 ? -13.616 9.557 -1.488 1.00 33.97 285 PRO A CA 1
ATOM 2285 C C . PRO A 1 285 ? -12.461 10.534 -1.777 1.00 33.97 285 PRO A C 1
ATOM 2287 O O . PRO A 1 285 ? -11.992 11.150 -0.841 1.00 33.97 285 PRO A O 1
ATOM 2290 N N . LYS A 1 286 ? -12.025 10.660 -3.045 1.00 31.83 286 LYS A N 1
ATOM 2291 C CA . LYS A 1 286 ? -10.938 11.539 -3.565 1.00 31.83 286 LYS A CA 1
ATOM 2292 C C . LYS A 1 286 ? -9.669 11.634 -2.666 1.00 31.83 286 LYS A C 1
ATOM 2294 O O . LYS A 1 286 ? -9.704 12.343 -1.668 1.00 31.83 286 LYS A O 1
ATOM 2299 N N . PRO A 1 287 ? -8.547 10.968 -3.005 1.00 41.91 287 PRO A N 1
ATOM 2300 C CA . PRO A 1 287 ? -7.363 10.944 -2.142 1.00 41.91 287 PRO A CA 1
ATOM 2301 C C . PRO A 1 287 ? -6.594 12.280 -2.132 1.00 41.91 287 PRO A C 1
ATOM 2303 O O . PRO A 1 287 ? -6.578 12.995 -3.130 1.00 41.91 287 PRO A O 1
ATOM 2306 N N . ASP A 1 288 ? -5.938 12.565 -1.000 1.00 59.22 288 ASP A N 1
ATOM 2307 C CA . ASP A 1 288 ? -4.952 13.647 -0.791 1.00 59.22 288 ASP A CA 1
ATOM 2308 C C . ASP A 1 288 ? -3.539 13.292 -1.334 1.00 59.22 288 ASP A C 1
ATOM 2310 O O . ASP A 1 288 ? -2.607 14.076 -1.176 1.00 59.22 288 ASP A O 1
ATOM 2314 N N . VAL A 1 289 ? -3.360 12.112 -1.948 1.00 67.38 289 VAL A N 1
ATOM 2315 C CA . VAL A 1 289 ? -2.101 11.620 -2.551 1.00 67.38 289 VAL A CA 1
ATOM 2316 C C . VAL A 1 289 ? -2.370 10.940 -3.894 1.00 67.38 289 VAL A C 1
ATOM 2318 O O . VAL A 1 289 ? -3.445 10.367 -4.093 1.00 67.38 289 VAL A O 1
ATOM 2321 N N . ASP A 1 290 ? -1.400 10.988 -4.807 1.00 85.88 290 ASP A N 1
ATOM 2322 C CA . ASP A 1 290 ? -1.578 10.492 -6.176 1.00 85.88 290 ASP A CA 1
ATOM 2323 C C . ASP A 1 290 ? -1.483 8.965 -6.302 1.00 85.88 290 ASP A C 1
ATOM 2325 O O . ASP A 1 290 ? -0.887 8.263 -5.480 1.00 85.88 290 ASP A O 1
ATOM 2329 N N . ALA A 1 291 ? -2.091 8.431 -7.367 1.00 88.38 291 ALA A N 1
ATOM 2330 C CA . ALA A 1 291 ? -2.288 6.994 -7.565 1.00 88.38 291 ALA A CA 1
ATOM 2331 C C . ALA A 1 291 ? -0.977 6.190 -7.590 1.00 88.38 291 ALA A C 1
ATOM 2333 O O . ALA A 1 291 ? -0.938 5.075 -7.069 1.00 88.38 291 ALA A O 1
ATOM 2334 N N . VAL A 1 292 ? 0.092 6.742 -8.171 1.00 92.12 292 VAL A N 1
ATOM 2335 C CA . VAL A 1 292 ? 1.413 6.094 -8.198 1.00 92.12 292 VAL A CA 1
ATOM 2336 C C . VAL A 1 292 ? 1.985 5.925 -6.790 1.00 92.12 292 VAL A C 1
ATOM 2338 O O . VAL A 1 292 ? 2.421 4.831 -6.437 1.00 92.12 292 VAL A O 1
ATOM 2341 N N . VAL A 1 293 ? 1.883 6.957 -5.948 1.00 92.69 293 VAL A N 1
ATOM 2342 C CA . VAL A 1 293 ? 2.347 6.942 -4.552 1.00 92.69 293 VAL A CA 1
ATOM 2343 C C . VAL A 1 293 ? 1.582 5.901 -3.760 1.00 92.69 293 VAL A C 1
ATOM 2345 O O . VAL A 1 293 ? 2.184 5.062 -3.087 1.00 92.69 293 VAL A O 1
ATOM 2348 N N . GLN A 1 294 ? 0.259 5.901 -3.919 1.00 90.06 294 GLN A N 1
ATOM 2349 C CA . GLN A 1 294 ? -0.607 4.923 -3.288 1.00 90.06 294 GLN A CA 1
ATOM 2350 C C . GLN A 1 294 ? -0.198 3.492 -3.661 1.00 90.06 294 GLN A C 1
ATOM 2352 O O . GLN A 1 294 ? 0.049 2.685 -2.772 1.00 90.06 294 GLN A O 1
ATOM 2357 N N . VAL A 1 295 ? -0.074 3.174 -4.953 1.00 92.31 295 VAL A N 1
ATOM 2358 C CA . VAL A 1 295 ? 0.247 1.807 -5.394 1.00 92.31 295 VAL A CA 1
ATOM 2359 C C . VAL A 1 295 ? 1.645 1.377 -4.944 1.00 92.31 295 VAL A C 1
ATOM 2361 O O . VAL A 1 295 ? 1.806 0.243 -4.491 1.00 92.31 295 VAL A O 1
ATOM 2364 N N . VAL A 1 296 ? 2.650 2.256 -5.029 1.00 92.88 296 VAL A N 1
ATOM 2365 C CA . VAL A 1 296 ? 4.028 1.939 -4.613 1.00 92.88 296 VAL A CA 1
ATOM 2366 C C . VAL A 1 296 ? 4.107 1.640 -3.120 1.00 92.88 296 VAL A C 1
ATOM 2368 O O . VAL A 1 296 ? 4.722 0.649 -2.717 1.00 92.88 296 VAL A O 1
ATOM 2371 N N . GLN A 1 297 ? 3.463 2.466 -2.297 1.00 91.44 297 GLN A N 1
ATOM 2372 C CA . GLN A 1 297 ? 3.455 2.288 -0.849 1.00 91.44 297 GLN A CA 1
ATOM 2373 C C . GLN A 1 297 ? 2.604 1.089 -0.419 1.00 91.44 297 GLN A C 1
ATOM 2375 O O . GLN A 1 297 ? 3.024 0.329 0.451 1.00 91.44 297 GLN A O 1
ATOM 2380 N N . GLU A 1 298 ? 1.439 0.887 -1.040 1.00 87.00 298 GLU A N 1
ATOM 2381 C CA . GLU A 1 298 ? 0.530 -0.213 -0.707 1.00 87.00 298 GLU A CA 1
ATOM 2382 C C . GLU A 1 298 ? 1.117 -1.582 -1.049 1.00 87.00 298 GLU A C 1
ATOM 2384 O O . GLU A 1 298 ? 0.961 -2.528 -0.277 1.00 87.00 298 GLU A O 1
ATOM 2389 N N . ALA A 1 299 ? 1.790 -1.693 -2.194 1.00 87.00 299 ALA A N 1
ATOM 2390 C CA . ALA A 1 299 ? 2.440 -2.929 -2.614 1.00 87.00 299 ALA A CA 1
ATOM 2391 C C . ALA A 1 299 ? 3.826 -3.127 -1.978 1.00 87.00 299 ALA A C 1
ATOM 2393 O O . ALA A 1 299 ? 4.404 -4.203 -2.111 1.00 87.00 299 ALA A O 1
ATOM 2394 N N . GLY A 1 300 ? 4.355 -2.108 -1.290 1.00 91.25 300 GLY A N 1
ATOM 2395 C CA . GLY A 1 300 ? 5.655 -2.171 -0.631 1.00 91.25 300 GLY A CA 1
ATOM 2396 C C . GLY A 1 300 ? 6.813 -2.377 -1.605 1.00 91.25 300 GLY A C 1
ATOM 2397 O O . GLY A 1 300 ? 7.765 -3.070 -1.261 1.00 91.25 300 GLY A O 1
ATOM 2398 N N . TYR A 1 301 ? 6.734 -1.813 -2.814 1.00 92.94 301 TYR A N 1
ATOM 2399 C CA . TYR A 1 301 ? 7.820 -1.950 -3.781 1.00 92.94 301 TYR A CA 1
ATOM 2400 C C . TYR A 1 301 ? 9.077 -1.222 -3.282 1.00 92.94 301 TYR A C 1
ATOM 2402 O O . TYR A 1 301 ? 9.009 -0.072 -2.826 1.00 92.94 301 TYR A O 1
ATOM 2410 N N . ASP A 1 302 ? 10.212 -1.918 -3.353 1.00 92.00 302 ASP A N 1
ATOM 2411 C CA . ASP A 1 302 ? 11.546 -1.352 -3.122 1.00 92.00 302 ASP A CA 1
ATOM 2412 C C . ASP A 1 302 ? 12.039 -0.594 -4.361 1.00 92.00 302 ASP A C 1
ATOM 2414 O O . ASP A 1 302 ? 12.595 0.488 -4.225 1.00 92.00 302 ASP A O 1
ATOM 2418 N N . ASP A 1 303 ? 11.735 -1.127 -5.547 1.00 95.12 303 ASP A N 1
ATOM 2419 C CA . ASP A 1 303 ? 11.979 -0.517 -6.852 1.00 95.12 303 ASP A CA 1
ATOM 2420 C C . ASP A 1 303 ? 10.679 -0.529 -7.663 1.00 95.12 303 ASP A C 1
ATOM 2422 O O . ASP A 1 303 ? 9.969 -1.541 -7.677 1.00 95.12 303 ASP A O 1
ATOM 2426 N N . PHE A 1 304 ? 10.363 0.560 -8.364 1.00 97.19 304 PHE A N 1
ATOM 2427 C CA . PHE A 1 304 ? 9.211 0.634 -9.264 1.00 97.19 304 PHE A CA 1
ATOM 2428 C C . PHE A 1 304 ? 9.533 1.407 -10.540 1.00 97.19 304 PHE A C 1
ATOM 2430 O O . PHE A 1 304 ? 10.363 2.308 -10.541 1.00 97.19 304 PHE A O 1
ATOM 2437 N N . GLY A 1 305 ? 8.842 1.075 -11.625 1.00 97.00 305 GLY A N 1
ATOM 2438 C CA . GLY A 1 305 ? 9.024 1.731 -12.914 1.00 97.00 305 GLY A CA 1
ATOM 2439 C C . GLY A 1 305 ? 8.871 0.735 -14.048 1.00 97.00 305 GLY A C 1
ATOM 2440 O O . GLY A 1 305 ? 7.952 -0.086 -14.029 1.00 97.00 305 GLY A O 1
ATOM 2441 N N . TYR A 1 306 ? 9.767 0.803 -15.027 1.00 97.56 306 TYR A N 1
ATOM 2442 C CA . TYR A 1 306 ? 9.674 0.017 -16.253 1.00 97.56 306 TYR A CA 1
ATOM 2443 C C . TYR A 1 306 ? 11.024 -0.548 -16.683 1.00 97.56 306 TYR A C 1
ATOM 2445 O O . TYR A 1 306 ? 12.080 0.019 -16.399 1.00 97.56 306 TYR A O 1
ATOM 2453 N N . VAL A 1 307 ? 10.968 -1.636 -17.448 1.00 96.88 307 VAL A N 1
ATOM 2454 C CA . VAL A 1 307 ? 12.055 -1.992 -18.360 1.00 96.88 307 VAL A CA 1
ATOM 2455 C C . VAL A 1 307 ? 11.875 -1.172 -19.635 1.00 96.88 307 VAL A C 1
ATOM 2457 O O . VAL A 1 307 ? 10.789 -1.162 -20.221 1.00 96.88 307 VAL A O 1
ATOM 2460 N N . LEU A 1 308 ? 12.927 -0.459 -20.026 1.00 97.19 308 LEU A N 1
ATOM 2461 C CA . LEU A 1 308 ? 12.976 0.382 -21.214 1.00 97.19 308 LEU A CA 1
ATOM 2462 C C . LEU A 1 308 ? 13.943 -0.238 -22.219 1.00 97.19 308 LEU A C 1
ATOM 2464 O O . LEU A 1 308 ? 15.137 -0.328 -21.955 1.00 97.19 308 LEU A O 1
ATOM 2468 N N . VAL A 1 309 ? 13.426 -0.646 -23.374 1.00 95.94 309 VAL A N 1
ATOM 2469 C CA . VAL A 1 309 ? 14.208 -1.252 -24.451 1.00 95.94 309 VAL A CA 1
ATOM 2470 C C . VAL A 1 309 ? 14.464 -0.234 -25.554 1.00 95.94 309 VAL A C 1
ATOM 2472 O O . VAL A 1 309 ? 13.528 0.321 -26.140 1.00 95.94 309 VAL A O 1
ATOM 2475 N N . ARG A 1 310 ? 15.741 -0.000 -25.855 1.00 94.81 310 ARG A N 1
ATOM 2476 C CA . ARG A 1 310 ? 16.176 0.821 -26.984 1.00 9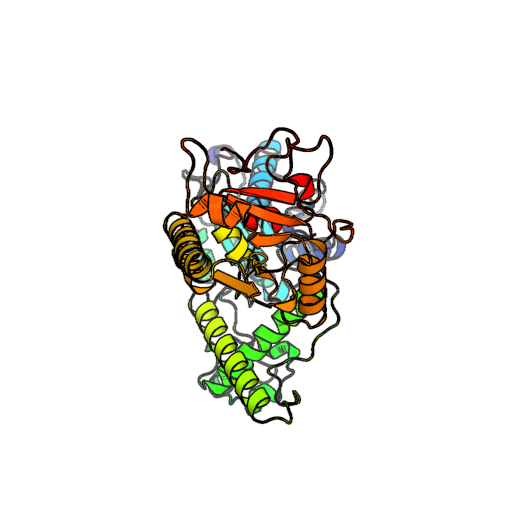4.81 310 ARG A CA 1
ATOM 2477 C C . ARG A 1 310 ? 16.183 -0.012 -28.266 1.00 94.81 310 ARG A C 1
ATOM 2479 O O . ARG A 1 310 ? 16.794 -1.076 -28.308 1.00 94.81 310 ARG A O 1
ATOM 2486 N N . LEU A 1 311 ? 15.547 0.503 -29.318 1.00 92.00 311 LEU A N 1
ATOM 2487 C CA . LEU A 1 311 ? 15.530 -0.124 -30.648 1.00 92.00 311 LEU A CA 1
ATOM 2488 C C . LEU A 1 311 ? 16.156 0.738 -31.752 1.00 92.00 311 LEU A C 1
ATOM 2490 O O . LEU A 1 311 ? 16.275 0.269 -32.878 1.00 92.00 311 LEU A O 1
ATOM 2494 N N . ASP A 1 312 ? 16.544 1.983 -31.463 1.00 88.44 312 ASP A N 1
ATOM 2495 C CA . ASP A 1 312 ? 17.213 2.860 -32.431 1.00 88.44 312 ASP A CA 1
ATOM 2496 C C . ASP A 1 312 ? 18.662 3.154 -32.025 1.00 88.44 312 ASP A C 1
ATOM 2498 O O . ASP A 1 312 ? 18.930 3.918 -31.090 1.00 88.44 312 ASP A O 1
ATOM 2502 N N . TYR A 1 313 ? 19.600 2.565 -32.767 1.00 91.88 313 TYR A N 1
ATOM 2503 C CA . TYR A 1 313 ? 21.047 2.722 -32.584 1.00 91.88 313 TYR A CA 1
ATOM 2504 C C . TYR A 1 313 ? 21.692 3.646 -33.630 1.00 91.88 313 TYR A C 1
ATOM 2506 O O . TYR A 1 313 ? 22.913 3.714 -33.758 1.00 91.88 313 TYR A O 1
ATOM 2514 N N . THR A 1 314 ? 20.888 4.389 -34.401 1.00 91.44 314 THR A N 1
ATOM 2515 C CA . THR A 1 314 ? 21.403 5.194 -35.521 1.00 91.44 314 THR A CA 1
ATOM 2516 C C . THR A 1 314 ? 22.083 6.501 -35.100 1.00 91.44 314 THR A C 1
ATOM 2518 O O . THR A 1 314 ? 22.943 6.999 -35.832 1.00 91.44 314 THR A O 1
ATOM 2521 N N . ASP A 1 315 ? 21.727 7.060 -33.937 1.00 93.31 315 ASP A N 1
ATOM 2522 C CA . ASP A 1 315 ? 22.259 8.327 -33.416 1.00 93.31 315 ASP A CA 1
ATOM 2523 C C . ASP A 1 315 ? 22.425 8.283 -31.880 1.00 93.31 315 ASP A C 1
ATOM 2525 O O . ASP A 1 315 ? 21.497 8.559 -31.116 1.00 93.31 315 ASP A O 1
ATOM 2529 N N . GLU A 1 316 ? 23.640 7.963 -31.421 1.00 93.50 316 GLU A N 1
ATOM 2530 C CA . GLU A 1 316 ? 24.008 7.913 -29.993 1.00 93.50 316 GLU A CA 1
ATOM 2531 C C . GLU A 1 316 ? 23.878 9.262 -29.271 1.00 93.50 316 GLU A C 1
ATOM 2533 O O . GLU A 1 316 ? 23.529 9.325 -28.086 1.00 93.50 316 GLU A O 1
ATOM 2538 N N . ASP A 1 317 ? 24.138 10.366 -29.976 1.00 94.81 317 ASP A N 1
ATOM 2539 C CA . ASP A 1 317 ? 24.019 11.701 -29.396 1.00 94.81 317 ASP A CA 1
ATOM 2540 C C . ASP A 1 317 ? 22.540 12.054 -29.185 1.00 94.81 317 ASP A C 1
ATOM 2542 O O . ASP A 1 317 ? 22.183 12.695 -28.190 1.00 94.81 317 ASP A O 1
ATOM 2546 N N . ALA A 1 318 ? 21.665 11.655 -30.114 1.00 93.56 318 ALA A N 1
ATOM 2547 C CA . ALA A 1 318 ? 20.223 11.764 -29.936 1.00 93.56 318 ALA A CA 1
ATOM 2548 C C . ALA A 1 318 ? 19.741 10.884 -28.786 1.00 93.56 318 ALA A C 1
ATOM 2550 O O . ALA A 1 318 ? 19.030 11.400 -27.926 1.00 93.56 318 ALA A O 1
ATOM 2551 N N . TRP A 1 319 ? 20.178 9.626 -28.707 1.00 95.31 319 TRP A N 1
ATOM 2552 C CA . TRP A 1 319 ? 19.834 8.738 -27.596 1.00 95.31 319 TRP A CA 1
ATOM 2553 C C . TRP A 1 319 ? 20.229 9.324 -26.239 1.00 95.31 319 TRP A C 1
ATOM 2555 O O . TRP A 1 319 ? 19.386 9.459 -25.356 1.00 95.31 319 TRP A O 1
ATOM 2565 N N . THR A 1 320 ? 21.476 9.778 -26.088 1.00 93.81 320 THR A N 1
ATOM 2566 C CA . THR A 1 320 ? 21.966 10.366 -24.830 1.00 93.81 320 THR A CA 1
ATOM 2567 C C . THR A 1 320 ? 21.121 11.570 -24.400 1.00 93.81 320 THR A C 1
ATOM 2569 O O . THR A 1 320 ? 20.751 11.699 -23.227 1.00 93.81 320 THR A O 1
ATOM 2572 N N . ARG A 1 321 ? 20.779 12.459 -25.347 1.00 95.75 321 ARG A N 1
ATOM 2573 C CA . ARG A 1 321 ? 19.893 13.605 -25.083 1.00 95.75 321 ARG A CA 1
ATOM 2574 C C . ARG A 1 321 ? 18.486 13.149 -24.716 1.00 95.75 321 ARG A C 1
ATOM 2576 O O . ARG A 1 321 ? 17.917 13.682 -23.768 1.00 95.75 321 ARG A O 1
ATOM 2583 N N . TRP A 1 322 ? 17.940 12.194 -25.462 1.00 96.50 322 TRP A N 1
ATOM 2584 C CA . TRP A 1 322 ? 16.603 11.662 -25.245 1.00 96.50 322 TRP A CA 1
ATOM 2585 C C . TRP A 1 322 ? 16.489 11.025 -23.863 1.00 96.50 322 TRP A C 1
ATOM 2587 O O . TRP A 1 322 ? 15.622 11.434 -23.103 1.00 96.50 322 TRP A O 1
ATOM 2597 N N . ASN A 1 323 ? 17.411 10.132 -23.495 1.00 95.31 323 ASN A N 1
ATOM 2598 C CA . ASN A 1 323 ? 17.403 9.424 -22.216 1.00 95.31 323 ASN A CA 1
ATOM 2599 C C . ASN A 1 323 ? 17.522 10.407 -21.040 1.00 95.31 323 ASN A C 1
ATOM 2601 O O . ASN A 1 323 ? 16.764 10.345 -20.074 1.00 95.31 323 ASN A O 1
ATOM 2605 N N . THR A 1 324 ? 18.401 11.408 -21.170 1.00 93.38 324 THR A N 1
ATOM 2606 C CA . THR A 1 324 ? 18.528 12.485 -20.176 1.00 93.38 324 THR A CA 1
ATOM 2607 C C . THR A 1 324 ? 17.214 13.250 -19.990 1.00 93.38 324 THR A C 1
ATOM 2609 O O . THR A 1 324 ? 16.794 13.486 -18.859 1.00 93.38 324 THR A O 1
ATOM 2612 N N . ILE A 1 325 ? 16.556 13.651 -21.083 1.00 92.81 325 ILE A N 1
ATOM 2613 C CA . ILE A 1 325 ? 15.291 14.397 -21.020 1.00 92.81 325 ILE A CA 1
ATOM 2614 C C . ILE A 1 325 ? 14.162 13.493 -20.509 1.00 92.81 325 ILE A C 1
ATOM 2616 O O . ILE A 1 325 ? 13.354 13.937 -19.702 1.00 92.81 325 ILE A O 1
ATOM 2620 N N . PHE A 1 326 ? 14.110 12.231 -20.932 1.00 95.44 326 PHE A N 1
ATOM 2621 C CA . PHE A 1 326 ? 13.120 11.252 -20.490 1.00 95.44 326 PHE A CA 1
ATOM 2622 C C . PHE A 1 326 ? 13.151 11.076 -18.967 1.00 95.44 326 PHE A C 1
ATOM 2624 O O . PHE A 1 326 ? 12.118 11.229 -18.319 1.00 95.44 326 PHE A O 1
ATOM 2631 N N . HIS A 1 327 ? 14.333 10.880 -18.376 1.00 93.94 327 HIS A N 1
ATOM 2632 C CA . HIS A 1 327 ? 14.473 10.817 -16.920 1.00 93.94 327 HIS A CA 1
ATOM 2633 C C . HIS A 1 327 ? 14.032 12.115 -16.225 1.00 93.94 327 HIS A C 1
ATOM 2635 O O . HIS A 1 327 ? 13.299 12.050 -15.245 1.00 93.94 327 HIS A O 1
ATOM 2641 N N . GLN A 1 328 ? 14.351 13.291 -16.782 1.00 89.88 328 GLN A N 1
ATOM 2642 C CA . GLN A 1 328 ? 13.846 14.569 -16.252 1.00 89.88 328 GLN A CA 1
ATOM 2643 C C . GLN A 1 328 ? 12.312 14.667 -16.286 1.00 89.88 328 GLN A C 1
ATOM 2645 O O . GLN A 1 328 ? 11.720 15.304 -15.416 1.00 89.88 328 GLN A O 1
ATOM 2650 N N . TYR A 1 329 ? 11.653 14.063 -17.282 1.00 91.12 329 TYR A N 1
ATOM 2651 C CA . TYR A 1 329 ? 10.190 13.984 -17.320 1.00 91.12 329 TYR A CA 1
ATOM 2652 C C . TYR A 1 329 ? 9.642 13.110 -16.194 1.00 91.12 329 TYR A C 1
ATOM 2654 O O . TYR A 1 329 ? 8.664 13.508 -15.565 1.00 91.12 329 TYR A O 1
ATOM 2662 N N . LEU A 1 330 ? 10.266 11.961 -15.928 1.00 91.38 330 LEU A N 1
ATOM 2663 C CA . LEU A 1 330 ? 9.853 11.067 -14.847 1.00 91.38 330 LEU A CA 1
ATOM 2664 C C . LEU A 1 330 ? 10.065 11.700 -13.468 1.00 91.38 330 LEU A C 1
ATOM 2666 O O . LEU A 1 330 ? 9.147 11.682 -12.652 1.00 91.38 330 LEU A O 1
ATOM 2670 N N . ASP A 1 331 ? 11.230 12.314 -13.244 1.00 89.12 331 ASP A N 1
ATOM 2671 C CA . ASP A 1 331 ? 11.552 13.008 -11.994 1.00 89.12 331 ASP A CA 1
ATOM 2672 C C . ASP A 1 331 ? 10.534 14.119 -11.725 1.00 89.12 331 ASP A C 1
ATOM 2674 O O . ASP A 1 331 ? 9.917 14.163 -10.663 1.00 89.12 331 ASP A O 1
ATOM 2678 N N . ARG A 1 332 ? 10.266 14.962 -12.731 1.00 84.69 332 ARG A N 1
ATOM 2679 C CA . ARG A 1 332 ? 9.249 16.014 -12.631 1.00 84.69 332 ARG A CA 1
ATOM 2680 C C . ARG A 1 332 ? 7.846 15.451 -12.400 1.00 84.69 332 ARG A C 1
ATOM 2682 O O . ARG A 1 332 ? 7.110 16.012 -11.601 1.00 84.69 332 ARG A O 1
ATOM 2689 N N . SER A 1 333 ? 7.473 14.356 -13.068 1.00 86.88 333 SER A N 1
ATOM 2690 C CA . SER A 1 333 ? 6.173 13.697 -12.866 1.00 86.88 333 SER A CA 1
ATOM 2691 C C . SER A 1 333 ? 5.992 13.260 -11.406 1.00 86.88 333 SER A C 1
ATOM 2693 O O . SER A 1 333 ? 4.911 13.436 -10.843 1.00 86.88 333 SER A O 1
ATOM 2695 N N . LEU A 1 334 ? 7.051 12.763 -10.754 1.00 87.94 334 LEU A N 1
ATOM 2696 C CA . LEU A 1 334 ? 7.026 12.450 -9.321 1.00 87.94 334 LEU A CA 1
ATOM 2697 C C . LEU A 1 334 ? 7.041 13.694 -8.434 1.00 87.94 334 LEU A C 1
ATOM 2699 O O . LEU A 1 334 ? 6.295 13.730 -7.464 1.00 87.94 334 LEU A O 1
ATOM 2703 N N . GLU A 1 335 ? 7.842 14.712 -8.749 1.00 85.62 335 GLU A N 1
ATOM 2704 C CA . GLU A 1 335 ? 7.861 15.975 -7.994 1.00 85.62 335 GLU A CA 1
ATOM 2705 C C . GLU A 1 335 ? 6.498 16.684 -8.006 1.00 85.62 335 GLU A C 1
ATOM 2707 O O . GLU A 1 335 ? 6.107 17.309 -7.021 1.00 85.62 335 GLU A O 1
ATOM 2712 N N . GLU A 1 336 ? 5.778 16.593 -9.123 1.00 84.44 336 GLU A N 1
ATOM 2713 C CA . GLU A 1 336 ? 4.431 17.141 -9.286 1.00 84.44 336 GLU A CA 1
ATOM 2714 C C . GLU A 1 336 ? 3.355 16.251 -8.646 1.00 84.44 336 GLU A C 1
ATOM 2716 O O . GLU A 1 336 ? 2.253 16.735 -8.379 1.00 84.44 336 GLU A O 1
ATOM 2721 N N . SER A 1 337 ? 3.674 14.983 -8.362 1.00 85.62 337 SER A N 1
ATOM 2722 C CA . SER A 1 337 ? 2.749 14.048 -7.728 1.00 85.62 337 SER A CA 1
ATOM 2723 C C . SER A 1 337 ? 2.616 14.316 -6.226 1.00 85.62 337 SER A C 1
ATOM 2725 O O . SER A 1 337 ? 3.607 14.408 -5.498 1.00 85.62 337 SER A O 1
ATOM 2727 N N . LEU A 1 338 ? 1.386 14.358 -5.711 1.00 86.12 338 LEU A N 1
ATOM 2728 C CA . LEU A 1 338 ? 1.110 14.501 -4.278 1.00 86.12 338 LEU A CA 1
ATOM 2729 C C . LEU A 1 338 ? 1.683 13.309 -3.490 1.00 86.12 338 LEU A C 1
ATOM 2731 O O . LEU A 1 338 ? 1.147 12.199 -3.550 1.00 86.12 338 LEU A O 1
ATOM 2735 N N . GLY A 1 339 ? 2.754 13.558 -2.726 1.00 86.31 339 GLY A N 1
ATOM 2736 C CA . GLY A 1 339 ? 3.487 12.562 -1.938 1.00 86.31 339 GLY A CA 1
ATOM 2737 C C . GLY A 1 339 ? 4.608 11.843 -2.701 1.00 86.31 339 GLY A C 1
ATOM 2738 O O . GLY A 1 339 ? 5.169 10.871 -2.181 1.00 86.31 339 GLY A O 1
ATOM 2739 N N . GLY A 1 340 ? 4.930 12.277 -3.925 1.00 88.31 340 GLY A N 1
ATOM 2740 C CA . GLY A 1 340 ? 5.949 11.656 -4.774 1.00 88.31 340 GLY A CA 1
ATOM 2741 C C . GLY A 1 340 ? 7.354 11.676 -4.172 1.00 88.31 340 GLY A C 1
ATOM 2742 O O . GLY A 1 340 ? 8.129 10.745 -4.391 1.00 88.31 340 GLY A O 1
ATOM 2743 N N . GLU A 1 341 ? 7.660 12.645 -3.307 1.00 89.50 341 GLU A N 1
ATOM 2744 C CA . GLU A 1 341 ? 8.939 12.740 -2.596 1.00 89.50 341 GLU A CA 1
ATOM 2745 C C . GLU A 1 341 ? 9.242 11.514 -1.723 1.00 89.50 341 GLU A C 1
ATOM 2747 O O . GLU A 1 341 ? 10.403 11.196 -1.482 1.00 89.50 341 GLU A O 1
ATOM 2752 N N . SER A 1 342 ? 8.204 10.807 -1.268 1.00 90.81 342 SER A N 1
ATOM 2753 C CA . SER A 1 342 ? 8.340 9.615 -0.422 1.00 90.81 342 SER A CA 1
ATOM 2754 C C . SER A 1 342 ? 8.713 8.343 -1.187 1.00 90.81 342 SER A C 1
ATOM 2756 O O . SER A 1 342 ? 9.018 7.323 -0.566 1.00 90.81 342 SER A O 1
ATOM 2758 N N . ILE A 1 343 ? 8.633 8.387 -2.519 1.00 93.44 343 ILE A N 1
ATOM 2759 C CA . ILE A 1 343 ? 8.929 7.259 -3.405 1.00 93.44 343 ILE A CA 1
ATOM 2760 C C . ILE A 1 343 ? 9.972 7.605 -4.471 1.00 93.44 343 ILE A C 1
ATOM 2762 O O . ILE A 1 343 ? 10.331 6.738 -5.257 1.00 93.44 343 ILE A O 1
ATOM 2766 N N . ALA A 1 344 ? 10.463 8.845 -4.517 1.00 90.94 344 ALA A N 1
ATOM 2767 C CA . ALA A 1 344 ? 11.394 9.304 -5.546 1.00 90.94 344 ALA A CA 1
ATOM 2768 C C . ALA A 1 344 ? 12.686 8.471 -5.602 1.00 90.94 344 ALA A C 1
ATOM 2770 O O . ALA A 1 344 ? 13.197 8.197 -6.683 1.00 90.94 344 ALA A O 1
ATOM 2771 N N . ASP A 1 345 ? 13.181 8.005 -4.454 1.00 92.56 345 ASP A N 1
ATOM 2772 C CA . ASP A 1 345 ? 14.379 7.165 -4.349 1.00 92.56 345 ASP A CA 1
ATOM 2773 C C . ASP A 1 345 ? 14.169 5.709 -4.798 1.00 92.56 345 ASP A C 1
ATOM 2775 O O . ASP A 1 345 ? 15.138 4.962 -4.913 1.00 92.56 345 ASP A O 1
ATOM 2779 N N . LYS A 1 346 ? 12.920 5.317 -5.068 1.00 96.12 346 LYS A N 1
ATOM 2780 C CA . LYS A 1 346 ? 12.526 3.971 -5.505 1.00 96.12 346 LYS A CA 1
ATOM 2781 C C . LYS A 1 346 ? 12.283 3.872 -7.008 1.00 96.12 346 LYS A C 1
ATOM 2783 O O . LYS A 1 346 ? 12.009 2.782 -7.512 1.00 96.12 346 LYS A O 1
ATOM 2788 N N . LEU A 1 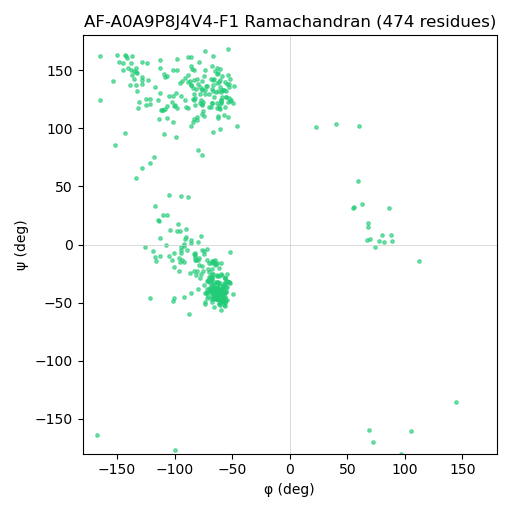347 ? 12.293 4.999 -7.723 1.00 96.31 347 LEU A N 1
ATOM 2789 C CA . LEU A 1 347 ? 12.078 5.003 -9.164 1.00 96.31 347 LEU A CA 1
ATOM 2790 C C . LEU A 1 347 ? 13.265 4.329 -9.857 1.00 96.31 347 LEU A C 1
ATOM 2792 O O . LEU A 1 347 ? 14.403 4.784 -9.760 1.00 96.31 347 LEU A O 1
ATOM 2796 N N . LEU A 1 348 ? 12.977 3.273 -10.610 1.00 96.00 348 LEU A N 1
ATOM 2797 C CA . LEU A 1 348 ? 13.948 2.508 -11.372 1.00 96.00 348 LEU A CA 1
ATOM 2798 C C . LEU A 1 348 ? 13.462 2.314 -12.810 1.00 96.00 348 LEU A C 1
ATOM 2800 O O . LEU A 1 348 ? 12.419 1.709 -13.066 1.00 96.00 348 LEU A O 1
ATOM 2804 N N . ILE A 1 349 ? 14.281 2.775 -13.755 1.00 96.31 349 ILE A N 1
ATOM 2805 C CA . ILE A 1 349 ? 14.177 2.415 -15.169 1.00 96.31 349 ILE A CA 1
ATOM 2806 C C . ILE A 1 349 ? 15.368 1.528 -15.510 1.00 96.31 349 ILE A C 1
ATOM 2808 O O . ILE A 1 349 ? 16.518 1.970 -15.447 1.00 96.31 349 ILE A O 1
ATOM 2812 N N . VAL A 1 350 ? 15.098 0.274 -15.865 1.00 94.62 350 VAL A N 1
ATOM 2813 C CA . VAL A 1 350 ? 16.135 -0.636 -16.361 1.00 94.62 350 VAL A CA 1
ATOM 2814 C C . VAL A 1 350 ? 16.272 -0.405 -17.858 1.00 94.62 350 VAL A C 1
ATOM 2816 O O . VAL A 1 350 ? 15.431 -0.852 -18.637 1.00 94.62 350 VAL A O 1
ATOM 2819 N N . ASN A 1 351 ? 17.319 0.324 -18.241 1.00 93.25 351 ASN A N 1
ATOM 2820 C CA . ASN A 1 351 ? 17.667 0.556 -19.638 1.00 93.25 351 ASN A CA 1
ATOM 2821 C C . ASN A 1 351 ? 18.316 -0.698 -20.232 1.00 93.25 351 ASN A C 1
ATOM 2823 O O . ASN A 1 351 ? 19.357 -1.157 -19.759 1.00 93.25 351 ASN A O 1
ATOM 2827 N N . VAL A 1 352 ? 17.693 -1.236 -21.274 1.00 93.06 352 VAL A N 1
ATOM 2828 C CA . VAL A 1 352 ? 18.220 -2.313 -22.106 1.00 93.06 352 VAL A CA 1
ATOM 2829 C C . VAL A 1 352 ? 18.763 -1.686 -23.383 1.00 93.06 352 VAL A C 1
ATOM 2831 O O . VAL A 1 352 ? 18.008 -1.259 -24.259 1.00 93.06 352 VAL A O 1
ATOM 2834 N N . GLU A 1 353 ? 20.089 -1.622 -23.449 1.00 91.69 353 GLU A N 1
ATOM 2835 C CA . GLU A 1 353 ? 20.865 -1.064 -24.555 1.00 91.69 353 GLU A CA 1
ATOM 2836 C C . GLU A 1 353 ? 21.795 -2.159 -25.102 1.00 91.69 353 GLU A C 1
ATOM 2838 O O . GLU A 1 353 ? 23.001 -2.147 -24.864 1.00 91.69 353 GLU A O 1
ATOM 2843 N N . ASP A 1 354 ? 21.205 -3.157 -25.761 1.00 89.81 354 ASP A N 1
ATOM 2844 C CA . ASP A 1 354 ? 21.919 -4.261 -26.408 1.00 89.81 354 ASP A CA 1
ATOM 2845 C C . ASP A 1 354 ? 21.877 -4.088 -27.934 1.00 89.81 354 ASP A C 1
ATOM 2847 O O . ASP A 1 354 ? 20.800 -4.063 -28.534 1.00 89.81 354 ASP A O 1
ATOM 2851 N N . GLU A 1 355 ? 23.049 -3.967 -28.564 1.00 86.00 355 GLU A N 1
ATOM 2852 C CA . GLU A 1 355 ? 23.188 -3.796 -30.018 1.00 86.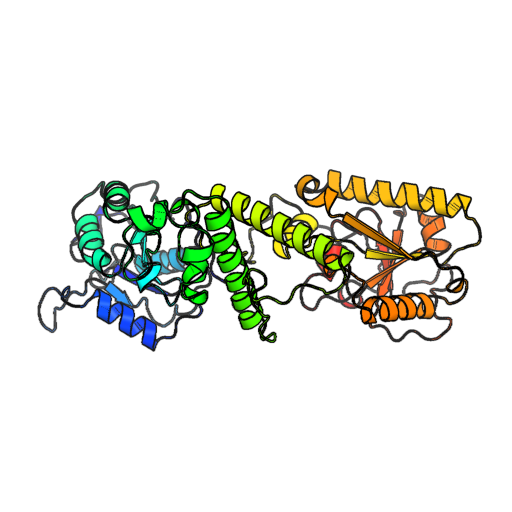00 355 GLU A CA 1
ATOM 2853 C C . GLU A 1 355 ? 22.586 -4.975 -30.801 1.00 86.00 355 GLU A C 1
ATOM 2855 O O . GLU A 1 355 ? 22.143 -4.787 -31.935 1.00 86.00 355 GLU A O 1
ATOM 2860 N N . ASP A 1 356 ? 22.494 -6.168 -30.199 1.00 87.38 356 ASP A N 1
ATOM 2861 C CA . ASP A 1 356 ? 21.861 -7.337 -30.822 1.00 87.38 356 ASP A CA 1
ATOM 2862 C C . ASP A 1 356 ? 20.337 -7.165 -30.992 1.00 87.38 356 ASP A C 1
ATOM 2864 O O . ASP A 1 356 ? 19.710 -7.908 -31.751 1.00 87.38 356 ASP A O 1
ATOM 2868 N N . LEU A 1 357 ? 19.734 -6.167 -30.333 1.00 86.62 357 LEU A N 1
ATOM 2869 C CA . LEU A 1 357 ? 18.328 -5.800 -30.515 1.00 86.62 357 LEU A CA 1
ATOM 2870 C C . LEU A 1 357 ? 18.097 -4.889 -31.726 1.00 86.62 357 LEU A C 1
ATOM 2872 O O . LEU A 1 357 ? 16.940 -4.715 -32.131 1.00 86.62 357 LEU A O 1
ATOM 2876 N N . ASP A 1 358 ? 19.152 -4.346 -32.342 1.00 84.12 358 ASP A N 1
ATOM 2877 C CA . ASP A 1 358 ? 19.025 -3.495 -33.525 1.00 84.12 358 ASP A CA 1
ATOM 2878 C C . ASP A 1 358 ? 18.350 -4.249 -34.684 1.00 84.12 358 ASP A C 1
ATOM 2880 O O . ASP A 1 358 ? 18.750 -5.339 -35.098 1.00 84.12 358 ASP A O 1
ATOM 2884 N N . GLY A 1 359 ? 17.264 -3.676 -35.203 1.00 79.44 359 GLY A N 1
ATOM 2885 C CA . GLY A 1 359 ? 16.483 -4.264 -36.294 1.00 79.44 359 GLY A CA 1
ATOM 2886 C C . GLY A 1 359 ? 15.678 -5.525 -35.947 1.00 79.44 359 GLY A C 1
ATOM 2887 O O . GLY A 1 359 ? 15.039 -6.086 -36.840 1.00 79.44 359 GLY A O 1
ATOM 2888 N N . THR A 1 360 ? 15.652 -5.967 -34.685 1.00 85.88 360 THR A N 1
ATOM 2889 C CA . THR A 1 360 ? 14.835 -7.122 -34.253 1.00 85.88 360 THR A CA 1
ATOM 2890 C C . THR A 1 360 ? 13.345 -6.791 -34.114 1.00 85.88 360 THR A C 1
ATOM 2892 O O . THR A 1 360 ? 12.495 -7.687 -34.137 1.00 85.88 360 THR A O 1
ATOM 2895 N N . GLY A 1 361 ? 13.015 -5.500 -34.019 1.00 87.88 361 GLY A N 1
ATOM 2896 C CA . GLY A 1 361 ? 11.651 -5.021 -33.832 1.00 87.88 361 GLY A CA 1
ATOM 2897 C C . GLY A 1 361 ? 11.099 -5.364 -32.448 1.00 87.88 361 GLY A C 1
ATOM 2898 O O . GLY A 1 361 ? 11.834 -5.622 -31.496 1.00 87.88 361 GLY A O 1
ATOM 2899 N N . TRP A 1 362 ? 9.775 -5.348 -32.320 1.00 89.62 362 TRP A N 1
ATOM 2900 C CA . TRP A 1 362 ? 9.128 -5.463 -31.011 1.00 89.62 362 TRP A CA 1
ATOM 2901 C C . TRP A 1 362 ? 9.112 -6.900 -30.490 1.00 89.62 362 TRP A C 1
ATOM 2903 O O . TRP A 1 362 ? 9.217 -7.112 -29.285 1.00 89.62 362 TRP A O 1
ATOM 2913 N N . HIS A 1 363 ? 9.091 -7.880 -31.397 1.00 89.81 363 HIS A N 1
ATOM 2914 C CA . HIS A 1 363 ? 9.285 -9.289 -31.058 1.00 89.81 363 HIS A CA 1
ATOM 2915 C C . HIS A 1 363 ? 10.618 -9.521 -30.328 1.00 89.81 363 HIS A C 1
ATOM 2917 O O . HIS A 1 363 ? 10.642 -10.185 -29.296 1.00 89.81 363 HIS A O 1
ATOM 2923 N N . GLY A 1 364 ? 11.719 -8.937 -30.819 1.00 90.50 364 GLY A N 1
ATOM 2924 C CA . GLY A 1 364 ? 13.022 -9.043 -30.157 1.00 90.50 364 GLY A CA 1
ATOM 2925 C C . GLY A 1 364 ? 13.048 -8.366 -28.788 1.00 90.50 364 GLY A C 1
ATOM 2926 O O . GLY A 1 364 ? 13.542 -8.952 -27.829 1.00 90.50 364 GLY A O 1
ATOM 2927 N N . ALA A 1 365 ? 12.442 -7.179 -28.669 1.00 92.19 365 ALA A N 1
ATOM 2928 C CA . ALA A 1 365 ? 12.327 -6.473 -27.392 1.00 92.19 365 ALA A CA 1
ATOM 2929 C C . ALA A 1 365 ? 11.570 -7.289 -26.328 1.00 92.19 365 ALA A C 1
ATOM 2931 O O . ALA A 1 365 ? 12.018 -7.383 -25.185 1.00 92.19 365 ALA A O 1
ATOM 2932 N N . VAL A 1 366 ? 10.439 -7.896 -26.703 1.00 93.12 366 VAL A N 1
ATOM 2933 C CA . VAL A 1 366 ? 9.629 -8.718 -25.792 1.00 93.12 366 VAL A CA 1
ATOM 2934 C C . VAL A 1 366 ? 10.332 -10.031 -25.458 1.00 93.12 366 VAL A C 1
ATOM 2936 O O . VAL A 1 366 ? 10.422 -10.369 -24.283 1.00 93.12 366 VAL A O 1
ATOM 2939 N N . SER A 1 367 ? 10.919 -10.717 -26.443 1.00 90.56 367 SER A N 1
ATOM 2940 C CA . SER A 1 367 ? 11.686 -11.949 -26.203 1.00 90.56 367 SER A CA 1
ATOM 2941 C C . SER A 1 367 ? 12.861 -11.713 -25.250 1.00 90.56 367 SER A C 1
ATOM 2943 O O . SER A 1 367 ? 13.108 -12.529 -24.367 1.00 90.56 367 SER A O 1
ATOM 2945 N N . TYR A 1 368 ? 13.564 -10.585 -25.384 1.00 90.75 368 TYR A N 1
ATOM 2946 C CA . TYR A 1 368 ? 14.636 -10.223 -24.458 1.00 90.75 368 TYR A CA 1
ATOM 2947 C C . TYR A 1 368 ? 14.097 -9.996 -23.042 1.00 90.75 368 TYR A C 1
ATOM 2949 O O . TYR A 1 368 ? 14.675 -10.474 -22.070 1.00 90.75 368 TYR A O 1
ATOM 2957 N N . TYR A 1 369 ? 12.970 -9.292 -22.905 1.00 91.75 369 TYR A N 1
ATOM 2958 C CA . TYR A 1 369 ? 12.331 -9.092 -21.605 1.00 91.75 369 TYR A CA 1
ATOM 2959 C C . TYR A 1 369 ? 11.922 -10.418 -20.947 1.00 91.75 369 TYR A C 1
ATOM 2961 O O . TYR A 1 369 ? 12.188 -10.611 -19.761 1.00 91.75 369 TYR A O 1
ATOM 2969 N N . GLU A 1 370 ? 11.338 -11.349 -21.707 1.00 89.50 370 GLU A N 1
ATOM 2970 C CA . GLU A 1 370 ? 10.986 -12.686 -21.216 1.00 89.50 370 GLU A CA 1
ATOM 2971 C C . GLU A 1 370 ? 12.213 -13.445 -20.693 1.00 89.50 370 GLU A C 1
ATOM 2973 O O . GLU A 1 370 ? 12.151 -14.030 -19.609 1.00 89.50 370 GLU A O 1
ATOM 2978 N N . ASP A 1 371 ? 13.344 -13.379 -21.401 1.00 87.19 371 ASP A N 1
ATOM 2979 C CA . ASP A 1 371 ? 14.602 -13.992 -20.965 1.00 87.19 371 ASP A CA 1
ATOM 2980 C C . ASP A 1 371 ? 15.131 -13.356 -19.667 1.00 87.19 371 ASP A C 1
ATOM 2982 O O . ASP A 1 371 ? 15.584 -14.056 -18.757 1.00 87.19 371 ASP A O 1
ATOM 2986 N N . VAL A 1 372 ? 15.049 -12.032 -19.528 1.00 84.19 372 VAL A N 1
ATOM 2987 C CA . VAL A 1 372 ? 15.461 -11.309 -18.310 1.00 84.19 372 VAL A CA 1
ATOM 2988 C C . VAL A 1 372 ? 14.557 -11.675 -17.121 1.00 84.19 372 VAL A C 1
ATOM 2990 O O . VAL A 1 372 ? 15.057 -11.929 -16.016 1.00 84.19 372 VAL A O 1
ATOM 2993 N N . CYS A 1 373 ? 13.244 -11.782 -17.344 1.00 84.00 373 CYS A N 1
ATOM 2994 C CA . CYS A 1 373 ? 12.275 -12.254 -16.352 1.00 84.00 373 CYS A CA 1
ATOM 2995 C C . CYS A 1 373 ? 12.512 -13.713 -15.948 1.00 84.00 373 CYS A C 1
ATOM 2997 O O . CYS A 1 373 ? 12.500 -14.022 -14.759 1.00 84.00 373 CYS A O 1
ATOM 2999 N N . ALA A 1 374 ? 12.785 -14.608 -16.902 1.00 83.06 374 ALA A N 1
ATOM 3000 C CA . ALA A 1 374 ? 13.041 -16.026 -16.634 1.00 83.06 374 ALA A CA 1
ATOM 3001 C C . ALA A 1 374 ? 14.274 -16.267 -15.745 1.00 83.06 374 ALA A C 1
ATOM 3003 O O . ALA A 1 374 ? 14.396 -17.326 -15.127 1.00 83.06 374 ALA A O 1
ATOM 3004 N N . ASN A 1 375 ? 15.178 -15.289 -15.669 1.00 81.06 375 ASN A N 1
ATOM 3005 C CA . ASN A 1 375 ? 16.364 -15.320 -14.821 1.00 81.06 375 ASN A CA 1
ATOM 3006 C C . ASN A 1 375 ? 16.167 -14.624 -13.453 1.00 81.06 375 ASN A C 1
ATOM 3008 O O . ASN A 1 375 ? 17.155 -14.394 -12.756 1.00 81.06 375 ASN A O 1
ATOM 3012 N N . ASP A 1 376 ? 14.928 -14.286 -13.063 1.00 75.88 376 ASP A N 1
ATOM 3013 C CA . ASP A 1 376 ? 14.568 -13.605 -11.802 1.00 75.88 376 ASP A CA 1
ATOM 3014 C C . ASP A 1 376 ? 15.326 -12.275 -11.576 1.00 75.88 376 ASP A C 1
ATOM 3016 O O . ASP A 1 376 ? 15.633 -11.884 -10.447 1.00 75.88 376 ASP A O 1
ATOM 3020 N N . THR A 1 377 ? 15.662 -11.566 -12.660 1.00 80.38 377 THR A N 1
ATOM 3021 C CA . THR A 1 377 ? 16.451 -10.321 -12.584 1.00 80.38 377 THR A CA 1
ATOM 3022 C C . THR A 1 377 ? 15.609 -9.043 -12.585 1.00 80.38 377 THR A C 1
ATOM 3024 O O . THR A 1 377 ? 16.138 -7.973 -12.278 1.00 80.38 377 THR A O 1
ATOM 3027 N N . VAL A 1 378 ? 14.307 -9.130 -12.884 1.00 88.44 378 VAL A N 1
ATOM 3028 C CA . VAL A 1 378 ? 13.395 -7.974 -12.902 1.00 88.44 378 VAL A CA 1
ATOM 3029 C C . VAL A 1 378 ? 12.745 -7.799 -11.526 1.00 88.44 378 VAL A C 1
ATOM 3031 O O . VAL A 1 378 ? 12.115 -8.729 -11.027 1.00 88.44 378 VAL A O 1
ATOM 3034 N N . PRO A 1 379 ? 12.852 -6.622 -10.884 1.00 92.94 379 PRO A N 1
ATOM 3035 C CA . PRO A 1 379 ? 12.137 -6.368 -9.641 1.00 92.94 379 PRO A CA 1
ATOM 3036 C C . PRO A 1 379 ? 10.611 -6.399 -9.845 1.00 92.94 379 PRO A C 1
ATOM 3038 O O . PRO A 1 379 ? 10.121 -5.892 -10.859 1.00 92.94 379 PRO A O 1
ATOM 3041 N N . PRO A 1 380 ? 9.820 -6.858 -8.857 1.00 93.88 380 PRO A N 1
ATOM 3042 C CA . PRO A 1 380 ? 8.363 -6.961 -8.992 1.00 93.88 380 PRO A CA 1
ATOM 3043 C C . PRO A 1 380 ? 7.656 -5.646 -9.355 1.00 93.88 380 PRO A C 1
ATOM 3045 O O . PRO A 1 380 ? 6.614 -5.648 -10.013 1.00 93.88 380 PRO A O 1
ATOM 3048 N N . GLY A 1 381 ? 8.205 -4.491 -8.963 1.00 94.38 381 GLY A N 1
ATOM 3049 C CA . GLY A 1 381 ? 7.650 -3.186 -9.334 1.00 94.38 381 GLY A CA 1
ATOM 3050 C C . GLY A 1 381 ? 7.818 -2.835 -10.817 1.00 94.38 381 GLY A C 1
ATOM 3051 O O . GLY A 1 381 ? 7.082 -1.988 -11.317 1.00 94.38 381 GLY A O 1
ATOM 3052 N N . LEU A 1 382 ? 8.686 -3.533 -11.552 1.00 95.62 382 LEU A N 1
ATOM 3053 C CA . LEU A 1 382 ? 8.894 -3.361 -12.995 1.00 95.62 382 LEU A CA 1
ATOM 3054 C C . LEU A 1 382 ? 8.072 -4.353 -13.838 1.00 95.62 382 LEU A C 1
ATOM 3056 O O . LEU A 1 382 ? 7.865 -4.129 -15.027 1.00 95.62 382 LEU A O 1
ATOM 3060 N N . GLU A 1 383 ? 7.535 -5.414 -13.229 1.00 93.94 383 GLU A N 1
ATOM 3061 C CA . GLU A 1 383 ? 6.673 -6.404 -13.893 1.00 93.94 383 GLU A CA 1
ATOM 3062 C C . GLU A 1 383 ? 5.255 -5.855 -14.119 1.00 93.94 383 GLU A C 1
ATOM 3064 O O . GLU A 1 383 ? 4.335 -6.094 -13.333 1.00 93.94 383 GLU A O 1
ATOM 3069 N N . THR A 1 384 ? 5.071 -5.003 -15.128 1.00 93.69 384 THR A N 1
ATOM 3070 C CA . THR A 1 384 ? 3.775 -4.338 -15.389 1.00 93.69 384 THR A CA 1
ATOM 3071 C C . THR A 1 384 ? 2.903 -5.066 -16.419 1.00 93.69 384 THR A C 1
ATOM 3073 O O . THR A 1 384 ? 1.780 -4.641 -16.674 1.00 93.69 384 THR A O 1
ATOM 3076 N N . GLY A 1 385 ? 3.412 -6.139 -17.036 1.00 93.56 385 GLY A N 1
ATOM 3077 C CA . GLY A 1 385 ? 2.812 -6.751 -18.232 1.00 93.56 385 GLY A CA 1
ATOM 3078 C C . GLY A 1 385 ? 3.029 -5.927 -19.507 1.00 93.56 385 GLY A C 1
ATOM 3079 O O . GLY A 1 385 ? 2.628 -6.344 -20.589 1.00 93.56 385 GLY A O 1
ATOM 3080 N N . MET A 1 386 ? 3.682 -4.764 -19.396 1.00 96.31 386 MET A N 1
ATOM 3081 C CA . MET A 1 386 ? 4.124 -3.964 -20.528 1.00 96.31 386 MET A CA 1
ATOM 3082 C C . MET A 1 386 ? 5.576 -3.508 -20.347 1.00 96.31 386 MET A C 1
ATOM 3084 O O . MET A 1 386 ? 6.032 -3.244 -19.233 1.00 96.31 386 MET A O 1
ATOM 3088 N N . ILE A 1 387 ? 6.296 -3.372 -21.455 1.00 96.75 387 ILE A N 1
ATOM 3089 C CA . ILE A 1 387 ? 7.631 -2.762 -21.489 1.00 96.75 387 ILE A CA 1
ATOM 3090 C C . ILE A 1 387 ? 7.586 -1.445 -22.246 1.00 96.75 387 ILE A C 1
ATOM 3092 O O . ILE A 1 387 ? 6.754 -1.259 -23.138 1.00 96.75 387 ILE A O 1
ATOM 3096 N N . LEU A 1 388 ? 8.485 -0.528 -21.899 1.00 97.50 388 LEU A N 1
ATOM 3097 C CA . LEU A 1 388 ? 8.657 0.695 -22.667 1.00 97.50 388 LEU A CA 1
ATOM 3098 C C . LEU A 1 388 ? 9.623 0.441 -23.819 1.00 97.50 388 LEU A C 1
ATOM 3100 O O . LEU A 1 388 ? 10.656 -0.200 -23.636 1.00 97.50 388 LEU A O 1
ATOM 3104 N N . VAL A 1 389 ? 9.297 0.957 -25.000 1.00 95.56 389 VAL A N 1
ATOM 3105 C CA . VAL A 1 389 ? 10.124 0.805 -26.200 1.00 95.56 389 VAL A CA 1
ATOM 3106 C C . VAL A 1 389 ? 10.451 2.181 -26.770 1.00 95.56 389 VAL A C 1
ATOM 3108 O O . VAL A 1 389 ? 9.559 2.986 -27.052 1.00 95.56 389 VAL A O 1
ATOM 3111 N N . ALA A 1 390 ? 11.742 2.450 -26.952 1.00 95.31 390 ALA A N 1
ATOM 3112 C CA . ALA A 1 390 ? 12.244 3.667 -27.576 1.00 95.31 390 ALA A CA 1
ATOM 3113 C C . ALA A 1 390 ? 12.818 3.352 -28.963 1.00 95.31 390 ALA A C 1
ATOM 3115 O O . ALA A 1 390 ? 13.977 2.958 -29.107 1.00 95.31 390 ALA A O 1
ATOM 3116 N N . ASP A 1 391 ? 11.982 3.526 -29.984 1.00 92.69 391 ASP A N 1
ATOM 3117 C CA . ASP A 1 391 ? 12.381 3.499 -31.391 1.00 92.69 391 ASP A CA 1
ATOM 3118 C C . ASP A 1 391 ? 12.547 4.923 -31.952 1.00 92.69 391 ASP A C 1
ATOM 3120 O O . ASP A 1 391 ? 12.373 5.918 -31.243 1.00 92.69 391 ASP A O 1
ATOM 3124 N N . THR A 1 392 ? 12.849 5.039 -33.246 1.00 92.00 392 THR A N 1
ATOM 3125 C CA . THR A 1 392 ? 13.047 6.332 -33.915 1.00 92.00 392 THR A CA 1
ATOM 3126 C C . THR A 1 392 ? 11.845 7.277 -33.780 1.00 92.00 392 THR A C 1
ATOM 3128 O O . THR A 1 392 ? 12.039 8.494 -33.690 1.00 92.00 392 THR A O 1
ATOM 3131 N N . GLU A 1 393 ? 10.604 6.765 -33.748 1.00 91.50 393 GLU A N 1
ATOM 3132 C CA . GLU A 1 393 ? 9.411 7.608 -33.577 1.00 91.50 393 GLU A CA 1
ATOM 3133 C C . GLU A 1 393 ? 9.306 8.142 -32.146 1.00 91.50 393 GLU A C 1
ATOM 3135 O O . GLU A 1 393 ? 9.086 9.342 -31.968 1.00 91.50 393 GLU A O 1
ATOM 3140 N N . ALA A 1 394 ? 9.510 7.294 -31.134 1.00 93.38 394 ALA A N 1
ATOM 3141 C CA . ALA A 1 394 ? 9.506 7.718 -29.732 1.00 93.38 394 ALA A CA 1
ATOM 3142 C C . ALA A 1 394 ? 10.659 8.697 -29.427 1.00 93.38 394 ALA A C 1
ATOM 3144 O O . ALA A 1 394 ? 10.475 9.693 -28.718 1.00 93.38 394 ALA A O 1
ATOM 3145 N N . VAL A 1 395 ? 11.836 8.475 -30.026 1.00 94.81 395 VAL A N 1
ATOM 3146 C CA . VAL A 1 395 ? 12.977 9.395 -29.913 1.00 94.81 395 VAL A CA 1
ATOM 3147 C C . VAL A 1 395 ? 12.651 10.749 -30.542 1.00 94.81 395 VAL A C 1
ATOM 3149 O O . VAL A 1 395 ? 12.849 11.802 -29.924 1.00 94.81 395 VAL A O 1
ATOM 3152 N N . SER A 1 396 ? 12.088 10.735 -31.752 1.00 93.62 396 SER A N 1
ATOM 3153 C CA . SER A 1 396 ? 11.684 11.954 -32.457 1.00 93.62 396 SER A CA 1
ATOM 3154 C C . SER A 1 396 ? 10.548 12.691 -31.747 1.00 93.62 396 SER A C 1
ATOM 3156 O O . SER A 1 396 ? 10.575 13.917 -31.706 1.00 93.62 396 SER A O 1
ATOM 3158 N N . SER A 1 397 ? 9.593 11.976 -31.144 1.00 93.69 397 SER A N 1
ATOM 3159 C CA . SER A 1 397 ? 8.462 12.556 -30.406 1.00 93.69 397 SER A CA 1
ATOM 3160 C C . SER A 1 397 ? 8.918 13.513 -29.297 1.00 93.69 397 SER A C 1
ATOM 3162 O O . SER A 1 397 ? 8.370 14.605 -29.142 1.00 93.69 397 SER A O 1
ATOM 3164 N N . LEU A 1 398 ? 9.980 13.144 -28.573 1.00 93.88 398 LEU A N 1
ATOM 3165 C CA . LEU A 1 398 ? 10.530 13.956 -27.489 1.00 93.88 398 LEU A CA 1
ATOM 3166 C C . LEU A 1 398 ? 11.533 15.019 -27.963 1.00 93.88 398 LEU A C 1
ATOM 3168 O O . LEU A 1 398 ? 11.513 16.146 -27.468 1.00 93.88 398 LEU A O 1
ATOM 3172 N N . LEU A 1 399 ? 12.422 14.686 -28.904 1.00 94.06 399 LEU A N 1
ATOM 3173 C CA . LEU A 1 399 ? 13.480 15.607 -29.347 1.00 94.06 399 LEU A CA 1
ATOM 3174 C C . LEU A 1 399 ? 13.023 16.616 -30.406 1.00 94.06 399 LEU A C 1
ATOM 3176 O O . LEU A 1 399 ? 13.648 17.665 -30.571 1.00 94.06 399 LEU A O 1
ATOM 3180 N N . GLN A 1 400 ? 11.958 16.299 -31.139 1.00 92.38 400 GLN A N 1
ATOM 3181 C CA . GLN A 1 400 ? 11.388 17.114 -32.211 1.00 92.38 400 GLN A CA 1
ATOM 3182 C C . GLN A 1 400 ? 9.883 17.299 -31.965 1.00 92.38 400 GLN A C 1
ATOM 3184 O O . GLN A 1 400 ? 9.057 16.805 -32.739 1.00 92.38 400 GLN A O 1
ATOM 3189 N N . PRO A 1 401 ? 9.506 18.000 -30.879 1.00 82.44 401 PRO A N 1
ATOM 3190 C CA . PRO A 1 401 ? 8.114 18.113 -30.473 1.00 82.44 401 PRO A CA 1
ATOM 3191 C C . PRO A 1 401 ? 7.277 18.756 -31.581 1.00 82.44 401 PRO A C 1
ATOM 3193 O O . PRO A 1 401 ? 7.629 19.799 -32.143 1.00 82.44 401 PRO A O 1
ATOM 3196 N N . THR A 1 402 ? 6.147 18.126 -31.885 1.00 85.56 402 THR A N 1
ATOM 3197 C CA . THR A 1 402 ? 5.142 18.681 -32.795 1.00 85.56 402 THR A CA 1
ATOM 3198 C C . THR A 1 402 ? 4.175 19.547 -31.991 1.00 85.56 402 THR A C 1
ATOM 3200 O O . THR A 1 402 ? 3.811 19.194 -30.874 1.00 85.56 402 THR A O 1
ATOM 3203 N N . SER A 1 403 ? 3.762 20.696 -32.540 1.00 78.06 403 SER A N 1
ATOM 3204 C CA . SER A 1 403 ? 2.740 21.538 -31.899 1.00 78.06 403 SER A CA 1
ATOM 3205 C C . SER A 1 403 ? 1.485 20.709 -31.638 1.00 78.06 403 SER A C 1
ATOM 3207 O O . SER A 1 403 ? 1.022 20.014 -32.541 1.00 78.06 403 SER A O 1
ATOM 3209 N N . ASP A 1 404 ? 0.948 20.805 -30.423 1.00 80.00 404 ASP A N 1
ATOM 3210 C CA . ASP A 1 404 ? -0.313 20.172 -30.017 1.00 80.00 404 ASP A CA 1
ATOM 3211 C C . ASP A 1 404 ? -0.287 18.632 -29.938 1.00 80.00 404 ASP A C 1
ATOM 3213 O O . ASP A 1 404 ? -1.344 18.010 -29.854 1.00 80.00 404 ASP A O 1
ATOM 3217 N N . VAL A 1 405 ? 0.899 18.010 -29.938 1.00 83.44 405 VAL A N 1
ATOM 3218 C CA . VAL A 1 405 ? 1.068 16.578 -29.645 1.00 83.44 405 VAL A CA 1
ATOM 3219 C C . VAL A 1 405 ? 2.009 16.434 -28.460 1.00 83.44 405 VAL A C 1
ATOM 3221 O O . VAL A 1 405 ? 3.152 16.891 -28.511 1.00 83.44 405 VAL A O 1
ATOM 3224 N N . GLU A 1 406 ? 1.535 15.804 -27.389 1.00 85.50 406 GLU A N 1
ATOM 3225 C CA . GLU A 1 406 ? 2.373 15.554 -26.225 1.00 85.50 406 GLU A CA 1
ATOM 3226 C C . GLU A 1 406 ? 3.495 14.553 -26.557 1.00 85.50 406 GLU A C 1
ATOM 3228 O O . GLU A 1 406 ? 3.228 13.554 -27.232 1.00 85.50 406 GLU A O 1
ATOM 3233 N N . PRO A 1 407 ? 4.742 14.778 -26.096 1.00 93.25 407 PRO A N 1
ATOM 3234 C CA . PRO A 1 407 ? 5.787 13.769 -26.175 1.00 93.25 407 PRO A CA 1
ATOM 3235 C C . PRO A 1 407 ? 5.332 12.442 -25.571 1.00 93.25 407 PRO A C 1
ATOM 3237 O O . PRO A 1 407 ? 4.713 12.406 -24.508 1.00 93.25 407 PRO A O 1
ATOM 3240 N N . TRP A 1 408 ? 5.666 11.344 -26.236 1.00 94.75 408 TRP A N 1
ATOM 3241 C CA . TRP A 1 408 ? 5.161 10.021 -25.886 1.00 94.75 408 TRP A CA 1
ATOM 3242 C C . TRP A 1 408 ? 6.220 8.935 -26.081 1.00 94.75 408 TRP A C 1
ATOM 3244 O O . TRP A 1 408 ? 7.212 9.129 -26.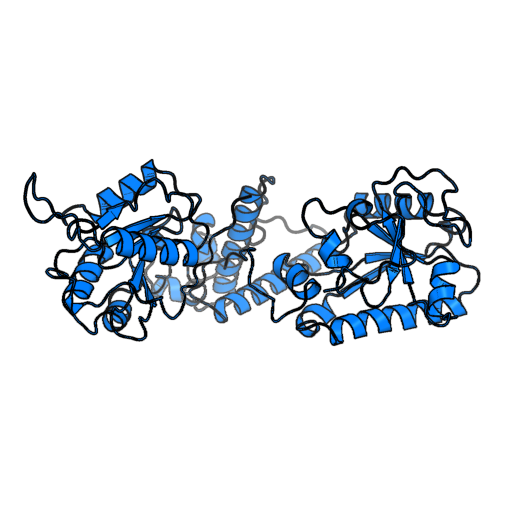783 1.00 94.75 408 TRP A O 1
ATOM 3254 N N . ILE A 1 409 ? 5.976 7.778 -25.470 1.00 96.12 409 ILE A N 1
ATOM 3255 C CA . ILE A 1 409 ? 6.761 6.549 -25.619 1.00 96.12 409 ILE A CA 1
ATOM 3256 C C . ILE A 1 409 ? 5.847 5.367 -25.953 1.00 96.12 409 ILE A C 1
ATOM 3258 O O . ILE A 1 409 ? 4.643 5.406 -25.685 1.00 96.12 409 ILE A O 1
ATOM 3262 N N . TRP A 1 410 ? 6.391 4.318 -26.563 1.00 95.56 410 TRP A N 1
ATOM 3263 C CA . TRP A 1 410 ? 5.645 3.085 -26.768 1.00 95.56 410 TRP A CA 1
ATOM 3264 C C . TRP A 1 410 ? 5.584 2.267 -25.483 1.00 95.56 410 TRP A C 1
ATOM 3266 O O . TRP A 1 410 ? 6.606 2.060 -24.836 1.00 95.56 410 TRP A O 1
ATOM 3276 N N . ALA A 1 411 ? 4.402 1.749 -25.168 1.00 96.06 411 ALA A N 1
ATOM 3277 C CA . ALA A 1 411 ? 4.218 0.641 -24.245 1.00 96.06 411 ALA A CA 1
ATOM 3278 C C . ALA A 1 411 ? 3.808 -0.599 -25.052 1.00 96.06 411 ALA A C 1
ATOM 3280 O O . ALA A 1 411 ? 2.747 -0.595 -25.687 1.00 96.06 411 ALA A O 1
ATOM 3281 N N . ALA A 1 412 ? 4.643 -1.636 -25.038 1.00 95.19 412 ALA A N 1
ATOM 3282 C CA . ALA A 1 412 ? 4.412 -2.914 -25.708 1.00 95.19 412 ALA A CA 1
ATOM 3283 C C . ALA A 1 412 ? 3.880 -3.949 -24.711 1.00 95.19 412 ALA A C 1
ATOM 3285 O O . ALA A 1 412 ? 4.446 -4.100 -23.632 1.00 95.19 412 ALA A O 1
ATOM 3286 N N . ASP A 1 413 ? 2.790 -4.631 -25.060 1.00 95.00 413 ASP A N 1
ATOM 3287 C CA . ASP A 1 413 ? 2.195 -5.711 -24.267 1.00 95.00 413 ASP A CA 1
ATOM 3288 C C . ASP A 1 413 ? 3.039 -6.978 -24.407 1.00 95.00 413 ASP A C 1
ATOM 3290 O O . ASP A 1 413 ? 3.278 -7.453 -25.520 1.00 95.00 413 ASP A O 1
ATOM 3294 N N . VAL A 1 414 ? 3.508 -7.496 -23.275 1.00 94.25 414 VAL A N 1
ATOM 3295 C CA . VAL A 1 414 ? 4.388 -8.670 -23.224 1.00 94.25 414 VAL A CA 1
ATOM 3296 C C . VAL A 1 414 ? 3.619 -9.939 -23.591 1.00 94.25 414 VAL A C 1
ATOM 3298 O O . VAL A 1 414 ? 4.174 -10.821 -24.230 1.00 94.25 414 VAL A O 1
ATOM 3301 N N . ASP A 1 415 ? 2.322 -10.005 -23.276 1.00 90.88 415 ASP A N 1
ATOM 3302 C CA . ASP A 1 415 ? 1.483 -11.182 -23.535 1.00 90.88 415 ASP A CA 1
ATOM 3303 C C . ASP A 1 415 ? 0.889 -11.192 -24.959 1.00 90.88 415 ASP A C 1
ATOM 3305 O O . ASP A 1 415 ? 0.054 -12.042 -25.300 1.00 90.88 415 ASP A O 1
ATOM 3309 N N . TYR A 1 416 ? 1.249 -10.216 -25.797 1.00 91.75 416 TYR A N 1
ATOM 3310 C CA . TYR A 1 416 ? 0.779 -10.149 -27.175 1.00 91.75 416 TYR A CA 1
ATOM 3311 C C . TYR A 1 416 ? 1.581 -11.090 -28.087 1.00 91.75 416 TYR A C 1
ATOM 3313 O O . TYR A 1 416 ? 2.786 -11.258 -27.941 1.00 91.75 416 TYR A O 1
ATOM 3321 N N . ASP A 1 417 ? 0.896 -11.713 -29.049 1.00 88.62 417 ASP A N 1
ATOM 3322 C CA . ASP A 1 417 ? 1.490 -12.676 -29.985 1.00 88.62 417 ASP A CA 1
ATOM 3323 C C . ASP A 1 417 ? 2.237 -11.930 -31.102 1.00 88.62 417 ASP A C 1
ATOM 3325 O O . ASP A 1 417 ? 1.678 -11.657 -32.165 1.00 88.62 417 ASP A O 1
ATOM 3329 N N . TRP A 1 418 ? 3.469 -11.507 -30.807 1.00 87.25 418 TRP A N 1
ATOM 3330 C CA . TRP A 1 418 ? 4.330 -10.761 -31.727 1.00 87.25 418 TRP A CA 1
ATOM 3331 C C . TRP A 1 418 ? 4.958 -11.675 -32.778 1.00 87.25 418 TRP A C 1
ATOM 3333 O O . TRP A 1 418 ? 5.708 -12.598 -32.445 1.00 87.25 418 TRP A O 1
ATOM 3343 N N . GLU A 1 419 ? 4.753 -11.363 -34.055 1.00 84.94 419 GLU A N 1
ATOM 3344 C CA . GLU A 1 419 ? 5.473 -11.991 -35.157 1.00 84.94 419 GLU A CA 1
ATOM 3345 C C . GLU A 1 419 ? 6.816 -11.287 -35.421 1.00 84.94 419 GLU A C 1
ATOM 3347 O O . GLU A 1 419 ? 7.018 -10.100 -35.151 1.00 84.94 419 GLU A O 1
ATOM 3352 N N . ILE A 1 420 ? 7.774 -12.027 -35.985 1.00 78.44 420 ILE A N 1
ATOM 3353 C CA . ILE A 1 420 ? 9.068 -11.463 -36.384 1.00 78.44 420 ILE A CA 1
ATOM 3354 C C . ILE A 1 420 ? 8.842 -10.352 -37.415 1.00 78.44 420 ILE A C 1
ATOM 3356 O O . ILE A 1 420 ? 8.286 -10.589 -38.488 1.00 78.44 420 ILE A O 1
ATOM 3360 N N . GLY A 1 421 ? 9.356 -9.159 -37.113 1.00 70.50 421 GLY A N 1
ATOM 3361 C CA . GLY A 1 421 ? 9.195 -7.974 -37.954 1.00 70.50 421 GLY A CA 1
ATOM 3362 C C . GLY A 1 421 ? 7.949 -7.147 -37.641 1.00 70.50 421 GLY A C 1
ATOM 3363 O O . GLY A 1 421 ? 7.733 -6.136 -38.312 1.00 70.50 421 GLY A O 1
ATOM 3364 N N . ASP A 1 422 ? 7.164 -7.523 -36.626 1.00 76.50 422 ASP A N 1
ATOM 3365 C CA . ASP A 1 422 ? 6.109 -6.661 -36.110 1.00 76.50 422 ASP A CA 1
ATOM 3366 C C . ASP A 1 422 ? 6.714 -5.376 -35.536 1.00 76.50 422 ASP A C 1
ATOM 3368 O O . ASP A 1 422 ? 7.508 -5.369 -34.589 1.00 76.50 422 ASP A O 1
ATOM 3372 N N . GLN A 1 423 ? 6.325 -4.268 -36.156 1.00 76.50 423 GLN A N 1
ATOM 3373 C CA . GLN A 1 423 ? 6.584 -2.911 -35.710 1.00 76.50 423 GLN A CA 1
ATOM 3374 C C . GLN A 1 423 ? 5.462 -2.021 -36.264 1.00 76.50 423 GLN A C 1
ATOM 3376 O O . GLN A 1 423 ? 5.036 -2.217 -37.412 1.00 76.50 423 GLN A O 1
ATOM 3381 N N . PRO A 1 424 ? 4.962 -1.034 -35.497 1.00 74.12 424 PRO A N 1
ATOM 3382 C CA . PRO A 1 424 ? 4.020 -0.057 -36.023 1.00 74.12 424 PRO A CA 1
ATOM 3383 C C . PRO A 1 424 ? 4.595 0.584 -37.287 1.00 74.12 424 PRO A C 1
ATOM 3385 O O . PRO A 1 424 ? 5.710 1.103 -37.280 1.00 74.12 424 PRO A O 1
ATOM 3388 N N . SER A 1 425 ? 3.853 0.565 -38.397 1.00 70.19 425 SER A N 1
ATOM 3389 C CA . SER A 1 425 ? 4.316 1.275 -39.591 1.00 70.19 425 SER A CA 1
ATOM 3390 C C . SER A 1 425 ? 4.275 2.780 -39.327 1.00 70.19 425 SER A C 1
ATOM 3392 O O . SER A 1 425 ? 3.330 3.269 -38.695 1.00 70.19 425 SER A O 1
ATOM 3394 N N . LEU A 1 426 ? 5.258 3.519 -39.846 1.00 63.12 426 LEU A N 1
ATOM 3395 C CA . LEU A 1 426 ? 5.326 4.967 -39.660 1.00 63.12 426 LEU A CA 1
ATOM 3396 C C . LEU A 1 426 ? 4.002 5.650 -40.031 1.00 63.12 426 LEU A C 1
ATOM 3398 O O . LEU A 1 426 ? 3.493 5.488 -41.143 1.00 63.12 426 LEU A O 1
ATOM 3402 N N . GLY A 1 427 ? 3.441 6.415 -39.093 1.00 61.19 427 GLY A N 1
ATOM 3403 C CA . GLY A 1 427 ? 2.197 7.166 -39.309 1.00 61.19 427 GLY A CA 1
ATOM 3404 C C . GLY A 1 427 ? 0.918 6.326 -39.470 1.00 61.19 427 GLY A C 1
ATOM 3405 O O . GLY A 1 427 ? -0.078 6.836 -39.990 1.00 61.19 427 GLY A O 1
ATOM 3406 N N . SER A 1 428 ? 0.913 5.058 -39.044 1.00 58.84 428 SER A N 1
ATOM 3407 C CA . SER A 1 428 ? -0.290 4.211 -39.074 1.00 58.84 428 SER A CA 1
ATOM 3408 C C . SER A 1 428 ? -1.441 4.828 -38.277 1.00 58.84 428 SER A C 1
ATOM 3410 O O . SER A 1 428 ? -1.266 5.239 -37.131 1.00 58.84 428 SER A O 1
ATOM 3412 N N . SER A 1 429 ? -2.643 4.852 -38.862 1.00 57.16 429 SER A N 1
ATOM 3413 C CA . SER A 1 429 ? -3.873 5.119 -38.105 1.00 57.16 429 SER A CA 1
ATOM 3414 C C . SER A 1 429 ? -4.126 3.994 -37.096 1.00 57.16 429 SER A C 1
ATOM 3416 O O . SER A 1 429 ? -3.766 2.848 -37.384 1.00 57.16 429 SER A O 1
ATOM 3418 N N . PRO A 1 430 ? -4.757 4.284 -35.945 1.00 58.06 430 PRO A N 1
ATOM 3419 C CA . PRO A 1 430 ? -5.008 3.269 -34.934 1.00 58.06 430 PRO A CA 1
ATOM 3420 C C . PRO A 1 430 ? -5.818 2.107 -35.522 1.00 58.06 430 PRO A C 1
ATOM 3422 O O . PRO A 1 430 ? -6.784 2.283 -36.274 1.00 58.06 430 PRO A O 1
ATOM 3425 N N . ALA A 1 431 ? -5.355 0.890 -35.240 1.00 64.75 431 ALA A N 1
ATOM 3426 C CA . ALA A 1 431 ? -5.979 -0.327 -35.727 1.00 64.75 431 ALA A CA 1
ATOM 3427 C C . ALA A 1 431 ? -7.402 -0.466 -35.157 1.00 64.75 431 ALA A C 1
ATOM 3429 O O . ALA A 1 431 ? -7.704 -0.014 -34.061 1.00 64.75 431 ALA A O 1
ATOM 3430 N N . ARG A 1 432 ? -8.308 -1.140 -35.879 1.00 70.81 432 ARG A N 1
ATOM 3431 C CA . ARG A 1 432 ? -9.660 -1.433 -35.350 1.00 70.81 432 ARG A CA 1
ATOM 3432 C C . ARG A 1 432 ? -9.654 -2.429 -34.186 1.00 70.81 432 ARG A C 1
ATOM 3434 O O . ARG A 1 432 ? -10.660 -2.564 -33.497 1.00 70.81 432 ARG A O 1
ATOM 3441 N N . HIS A 1 433 ? -8.549 -3.141 -34.011 1.00 82.38 433 HIS A N 1
ATOM 3442 C CA . HIS A 1 433 ? -8.333 -4.120 -32.957 1.00 82.38 433 HIS A CA 1
ATOM 3443 C C . HIS A 1 433 ? -7.085 -3.728 -32.179 1.00 82.38 433 HIS A C 1
ATOM 3445 O O . HIS A 1 433 ? -6.219 -3.048 -32.726 1.00 82.38 433 HIS A O 1
ATOM 3451 N N . TYR A 1 434 ? -7.007 -4.182 -30.931 1.00 87.94 434 TYR A N 1
ATOM 3452 C CA . TYR A 1 434 ? -5.854 -3.929 -30.083 1.00 87.94 434 TYR A CA 1
ATOM 3453 C C . TYR A 1 434 ? -4.570 -4.431 -30.758 1.00 87.94 434 TYR A C 1
ATOM 3455 O O . TYR A 1 434 ? -4.488 -5.634 -31.014 1.00 87.94 434 TYR A O 1
ATOM 3463 N N . PRO A 1 435 ? -3.596 -3.551 -31.051 1.00 88.62 435 PRO A N 1
ATOM 3464 C CA . PRO A 1 435 ? -2.440 -3.918 -31.856 1.00 88.62 435 PRO A CA 1
ATOM 3465 C C . PRO A 1 435 ? -1.262 -4.440 -31.017 1.00 88.62 435 PRO A C 1
ATOM 3467 O O . PRO A 1 435 ? -0.151 -4.495 -31.523 1.00 88.62 435 PRO A O 1
ATOM 3470 N N . GLY A 1 436 ? -1.478 -4.755 -29.734 1.00 91.44 436 GLY A N 1
ATOM 3471 C CA . GLY A 1 436 ? -0.409 -5.150 -28.809 1.00 91.44 436 GLY A CA 1
ATOM 3472 C C . GLY A 1 436 ? 0.355 -3.977 -28.201 1.00 91.44 436 GLY A C 1
ATOM 3473 O O . GLY A 1 436 ? 1.282 -4.181 -27.431 1.00 91.44 436 GLY A O 1
ATOM 3474 N N . TYR A 1 437 ? -0.025 -2.735 -28.512 1.00 92.62 437 TYR A N 1
ATOM 3475 C CA . TYR A 1 437 ? 0.720 -1.563 -28.066 1.00 92.62 437 TYR A CA 1
ATOM 3476 C C . TYR A 1 437 ? -0.115 -0.311 -27.847 1.00 92.62 437 TYR A C 1
ATOM 3478 O O . TYR A 1 437 ? -1.244 -0.189 -28.335 1.00 92.62 437 TYR A O 1
ATOM 3486 N N . ILE A 1 438 ? 0.470 0.639 -27.116 1.00 92.25 438 ILE A N 1
ATOM 3487 C CA . ILE A 1 438 ? -0.112 1.946 -26.802 1.00 92.25 438 ILE A CA 1
ATOM 3488 C C . ILE A 1 438 ? 0.981 3.018 -26.911 1.00 92.25 438 ILE A C 1
ATOM 3490 O O . ILE A 1 438 ? 2.096 2.812 -26.440 1.00 92.25 438 ILE A O 1
ATOM 3494 N N . ARG A 1 439 ? 0.671 4.173 -27.513 1.00 93.06 439 ARG A N 1
ATOM 3495 C CA . ARG A 1 439 ? 1.486 5.391 -27.351 1.00 93.06 439 ARG A CA 1
ATOM 3496 C C . ARG A 1 439 ? 1.080 6.049 -26.047 1.00 93.06 439 ARG A C 1
ATOM 3498 O O . ARG A 1 439 ? -0.087 6.398 -25.913 1.00 93.06 439 ARG A O 1
ATOM 3505 N N . VAL A 1 440 ? 1.997 6.214 -25.110 1.00 94.12 440 VAL A N 1
ATOM 3506 C CA . VAL A 1 440 ? 1.715 6.749 -23.774 1.00 94.12 440 VAL A CA 1
ATOM 3507 C C . VAL A 1 440 ? 2.424 8.084 -23.622 1.00 94.12 440 VAL A C 1
ATOM 3509 O O . VAL A 1 440 ? 3.634 8.163 -23.831 1.00 94.12 440 VAL A O 1
ATOM 3512 N N . ALA A 1 441 ? 1.676 9.129 -23.284 1.00 94.19 441 ALA A N 1
ATOM 3513 C CA . ALA A 1 441 ? 2.231 10.448 -23.023 1.00 94.19 441 ALA A CA 1
ATOM 3514 C C . ALA A 1 441 ? 3.197 10.416 -21.829 1.00 94.19 441 ALA A C 1
ATOM 3516 O O . ALA A 1 441 ? 2.949 9.756 -20.816 1.00 94.19 441 ALA A O 1
ATOM 3517 N N . LEU A 1 442 ? 4.310 11.142 -21.945 1.00 93.69 442 LEU A N 1
ATOM 3518 C CA . LEU A 1 442 ? 5.357 11.138 -20.924 1.00 93.69 442 LEU A CA 1
ATOM 3519 C C . LEU A 1 442 ? 4.914 11.788 -19.607 1.00 93.69 442 LEU A C 1
ATOM 3521 O O . LEU A 1 442 ? 5.461 11.425 -18.569 1.00 93.69 442 LEU A O 1
ATOM 3525 N N . SER A 1 443 ? 3.937 12.705 -19.605 1.00 89.19 443 SER A N 1
ATOM 3526 C CA . SER A 1 443 ? 3.431 13.288 -18.349 1.00 89.19 443 SER A CA 1
ATOM 3527 C C . SER A 1 443 ? 2.679 12.285 -17.469 1.00 89.19 443 SER A C 1
ATOM 3529 O O . SER A 1 443 ? 2.685 12.425 -16.245 1.00 89.19 443 SER A O 1
ATOM 3531 N N . VAL A 1 444 ? 2.075 11.261 -18.080 1.00 91.50 444 VAL A N 1
ATOM 3532 C CA . VAL A 1 444 ? 1.186 10.294 -17.413 1.00 91.50 444 VAL A CA 1
ATOM 3533 C C . VAL A 1 444 ? 1.756 8.878 -17.339 1.00 91.50 444 VAL A C 1
ATOM 3535 O O . VAL A 1 444 ? 1.189 8.029 -16.648 1.00 91.50 444 VAL A O 1
ATOM 3538 N N . VAL A 1 445 ? 2.871 8.593 -18.027 1.00 95.25 445 VAL A N 1
ATOM 3539 C CA . VAL A 1 445 ? 3.470 7.243 -18.106 1.00 95.25 445 VAL A CA 1
ATOM 3540 C C . VAL A 1 445 ? 3.788 6.657 -16.726 1.00 95.25 445 VAL A C 1
ATOM 3542 O O . VAL A 1 445 ? 3.675 5.447 -16.514 1.00 95.25 445 VAL A O 1
ATOM 3545 N N . LEU A 1 446 ? 4.141 7.512 -15.768 1.00 94.75 446 LEU A N 1
ATOM 3546 C CA . LEU A 1 446 ? 4.481 7.107 -14.410 1.00 94.75 446 LEU A CA 1
ATOM 3547 C C . LEU A 1 446 ? 3.331 7.336 -13.423 1.00 94.75 446 LEU A C 1
ATOM 3549 O O . LEU A 1 446 ? 2.976 6.425 -12.680 1.00 94.75 446 LEU A O 1
ATOM 3553 N N . SER A 1 447 ? 2.735 8.528 -13.432 1.00 89.88 447 SER A N 1
ATOM 3554 C CA . SER A 1 447 ? 1.725 8.957 -12.456 1.00 89.88 447 SER A CA 1
ATOM 3555 C C . SER A 1 447 ? 0.365 8.264 -12.614 1.00 89.88 447 SER A C 1
ATOM 3557 O O . SER A 1 447 ? -0.308 8.011 -11.612 1.00 89.88 447 SER A O 1
ATOM 3559 N N . GLU A 1 448 ? -0.029 7.897 -13.841 1.00 91.44 448 GLU A N 1
ATOM 3560 C CA . GLU A 1 448 ? -1.323 7.256 -14.127 1.00 91.44 448 GLU A CA 1
ATOM 3561 C C . GLU A 1 448 ? -1.195 5.884 -14.796 1.00 91.44 448 GLU A C 1
ATOM 3563 O O . GLU A 1 448 ? -1.862 4.932 -14.383 1.00 91.44 448 GLU A O 1
ATOM 3568 N N . PHE A 1 449 ? -0.349 5.751 -15.820 1.00 94.88 449 PHE A N 1
ATOM 3569 C CA . PHE A 1 449 ? -0.272 4.526 -16.619 1.00 94.88 449 PHE A CA 1
ATOM 3570 C C . PHE A 1 449 ? 0.290 3.352 -15.807 1.00 94.88 449 PHE A C 1
ATOM 3572 O O . PHE A 1 449 ? -0.336 2.293 -15.727 1.00 94.88 449 PHE A O 1
ATOM 3579 N N . TRP A 1 450 ? 1.415 3.565 -15.119 1.00 96.25 450 TRP A N 1
ATOM 3580 C CA . TRP A 1 450 ? 2.044 2.546 -14.274 1.00 96.25 450 TRP A CA 1
ATOM 3581 C C . TRP A 1 450 ? 1.100 2.002 -13.185 1.00 96.25 450 TRP A C 1
ATOM 3583 O O . TRP A 1 450 ? 0.896 0.783 -13.122 1.00 96.25 450 TRP A O 1
ATOM 3593 N N . PRO A 1 451 ? 0.449 2.844 -12.350 1.00 94.62 451 PRO A N 1
ATOM 3594 C CA . PRO A 1 451 ? -0.437 2.331 -11.309 1.00 94.62 451 PRO A CA 1
ATOM 3595 C C . PRO A 1 451 ? -1.685 1.645 -11.874 1.00 94.62 451 PRO A C 1
ATOM 3597 O O . PRO A 1 451 ? -2.249 0.778 -11.204 1.00 94.62 451 PRO A O 1
ATOM 3600 N N . LEU A 1 452 ? -2.129 1.986 -13.091 1.00 93.12 452 LEU A N 1
ATOM 3601 C CA . LEU A 1 452 ? -3.218 1.270 -13.758 1.00 93.12 452 LEU A CA 1
ATOM 3602 C C . LEU A 1 452 ? -2.820 -0.148 -14.148 1.00 93.12 452 LEU A C 1
ATOM 3604 O O . LEU A 1 452 ? -3.609 -1.064 -13.913 1.00 93.12 452 LEU A O 1
ATOM 3608 N N . LEU A 1 453 ? -1.624 -0.337 -14.703 1.00 93.81 453 LEU A N 1
ATOM 3609 C CA . LEU A 1 453 ? -1.109 -1.661 -15.059 1.00 93.81 453 LEU A CA 1
ATOM 3610 C C . LEU A 1 453 ? -0.930 -2.559 -13.830 1.00 93.81 453 LEU A C 1
ATOM 3612 O O . LEU A 1 453 ? -1.179 -3.758 -13.893 1.00 93.81 453 LEU A O 1
ATOM 3616 N N . LYS A 1 454 ? -0.600 -1.979 -12.673 1.00 93.56 454 LYS A N 1
ATOM 3617 C CA . LYS A 1 454 ? -0.497 -2.720 -11.406 1.00 93.56 454 LYS A CA 1
ATOM 3618 C C . LYS A 1 454 ? -1.838 -3.122 -10.784 1.00 93.56 454 LYS A C 1
ATOM 3620 O O . LYS A 1 454 ? -1.852 -3.842 -9.783 1.00 93.56 454 LYS A O 1
ATOM 3625 N N . ARG A 1 455 ? -2.981 -2.697 -11.335 1.00 87.38 455 ARG A N 1
ATOM 3626 C CA . ARG A 1 455 ? -4.288 -3.133 -10.819 1.00 87.38 455 ARG A CA 1
ATOM 3627 C C . ARG A 1 455 ? -4.544 -4.601 -11.177 1.00 87.38 455 ARG A C 1
ATOM 3629 O O . ARG A 1 455 ? -4.365 -4.979 -12.332 1.00 87.38 455 ARG A O 1
ATOM 3636 N N . PRO A 1 456 ? -5.065 -5.420 -10.244 1.00 79.06 456 PRO A N 1
ATOM 3637 C CA . PRO A 1 456 ? -5.380 -6.817 -10.528 1.00 79.06 456 PRO A CA 1
ATOM 3638 C C . PRO A 1 456 ? -6.289 -6.977 -11.755 1.00 79.06 456 PRO A C 1
ATOM 3640 O O . PRO A 1 456 ? -7.394 -6.434 -11.791 1.00 79.06 456 PRO A O 1
ATOM 3643 N N . GLY A 1 457 ? -5.830 -7.746 -12.745 1.00 76.56 457 GLY A N 1
ATOM 3644 C CA . GLY A 1 457 ? -6.570 -8.027 -13.980 1.00 76.56 457 GLY A CA 1
ATOM 3645 C C . GLY A 1 457 ? -6.568 -6.893 -15.011 1.00 76.56 457 GLY A C 1
ATOM 3646 O O . GLY A 1 457 ? -7.217 -7.028 -16.048 1.00 76.56 457 GLY A O 1
ATOM 3647 N N . CYS A 1 458 ? -5.861 -5.790 -14.758 1.00 82.75 458 CYS A N 1
ATOM 3648 C CA . CYS A 1 458 ? -5.573 -4.802 -15.787 1.00 82.75 458 CYS A CA 1
ATOM 3649 C C . CYS A 1 458 ? -4.453 -5.335 -16.690 1.00 82.75 458 CYS A C 1
ATOM 3651 O O . CYS A 1 458 ? -3.464 -5.860 -16.200 1.00 82.75 458 CYS A O 1
ATOM 3653 N N . VAL A 1 459 ? -4.636 -5.222 -18.002 1.00 86.31 459 VAL A N 1
ATOM 3654 C CA . VAL A 1 459 ? -3.629 -5.558 -19.019 1.00 86.31 459 VAL A CA 1
ATOM 3655 C C . VAL A 1 459 ? -3.663 -4.456 -20.069 1.00 86.31 459 VAL A C 1
ATOM 3657 O O . VAL A 1 459 ? -4.668 -3.737 -20.148 1.00 86.31 459 VAL A O 1
ATOM 3660 N N . GLY A 1 460 ? -2.623 -4.334 -20.896 1.00 82.50 460 GLY A N 1
ATOM 3661 C CA . GLY A 1 460 ? -2.521 -3.273 -21.906 1.00 82.50 460 GLY A CA 1
ATOM 3662 C C . GLY A 1 460 ? -3.787 -3.137 -22.758 1.00 82.50 460 GLY A C 1
ATOM 3663 O O . GLY A 1 460 ? -4.328 -2.042 -22.924 1.00 82.50 460 GLY A O 1
ATOM 3664 N N . ARG A 1 461 ? -4.377 -4.264 -23.174 1.00 88.31 461 ARG A N 1
ATOM 3665 C CA . ARG A 1 461 ? -5.647 -4.294 -23.924 1.00 88.31 461 ARG A CA 1
ATOM 3666 C C . ARG A 1 461 ? -6.801 -3.520 -23.270 1.00 88.31 461 ARG A C 1
ATOM 3668 O O . ARG A 1 461 ? -7.650 -3.002 -23.990 1.00 88.31 461 ARG A O 1
ATOM 3675 N N . HIS A 1 462 ? -6.870 -3.456 -21.941 1.00 85.81 462 HIS A N 1
ATOM 3676 C CA . HIS A 1 462 ? -7.934 -2.745 -21.222 1.00 85.81 462 HIS A CA 1
ATOM 3677 C C . HIS A 1 462 ? -7.768 -1.220 -21.248 1.00 85.81 462 HIS A C 1
ATOM 3679 O O . HIS A 1 462 ? -8.754 -0.507 -21.067 1.00 85.81 462 HIS A O 1
ATOM 3685 N N . LEU A 1 463 ? -6.545 -0.728 -21.459 1.00 85.12 463 LEU A N 1
ATOM 3686 C CA . LEU A 1 463 ? -6.220 0.701 -21.495 1.00 85.12 463 LEU A CA 1
ATOM 3687 C C . LEU A 1 463 ? -6.262 1.278 -22.916 1.00 85.12 463 LEU A C 1
ATOM 3689 O O . LEU A 1 463 ? -6.277 2.494 -23.099 1.00 85.12 463 LEU A O 1
ATOM 3693 N N . TRP A 1 464 ? -6.305 0.411 -23.924 1.00 85.88 464 TRP A N 1
ATOM 3694 C CA . TRP A 1 464 ? -6.347 0.801 -25.323 1.00 85.88 464 TRP A CA 1
ATOM 3695 C C . TRP A 1 464 ? -7.764 1.131 -25.806 1.00 85.88 464 TRP A C 1
ATOM 3697 O O . TRP A 1 464 ? -8.729 0.429 -25.498 1.00 85.88 464 TRP A O 1
ATOM 3707 N N . THR A 1 465 ? -7.879 2.155 -26.655 1.00 77.12 465 THR A N 1
ATOM 3708 C CA . THR A 1 465 ? -9.100 2.445 -27.415 1.00 77.12 465 THR A CA 1
ATOM 3709 C C . THR A 1 465 ? -8.770 2.773 -28.878 1.00 77.12 465 THR A C 1
ATOM 3711 O O . THR A 1 465 ? -7.698 3.318 -29.148 1.00 77.12 465 THR A O 1
ATOM 3714 N N . PRO A 1 466 ? -9.671 2.469 -29.835 1.00 65.19 466 PRO A N 1
ATOM 3715 C CA . PRO A 1 466 ? -9.399 2.604 -31.270 1.00 65.19 466 PRO A CA 1
ATOM 3716 C C . PRO A 1 466 ? -9.175 4.034 -31.773 1.00 65.19 466 PRO A C 1
ATOM 3718 O O . PRO A 1 466 ? -8.707 4.195 -32.892 1.00 65.19 466 PRO A O 1
ATOM 3721 N N . ASP A 1 467 ? -9.525 5.056 -30.988 1.00 68.00 467 ASP A N 1
ATOM 3722 C CA . ASP A 1 467 ? -9.424 6.467 -31.388 1.00 68.00 467 ASP A CA 1
ATOM 3723 C C . ASP A 1 467 ? -8.278 7.208 -30.670 1.00 68.00 467 ASP A C 1
ATOM 3725 O O . ASP A 1 467 ? -8.054 8.394 -30.914 1.00 68.00 467 ASP A O 1
ATOM 3729 N N . LEU A 1 468 ? -7.531 6.524 -29.795 1.00 66.94 468 LEU A N 1
ATOM 3730 C CA . LEU A 1 468 ? -6.401 7.115 -29.080 1.00 66.94 468 LEU A CA 1
ATOM 3731 C C . LEU A 1 468 ? -5.192 7.252 -30.009 1.00 66.94 468 LEU A C 1
ATOM 3733 O O . LEU A 1 468 ? -4.591 6.262 -30.424 1.00 66.94 468 LEU A O 1
ATOM 3737 N N . GLY A 1 469 ? -4.824 8.498 -30.316 1.00 75.75 469 GLY A N 1
ATOM 3738 C CA . GLY A 1 469 ? -3.543 8.816 -30.948 1.00 75.75 469 GLY A CA 1
ATOM 3739 C C . GLY A 1 469 ? -2.384 8.676 -29.960 1.00 75.75 469 GLY A C 1
ATOM 3740 O O . GLY A 1 469 ? -1.419 7.971 -30.241 1.00 75.75 469 GLY A O 1
ATOM 3741 N N . VAL A 1 470 ? -2.519 9.313 -28.797 1.00 82.31 470 VAL A N 1
ATOM 3742 C CA . VAL A 1 470 ? -1.640 9.198 -27.628 1.00 82.31 470 VAL A CA 1
ATOM 3743 C C . VAL A 1 470 ? -2.541 9.024 -26.407 1.00 82.31 470 VAL A C 1
ATOM 3745 O O . VAL A 1 470 ? -3.597 9.646 -26.316 1.00 82.31 470 VAL A O 1
ATOM 3748 N N . TRP A 1 471 ? -2.170 8.124 -25.504 1.00 87.00 471 TRP A N 1
ATOM 3749 C CA . TRP A 1 471 ? -2.827 7.928 -24.220 1.00 87.00 471 TRP A CA 1
ATOM 3750 C C . TRP A 1 471 ? -2.325 8.988 -23.244 1.00 87.00 471 TRP A C 1
ATOM 3752 O O . TRP A 1 471 ? -1.178 8.932 -22.811 1.00 87.00 471 TRP A O 1
ATOM 3762 N N . GLU A 1 472 ? -3.190 9.953 -22.940 1.00 84.94 472 GLU A N 1
ATOM 3763 C CA . GLU A 1 472 ? -2.917 11.146 -22.119 1.00 84.94 472 GLU A CA 1
ATOM 3764 C C . GLU A 1 472 ? -3.561 11.043 -20.723 1.00 84.94 472 GLU A C 1
ATOM 3766 O O . GLU A 1 472 ? -3.883 12.045 -20.094 1.00 84.94 472 GLU A O 1
ATOM 3771 N N . GLY A 1 473 ? -3.791 9.818 -20.240 1.00 77.88 473 GLY A N 1
ATOM 3772 C CA . GLY A 1 473 ? -4.448 9.574 -18.958 1.00 77.88 473 GLY A CA 1
ATOM 3773 C C . GLY A 1 473 ? -5.942 9.295 -19.083 1.00 77.88 473 GLY A C 1
ATOM 3774 O O . GLY A 1 473 ? -6.518 9.247 -20.174 1.00 77.88 473 GLY A O 1
ATOM 3775 N N . ILE A 1 474 ? -6.589 9.066 -17.940 1.00 67.19 474 ILE A N 1
ATOM 3776 C CA . ILE A 1 474 ? -8.030 8.749 -17.902 1.00 67.19 474 ILE A CA 1
ATOM 3777 C C . ILE A 1 474 ? -8.891 10.020 -17.975 1.00 67.19 474 ILE A C 1
ATOM 3779 O O . ILE A 1 474 ? -10.088 9.910 -18.227 1.00 67.19 474 ILE A O 1
ATOM 3783 N N . GLY A 1 475 ? -8.295 11.204 -17.782 1.00 50.06 475 GLY A N 1
ATOM 3784 C CA . GLY A 1 475 ? -8.998 12.485 -17.698 1.00 50.06 475 GLY A CA 1
ATOM 3785 C C . GLY A 1 475 ? -9.999 12.503 -16.538 1.00 50.06 475 GLY A C 1
ATOM 3786 O O . GLY A 1 475 ? -11.084 11.931 -16.630 1.00 50.06 475 GLY A O 1
ATOM 3787 N N . VAL A 1 476 ? -9.647 13.145 -15.423 1.00 29.53 476 VAL A N 1
ATOM 3788 C CA . VAL A 1 476 ? -10.575 13.315 -14.285 1.00 29.53 476 VAL A CA 1
ATOM 3789 C C . VAL A 1 476 ? -11.603 14.406 -14.561 1.00 29.53 476 VAL A C 1
ATOM 3791 O O . VAL A 1 476 ? -11.197 15.501 -15.012 1.00 29.53 476 VAL A O 1
#

Sequence (476 aa):
MSNSPRLILPKHAPKIAPLSEVRGAEFLPFAVYKLAGIPNNEYDELVATINKDHIIGKEPNETYLARCALEHMSNFQTLDDIVAAHIDYCKAHLNELNHFPFGFLVAHDRDWNFEGLLLVYIDFEEPFEVTGFRVSIEDVAPAAETLRNDDNGAQVLRDIYEMTVMSYVPLGWTPERLAAATADELLQLDYSTLHLVSPMAVSSPSAQDAIFGARIDELTRRERERFKLSPVLPRFRPDTPLPEDDTERTVMQQRMRKWLDDERVRYLANPDVPAVPLINTQKVPKPDVDAVVQVVQEAGYDDFGYVLVRLDYTDEDAWTRWNTIFHQYLDRSLEESLGGESIADKLLIVNVEDEDLDGTGWHGAVSYYEDVCANDTVPPGLETGMILVADTEAVSSLLQPTSDVEPWIWAADVDYDWEIGDQPSLGSSPARHYPGYIRVALSVVLSEFWPLLKRPGCVGRHLWTPDLGVWEGIGV

Nearest PDB structures (foldseek):
  4v1v-assembly1_B  TM=2.859E-01  e=1.906E+00  Lyngbya aestuarii
  3ojc-assembly1_A  TM=3.748E-01  e=7.669E+00  Yersinia pestis CO92
  5elm-assembly2_D  TM=3.398E-01  e=9.064E+00  Escherichia coli

pLDDT: mean 82.63, std 14.22, range [25.66, 97.56]

Solvent-accessible surface area (backbone atoms only — not comparable to full-atom values): 27190 Å² total; per-residue (Å²): 131,88,65,50,56,44,89,57,76,58,67,50,50,80,89,69,63,67,58,93,75,57,79,67,60,76,69,31,21,27,31,38,46,54,34,63,90,63,53,68,70,63,52,52,51,50,51,52,55,60,28,57,96,40,60,47,74,53,88,94,61,59,41,49,48,51,41,77,52,65,76,94,63,72,72,25,54,34,43,54,53,46,52,53,51,48,47,52,51,40,58,75,27,71,90,37,60,95,71,25,51,62,33,35,36,34,40,75,57,88,58,30,89,79,70,19,29,39,40,38,42,56,46,70,56,91,75,15,44,42,48,71,43,35,24,40,65,86,46,44,57,64,51,53,53,46,52,54,74,36,99,74,25,72,64,58,44,39,78,72,49,38,58,67,78,71,58,50,66,61,91,95,54,50,73,70,54,44,32,69,33,47,35,69,64,58,68,72,44,67,60,92,54,38,44,55,32,42,49,83,52,31,72,36,70,63,27,24,48,48,24,46,29,30,29,54,35,51,49,54,46,53,53,28,56,76,71,72,44,79,87,72,78,55,75,66,43,92,84,44,85,70,60,89,50,69,65,60,34,50,54,50,51,53,52,54,50,50,52,47,53,52,50,50,53,53,37,72,76,38,73,85,51,59,96,62,76,63,88,48,86,77,88,73,85,80,72,93,50,33,57,30,44,51,47,41,62,72,71,61,51,75,42,32,52,34,41,34,37,48,46,54,83,88,45,66,72,57,47,57,53,44,55,55,51,52,52,53,42,51,54,48,39,33,69,72,31,44,64,19,78,83,49,56,92,26,64,40,73,49,76,42,84,50,76,85,37,53,85,35,44,50,32,39,53,42,53,50,49,51,56,44,48,75,66,73,69,62,55,77,40,31,68,40,62,42,34,36,40,40,36,66,66,31,46,39,32,60,77,57,65,53,89,99,49,76,38,32,36,36,37,38,34,58,88,44,92,63,48,88,69,42,62,86,58,90,88,62,73,63,49,94,54,85,79,44,58,45,43,31,17,50,75,28,47,56,48,45,48,45,40,47,32,68,37,92,90,44,49,63,73,77,78,58,60,60,81,55,80,56,44,75,62,88,73,134

Organism: Aureobasidium melanogenum (NCBI:txid46634)

Mean predicted aligned error: 17.59 Å

Foldseek 3Di:
DQFQEAADDDFADPQLDQPVLQPPLLLFAAEEAEEPPDDPVLVVVLQCLLQVVVWPDDPPPIRGNYDYDDPVLRHDRYVVSVSVVLSVQQNVCVVPRSRRHQFYWYDRDSVCQQQAIWTWGFQNDPVRGIAIAGFHSVCSRVLSNQSSVDNVRRVVSCVVGHPPNPFDAPPPDDLVCQQDDDLVRLLPGDLQCLLSGQLNSYDDPSNSLSNLLSLVLVVQQVVCVVVVHDRDDRLSRPPHDADPDPVSNVVSVVVSVVSSVVQVVVCVVPVSDRSDPRLGDDDDDDDLFFLLQVLCVSVVFQAADAAEEEADPPDPPLVVVLVVVLVVLVLVLLVPTRVSVVCSNRYDYRYDDDPVSHLQAPVSVLVVVVVCVVVVNDGPNHPLQWHWYDDPVLSCCVVVPDPPDARWTKIAGSPDPDDGNDDPDPPDQQDPADSRMATEGSSCSRRAVSSQSVPVPRGPRVQDDRHDPYRDHPDD

Radius of gyration: 28.94 Å; Cα contacts (8 Å, |Δi|>4): 696; chains: 1; bounding box: 70×44×76 Å